Protein AF-0000000087427169 (afdb_homodimer)

Structure (mmCIF, N/CA/C/O backbone):
data_AF-0000000087427169-model_v1
#
loop_
_entity.id
_entity.type
_entity.pdbx_description
1 polymer 'Flagellar motor switch protein FliM'
#
loop_
_atom_site.group_PDB
_atom_site.id
_atom_site.type_symbol
_atom_site.label_atom_id
_atom_site.label_alt_id
_atom_site.label_comp_id
_atom_site.label_asym_id
_atom_site.label_entity_id
_atom_site.label_seq_id
_atom_site.pdbx_PDB_ins_code
_atom_site.Cartn_x
_atom_site.Cartn_y
_atom_site.Cartn_z
_atom_site.occupancy
_atom_site.B_iso_or_equiv
_atom_site.auth_seq_id
_atom_site.auth_comp_id
_atom_site.auth_asym_id
_atom_site.auth_atom_id
_atom_site.pdbx_PDB_model_num
ATOM 1 N N . MET A 1 1 ? 9.57 -20.766 54.219 1 20.64 1 MET A N 1
ATOM 2 C CA . MET A 1 1 ? 9.188 -19.422 54.656 1 20.64 1 MET A CA 1
ATOM 3 C C . MET A 1 1 ? 7.723 -19.141 54.344 1 20.64 1 MET A C 1
ATOM 5 O O . MET A 1 1 ? 7.242 -19.5 53.25 1 20.64 1 MET A O 1
ATOM 9 N N . ASP A 1 2 ? 6.812 -19 55.25 1 20.08 2 ASP A N 1
ATOM 10 C CA . ASP A 1 2 ? 5.371 -18.906 55.469 1 20.08 2 ASP A CA 1
ATOM 11 C C . ASP A 1 2 ? 4.773 -17.688 54.781 1 20.08 2 ASP A C 1
ATOM 13 O O . ASP A 1 2 ? 4.996 -16.562 55.188 1 20.08 2 ASP A O 1
ATOM 17 N N . LEU A 1 3 ? 4.961 -17.562 53.438 1 22.5 3 LEU A N 1
ATOM 18 C CA . LEU A 1 3 ? 4.75 -16.266 52.812 1 22.5 3 LEU A CA 1
ATOM 19 C C . LEU A 1 3 ? 3.312 -15.789 53 1 22.5 3 LEU A C 1
ATOM 21 O O . LEU A 1 3 ? 2.391 -16.297 52.375 1 22.5 3 LEU A O 1
ATOM 25 N N . SER A 1 4 ? 2.736 -15.562 54.281 1 22.67 4 SER A N 1
ATOM 26 C CA . SER A 1 4 ? 1.438 -15.305 54.875 1 22.67 4 SER A CA 1
ATOM 27 C C . SER A 1 4 ? 0.815 -14.023 54.344 1 22.67 4 SER A C 1
ATOM 29 O O . SER A 1 4 ? 1.311 -12.922 54.625 1 22.67 4 SER A O 1
ATOM 31 N N . PHE A 1 5 ? 0.395 -14.016 53.062 1 23.2 5 PHE A N 1
ATOM 32 C CA . PHE A 1 5 ? -0.056 -12.805 52.406 1 23.2 5 PHE A CA 1
ATOM 33 C C . PHE A 1 5 ? -1.31 -12.25 53.062 1 23.2 5 PHE A C 1
ATOM 35 O O . PHE A 1 5 ? -2.289 -12.977 53.25 1 23.2 5 PHE A O 1
ATOM 42 N N . GLU A 1 6 ? -1.168 -11.422 54.031 1 23.25 6 GLU A N 1
ATOM 43 C CA . GLU A 1 6 ? -2.232 -10.898 54.875 1 23.25 6 GLU A CA 1
ATOM 44 C C . GLU A 1 6 ? -3.318 -10.219 54.062 1 23.25 6 GLU A C 1
ATOM 46 O O . GLU A 1 6 ? -3.02 -9.492 53.125 1 23.25 6 GLU A O 1
ATOM 51 N N . PRO A 1 7 ? -4.586 -10.609 54.094 1 25.48 7 PRO A N 1
ATOM 52 C CA . PRO A 1 7 ? -5.812 -10.32 53.375 1 25.48 7 PRO A CA 1
ATOM 53 C C . PRO A 1 7 ? -6.23 -8.852 53.469 1 25.48 7 PRO A C 1
ATOM 55 O O . PRO A 1 7 ? -6.445 -8.352 54.562 1 25.48 7 PRO A O 1
ATOM 58 N N . LEU A 1 8 ? -5.418 -7.938 52.875 1 24.59 8 LEU A N 1
ATOM 59 C CA . LEU A 1 8 ? -5.723 -6.562 53.25 1 24.59 8 LEU A CA 1
ATOM 60 C C . LEU A 1 8 ? -7.215 -6.281 53.125 1 24.59 8 LEU A C 1
ATOM 62 O O . LEU A 1 8 ? -7.879 -6.797 52.219 1 24.59 8 LEU A O 1
ATOM 66 N N . ASP A 1 9 ? -7.863 -6.008 54.094 1 24.48 9 ASP A N 1
ATOM 67 C CA . ASP A 1 9 ? -9.258 -5.781 54.469 1 24.48 9 ASP A CA 1
ATOM 68 C C . ASP A 1 9 ? -9.914 -4.77 53.531 1 24.48 9 ASP A C 1
ATOM 70 O O . ASP A 1 9 ? -9.688 -3.562 53.656 1 24.48 9 ASP A O 1
ATOM 74 N N . GLY A 1 10 ? -9.68 -4.91 52.219 1 21.44 10 GLY A N 1
ATOM 75 C CA . GLY A 1 10 ? -9.969 -3.801 51.344 1 21.44 10 GLY A CA 1
ATOM 76 C C . GLY A 1 10 ? -11.422 -3.377 51.344 1 21.44 10 GLY A C 1
ATOM 77 O O . GLY A 1 10 ? -12.32 -4.215 51.469 1 21.44 10 GLY A O 1
ATOM 78 N N . GLU A 1 11 ? -11.688 -2.271 51.969 1 22.5 11 GLU A N 1
ATOM 79 C CA . GLU A 1 11 ? -12.992 -1.652 52.188 1 22.5 11 GLU A CA 1
ATOM 80 C C . GLU A 1 11 ? -13.836 -1.71 50.906 1 22.5 11 GLU A C 1
ATOM 82 O O . GLU A 1 11 ? -13.305 -1.688 49.812 1 22.5 11 GLU A O 1
ATOM 87 N N . ALA A 1 12 ? -15.047 -2.057 51.062 1 24.33 12 ALA A N 1
ATOM 88 C CA . ALA A 1 12 ? -16.109 -2.471 50.156 1 24.33 12 ALA A CA 1
ATOM 89 C C . ALA A 1 12 ? -16.453 -1.357 49.188 1 24.33 12 ALA A C 1
ATOM 91 O O . ALA A 1 12 ? -16.891 -0.272 49.562 1 24.33 12 ALA A O 1
ATOM 92 N N . PRO A 1 13 ? -15.547 -1.123 48.094 1 20.39 13 PRO A N 1
ATOM 93 C CA . PRO A 1 13 ? -15.812 0.141 47.406 1 20.39 13 PRO A CA 1
ATOM 94 C C . PRO A 1 13 ? -17.281 0.311 47.031 1 20.39 13 PRO A C 1
ATOM 96 O O . PRO A 1 13 ? -18.016 -0.678 46.906 1 20.39 13 PRO A O 1
ATOM 99 N N . GLU A 1 14 ? -17.766 1.505 47.156 1 22.42 14 GLU A N 1
ATOM 100 C CA . GLU A 1 14 ? -19.094 2.08 47.094 1 22.42 14 GLU A CA 1
ATOM 101 C C . GLU A 1 14 ? -19.781 1.684 45.781 1 22.42 14 GLU A C 1
ATOM 103 O O . GLU A 1 14 ? -19.125 1.369 44.781 1 22.42 14 GLU A O 1
ATOM 108 N N . GLU A 1 15 ? -21.016 1.522 45.812 1 21.33 15 GLU A N 1
ATOM 109 C CA . GLU A 1 15 ? -22.078 0.968 45 1 21.33 15 GLU A CA 1
ATOM 110 C C . GLU A 1 15 ? -22.141 1.664 43.625 1 21.33 15 GLU A C 1
ATOM 112 O O . GLU A 1 15 ? -22.297 2.885 43.562 1 21.33 15 GLU A O 1
ATOM 117 N N . LEU A 1 16 ? -21.234 1.409 42.75 1 21.22 16 LEU A N 1
ATOM 118 C CA . LEU A 1 16 ? -21.234 2.164 41.5 1 21.22 16 LEU A CA 1
ATOM 119 C C . LEU A 1 16 ? -22.625 2.176 40.875 1 21.22 16 LEU A C 1
ATOM 121 O O . LEU A 1 16 ? -23.266 1.129 40.75 1 21.22 16 LEU A O 1
ATOM 125 N N . PRO A 1 17 ? -23.25 3.338 40.875 1 22.38 17 PRO A N 1
ATOM 126 C CA . PRO A 1 17 ? -24.656 3.418 40.469 1 22.38 17 PRO A CA 1
ATOM 127 C C . PRO A 1 17 ? -24.922 2.74 39.125 1 22.38 17 PRO A C 1
ATOM 129 O O . PRO A 1 17 ? -24 2.594 38.312 1 22.38 17 PRO A O 1
ATOM 132 N N . ALA A 1 18 ? -25.953 1.878 39.062 1 21.77 18 ALA A N 1
ATOM 133 C CA . ALA A 1 18 ? -26.516 0.889 38.156 1 21.77 18 ALA A CA 1
ATOM 134 C C . ALA A 1 18 ? -26.656 1.462 36.75 1 21.77 18 ALA A C 1
ATOM 136 O O . ALA A 1 18 ? -26.344 0.792 35.75 1 21.77 18 ALA A O 1
ATOM 137 N N . ASP A 1 19 ? -27.391 2.523 36.562 1 20.17 19 ASP A N 1
ATOM 138 C CA . ASP A 1 19 ? -28.516 2.502 35.625 1 20.17 19 ASP A CA 1
ATOM 139 C C . ASP A 1 19 ? -28.062 2.854 34.219 1 20.17 19 ASP A C 1
ATOM 141 O O . ASP A 1 19 ? -28.875 2.902 33.281 1 20.17 19 ASP A O 1
ATOM 145 N N . SER A 1 20 ? -26.859 3.459 34.062 1 21.16 20 SER A N 1
ATOM 146 C CA . SER A 1 20 ? -27 4.449 33 1 21.16 20 SER A CA 1
ATOM 147 C C . SER A 1 20 ? -27.219 3.779 31.641 1 21.16 20 SER A C 1
ATOM 149 O O . SER A 1 20 ? -26.359 3.039 31.156 1 21.16 20 SER A O 1
ATOM 151 N N . SER A 1 21 ? -28.406 3.424 31.312 1 21.61 21 SER A N 1
ATOM 152 C CA . SER A 1 21 ? -29.016 2.785 30.156 1 21.61 21 SER A CA 1
ATOM 153 C C . SER A 1 21 ? -28.516 3.393 28.859 1 21.61 21 SER A C 1
ATOM 155 O O . SER A 1 21 ? -28.703 4.582 28.609 1 21.61 21 SER A O 1
ATOM 157 N N . LEU A 1 22 ? -27.391 3.111 28.469 1 20.7 22 LEU A N 1
ATOM 158 C CA . LEU A 1 22 ? -26.797 3.705 27.281 1 20.7 22 LEU A CA 1
ATOM 159 C C . LEU A 1 22 ? -27.734 3.553 26.078 1 20.7 22 LEU A C 1
ATOM 161 O O . LEU A 1 22 ? -27.938 2.443 25.578 1 20.7 22 LEU A O 1
ATOM 165 N N . SER A 1 23 ? -28.875 4.121 26.141 1 21.66 23 SER A N 1
ATOM 166 C CA . SER A 1 23 ? -29.875 4.07 25.062 1 21.66 23 SER A CA 1
ATOM 167 C C . SER A 1 23 ? -29.234 4.297 23.703 1 21.66 23 SER A C 1
ATOM 169 O O . SER A 1 23 ? -28.484 5.25 23.516 1 21.66 23 SER A O 1
ATOM 171 N N . LEU A 1 24 ? -28.969 3.289 23.125 1 21.38 24 LEU A N 1
ATOM 172 C CA . LEU A 1 24 ? -28.469 3.271 21.75 1 21.38 24 LEU A CA 1
ATOM 173 C C . LEU A 1 24 ? -29.312 4.172 20.844 1 21.38 24 LEU A C 1
ATOM 175 O O . LEU A 1 24 ? -30.531 4.008 20.766 1 21.38 24 LEU A O 1
ATOM 179 N N . PRO A 1 25 ? -29.031 5.48 20.828 1 22.11 25 PRO A N 1
ATOM 180 C CA . PRO A 1 25 ? -30.016 6.293 20.125 1 22.11 25 PRO A CA 1
ATOM 181 C C . PRO A 1 25 ? -30.469 5.668 18.812 1 22.11 25 PRO A C 1
ATOM 183 O O . PRO A 1 25 ? -29.766 4.832 18.234 1 22.11 25 PRO A O 1
ATOM 186 N N . GLU A 1 26 ? -31.766 5.594 18.578 1 23.45 26 GLU A N 1
ATOM 187 C CA . GLU A 1 26 ? -32.656 5.195 17.5 1 23.45 26 GLU A CA 1
ATOM 188 C C . GLU A 1 26 ? -32.031 5.52 16.141 1 23.45 26 GLU A C 1
ATOM 190 O O . GLU A 1 26 ? -31.125 6.344 16.047 1 23.45 26 GLU A O 1
ATOM 195 N N . SER A 1 27 ? -32.469 4.789 15.117 1 23.73 27 SER A N 1
ATOM 196 C CA . SER A 1 27 ? -32.312 4.684 13.672 1 23.73 27 SER A CA 1
ATOM 197 C C . SER A 1 27 ? -32.375 6.055 13 1 23.73 27 SER A C 1
ATOM 199 O O . SER A 1 27 ? -33.469 6.625 12.875 1 23.73 27 SER A O 1
ATOM 201 N N . ILE A 1 28 ? -31.594 6.984 13.305 1 24.41 28 ILE A N 1
ATOM 202 C CA . ILE A 1 28 ? -31.906 8.312 12.781 1 24.41 28 ILE A CA 1
ATOM 203 C C . ILE A 1 28 ? -32.125 8.234 11.266 1 24.41 28 ILE A C 1
ATOM 205 O O . ILE A 1 28 ? -31.219 7.809 10.531 1 24.41 28 ILE A O 1
ATOM 209 N N . GLU A 1 29 ? -33.344 7.871 10.867 1 26.11 29 GLU A N 1
ATOM 210 C CA . GLU A 1 29 ? -33.75 8 9.477 1 26.11 29 GLU A CA 1
ATOM 211 C C . GLU A 1 29 ? -33.156 9.258 8.836 1 26.11 29 GLU A C 1
ATOM 213 O O . GLU A 1 29 ? -33.312 10.359 9.375 1 26.11 29 GLU A O 1
ATOM 218 N N . PRO A 1 30 ? -32.125 9.125 8.117 1 25.31 30 PRO A N 1
ATOM 219 C CA . PRO A 1 30 ? -31.578 10.391 7.637 1 25.31 30 PRO A CA 1
ATOM 220 C C . PRO A 1 30 ? -32.625 11.266 6.938 1 25.31 30 PRO A C 1
ATOM 222 O O . PRO A 1 30 ? -33.375 10.781 6.094 1 25.31 30 PRO A O 1
ATOM 225 N N . PRO A 1 31 ? -33.281 12.047 7.684 1 27.47 31 PRO A N 1
ATOM 226 C CA . PRO A 1 31 ? -34.219 12.805 6.84 1 27.47 31 PRO A CA 1
ATOM 227 C C . PRO A 1 31 ? -33.594 13.305 5.551 1 27.47 31 PRO A C 1
ATOM 229 O O . PRO A 1 31 ? -32.469 13.844 5.582 1 27.47 31 PRO A O 1
ATOM 232 N N . VAL A 1 32 ? -33.75 12.617 4.48 1 27.06 32 VAL A N 1
ATOM 233 C CA . VAL A 1 32 ? -33.406 13.078 3.141 1 27.06 32 VAL A CA 1
ATOM 234 C C . VAL A 1 32 ? -33.875 14.523 2.959 1 27.06 32 VAL A C 1
ATOM 236 O O . VAL A 1 32 ? -35.062 14.773 2.725 1 27.06 32 VAL A O 1
ATOM 239 N N . GLU A 1 33 ? -33.656 15.305 3.961 1 26.83 33 GLU A N 1
ATOM 240 C CA . GLU A 1 33 ? -34.188 16.625 3.617 1 26.83 33 GLU A CA 1
ATOM 241 C C . GLU A 1 33 ? -33.75 17.062 2.229 1 26.83 33 GLU A C 1
ATOM 243 O O . GLU A 1 33 ? -32.625 16.75 1.812 1 26.83 33 GLU A O 1
ATOM 248 N N . GLU A 1 34 ? -34.688 17.312 1.388 1 26.53 34 GLU A N 1
ATOM 249 C CA . GLU A 1 34 ? -34.656 17.859 0.032 1 26.53 34 GLU A CA 1
ATOM 250 C C . GLU A 1 34 ? -33.562 18.922 -0.099 1 26.53 34 GLU A C 1
ATOM 252 O O . GLU A 1 34 ? -33.531 19.875 0.667 1 26.53 34 GLU A O 1
ATOM 257 N N . VAL A 1 35 ? -32.438 18.422 -0.322 1 27 35 VAL A N 1
ATOM 258 C CA . VAL A 1 35 ? -31.453 19.438 -0.705 1 27 35 VAL A CA 1
ATOM 259 C C . VAL A 1 35 ? -32.125 20.516 -1.549 1 27 35 VAL A C 1
ATOM 261 O O . VAL A 1 35 ? -32.594 20.234 -2.662 1 27 35 VAL A O 1
ATOM 264 N N . GLU A 1 36 ? -33 21.266 -0.841 1 27.58 36 GLU A N 1
ATOM 265 C CA . GLU A 1 36 ? -33.531 22.359 -1.637 1 27.58 36 GLU A CA 1
ATOM 266 C C . GLU A 1 36 ? -32.469 22.969 -2.541 1 27.58 36 GLU A C 1
ATOM 268 O O . GLU A 1 36 ? -31.312 23.031 -2.172 1 27.58 36 GLU A O 1
ATOM 273 N N . GLU A 1 37 ? -32.688 22.969 -3.832 1 28.75 37 GLU A N 1
ATOM 274 C CA . GLU A 1 37 ? -32.031 23.734 -4.875 1 28.75 37 GLU A CA 1
ATOM 275 C C . GLU A 1 37 ? -31.547 25.094 -4.344 1 28.75 37 GLU A C 1
ATOM 277 O O . GLU A 1 37 ? -32.312 25.844 -3.756 1 28.75 37 GLU A O 1
ATOM 282 N N . ALA A 1 38 ? -30.359 25.156 -3.988 1 28.81 38 ALA A N 1
ATOM 283 C CA . ALA A 1 38 ? -29.797 26.438 -3.572 1 28.81 38 ALA A CA 1
ATOM 284 C C . ALA A 1 38 ? -30.375 27.578 -4.395 1 28.81 38 ALA A C 1
ATOM 286 O O . ALA A 1 38 ? -30.203 27.625 -5.617 1 28.81 38 ALA A O 1
ATOM 287 N N . ALA A 1 39 ? -31.469 28.016 -3.906 1 30.75 39 ALA A N 1
ATOM 288 C CA . ALA A 1 39 ? -31.812 29.281 -4.551 1 30.75 39 ALA A CA 1
ATOM 289 C C . ALA A 1 39 ? -30.609 30.234 -4.547 1 30.75 39 ALA A C 1
ATOM 291 O O . ALA A 1 39 ? -29.766 30.172 -3.648 1 30.75 39 ALA A O 1
ATOM 292 N N . PRO A 1 40 ? -30.297 31.016 -5.57 1 31.08 40 PRO A N 1
ATOM 293 C CA . PRO A 1 40 ? -29.203 31.984 -5.699 1 31.08 40 PRO A CA 1
ATOM 294 C C . PRO A 1 40 ? -29.109 32.906 -4.496 1 31.08 40 PRO A C 1
ATOM 296 O O . PRO A 1 40 ? -30.047 33.656 -4.199 1 31.08 40 PRO A O 1
ATOM 299 N N . LEU A 1 41 ? -28.781 32.375 -3.373 1 32.56 41 LEU A N 1
ATOM 300 C CA . LEU A 1 41 ? -28.688 33.25 -2.219 1 32.56 41 LEU A CA 1
ATOM 301 C C . LEU A 1 41 ? -27.891 34.5 -2.566 1 32.56 41 LEU A C 1
ATOM 303 O O . LEU A 1 41 ? -27.297 35.156 -1.686 1 32.56 41 LEU A O 1
ATOM 307 N N . VAL A 1 42 ? -27.672 34.781 -3.793 1 32.84 42 VAL A N 1
ATOM 308 C CA . VAL A 1 42 ? -26.938 36 -4.094 1 32.84 42 VAL A CA 1
ATOM 309 C C . VAL A 1 42 ? -27.609 37.188 -3.393 1 32.84 42 VAL A C 1
ATOM 311 O O . VAL A 1 42 ? -27.125 38.312 -3.467 1 32.84 42 VAL A O 1
ATOM 314 N N . GLU A 1 43 ? -28.953 36.969 -2.934 1 31.62 43 GLU A N 1
ATOM 315 C CA . GLU A 1 43 ? -29.547 38.312 -2.865 1 31.62 43 GLU A CA 1
ATOM 316 C C . GLU A 1 43 ? -28.969 39.125 -1.7 1 31.62 43 GLU A C 1
ATOM 318 O O . GLU A 1 43 ? -28.719 40.312 -1.833 1 31.62 43 GLU A O 1
ATOM 323 N N . ASN A 1 44 ? -29.234 38.656 -0.432 1 31.94 44 ASN A N 1
ATOM 324 C CA . ASN A 1 44 ? -29.328 39.688 0.583 1 31.94 44 ASN A CA 1
ATOM 325 C C . ASN A 1 44 ? -27.984 39.938 1.258 1 31.94 44 ASN A C 1
ATOM 327 O O . ASN A 1 44 ? -27.75 39.469 2.369 1 31.94 44 ASN A O 1
ATOM 331 N N . LEU A 1 45 ? -26.859 39.562 0.686 1 33.28 45 LEU A N 1
ATOM 332 C CA . LEU A 1 45 ? -25.719 40.094 1.433 1 33.28 45 LEU A CA 1
ATOM 333 C C . LEU A 1 45 ? -25.906 41.594 1.713 1 33.28 45 LEU A C 1
ATOM 335 O O . LEU A 1 45 ? -26.219 42.344 0.801 1 33.28 45 LEU A O 1
ATOM 339 N N . PRO A 1 46 ? -26.422 42 2.891 1 34.12 46 PRO A N 1
ATOM 340 C CA . PRO A 1 46 ? -26.609 43.438 3.141 1 34.12 46 PRO A CA 1
ATOM 341 C C . PRO A 1 46 ? -25.438 44.25 2.617 1 34.12 46 PRO A C 1
ATOM 343 O O . PRO A 1 46 ? -24.281 43.906 2.826 1 34.12 46 PRO A O 1
ATOM 346 N N . HIS A 1 47 ? -25.547 44.875 1.476 1 32.88 47 HIS A N 1
ATOM 347 C CA . HIS A 1 47 ? -24.688 45.812 0.791 1 32.88 47 HIS A CA 1
ATOM 348 C C . HIS A 1 47 ? -24.406 47.031 1.666 1 32.88 47 HIS A C 1
ATOM 350 O O . HIS A 1 47 ? -23.938 48.062 1.173 1 32.88 47 HIS A O 1
ATOM 356 N N 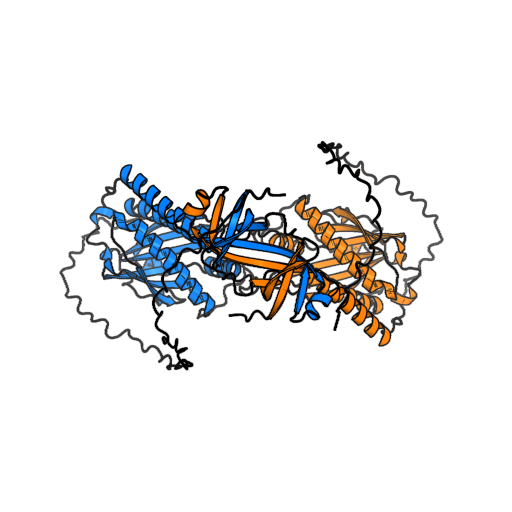. HIS A 1 48 ? -24.969 47.156 2.906 1 32.28 48 HIS A N 1
ATOM 357 C CA . HIS A 1 48 ? -24.812 48.5 3.4 1 32.28 48 HIS A CA 1
ATOM 358 C C . HIS A 1 48 ? -23.359 48.812 3.744 1 32.28 48 HIS A C 1
ATOM 360 O O . HIS A 1 48 ? -22.938 48.594 4.879 1 32.28 48 HIS A O 1
ATOM 366 N N . VAL A 1 49 ? -22.406 48.344 3.082 1 30.91 49 VAL A N 1
ATOM 367 C CA . VAL A 1 49 ? -21.125 48.938 3.449 1 30.91 49 VAL A CA 1
ATOM 368 C C . VAL A 1 49 ? -21.234 50.469 3.281 1 30.91 49 VAL A C 1
ATOM 370 O O . VAL A 1 49 ? -21.578 50.969 2.209 1 30.91 49 VAL A O 1
ATOM 373 N N . GLU A 1 50 ? -21.625 51.25 4.281 1 31.91 50 GLU A N 1
ATOM 374 C CA . GLU A 1 50 ? -21.438 52.688 4.25 1 31.91 50 GLU A CA 1
ATOM 375 C C . GLU A 1 50 ? -20.141 53.062 3.521 1 31.91 50 GLU A C 1
ATOM 377 O O . GLU A 1 50 ? -19.172 52.312 3.557 1 31.91 50 GLU A O 1
ATOM 382 N N . GLU A 1 51 ? -20.234 54 2.533 1 30.48 51 GLU A N 1
ATOM 383 C CA . GLU A 1 51 ? -19.188 54.656 1.762 1 30.48 51 GLU A CA 1
ATOM 384 C C . GLU A 1 51 ? -18.094 55.188 2.67 1 30.48 51 GLU A C 1
ATOM 386 O O . GLU A 1 51 ? -18.203 56.312 3.205 1 30.48 51 GLU A O 1
ATOM 391 N N . ARG A 1 52 ? -17.656 54.531 3.695 1 32.41 52 ARG A N 1
ATOM 392 C CA . ARG A 1 52 ? -16.484 55.156 4.285 1 32.41 52 ARG A CA 1
ATOM 393 C C . ARG A 1 52 ? -15.508 55.625 3.203 1 32.41 52 ARG A C 1
ATOM 395 O O . ARG A 1 52 ? -15.336 54.938 2.191 1 32.41 52 ARG A O 1
ATOM 402 N N . GLU A 1 53 ? -15.336 56.969 2.986 1 29.27 53 GLU A N 1
ATOM 403 C CA . GLU A 1 53 ? -14.32 57.625 2.174 1 29.27 53 GLU A CA 1
ATOM 404 C C . GLU A 1 53 ? -13.047 56.781 2.1 1 29.27 53 GLU A C 1
ATOM 406 O O . GLU A 1 53 ? -12.375 56.562 3.115 1 29.27 53 GLU A O 1
ATOM 411 N N . HIS A 1 54 ? -13.109 55.688 1.34 1 33.81 54 HIS A N 1
ATOM 412 C CA . HIS A 1 54 ? -11.93 54.875 1.021 1 33.81 54 HIS A CA 1
ATOM 413 C C . HIS A 1 54 ? -10.781 55.75 0.527 1 33.81 54 HIS A C 1
ATOM 415 O O . HIS A 1 54 ? -10.883 56.375 -0.535 1 33.81 54 HIS A O 1
ATOM 421 N N . ARG A 1 55 ? -10.289 56.562 1.399 1 32.62 55 ARG A N 1
ATOM 422 C CA . ARG A 1 55 ? -9.047 57.188 0.949 1 32.62 55 ARG A CA 1
ATOM 423 C C . ARG A 1 55 ? -8.211 56.188 0.137 1 32.62 55 ARG A C 1
ATOM 425 O O . ARG A 1 55 ? -7.73 55.188 0.669 1 32.62 55 ARG A O 1
ATOM 432 N N . ALA A 1 56 ? -8.57 56.156 -1.151 1 34.47 56 ALA A N 1
ATOM 433 C CA . ALA A 1 56 ? -7.781 55.5 -2.189 1 34.47 56 ALA A CA 1
ATOM 434 C C . ALA A 1 56 ? -6.293 55.75 -2.002 1 34.47 56 ALA A C 1
ATOM 436 O O . ALA A 1 56 ? -5.875 56.906 -1.896 1 34.47 56 ALA A O 1
ATOM 437 N N . PHE A 1 57 ? -5.645 55.031 -1.183 1 34.03 57 PHE A N 1
ATOM 438 C CA . PHE A 1 57 ? -4.191 55.094 -1.263 1 34.03 57 PHE A CA 1
ATOM 439 C C . PHE A 1 57 ? -3.732 55.312 -2.697 1 34.03 57 PHE A C 1
ATOM 441 O O . PHE A 1 57 ? -4.195 54.625 -3.619 1 34.03 57 PHE A O 1
ATOM 448 N N . ASN A 1 58 ? -3.668 56.562 -3.119 1 33.75 58 ASN A N 1
ATOM 449 C CA . ASN A 1 58 ? -3.021 56.969 -4.371 1 33.75 58 ASN A CA 1
ATOM 450 C C . ASN A 1 58 ? -1.837 56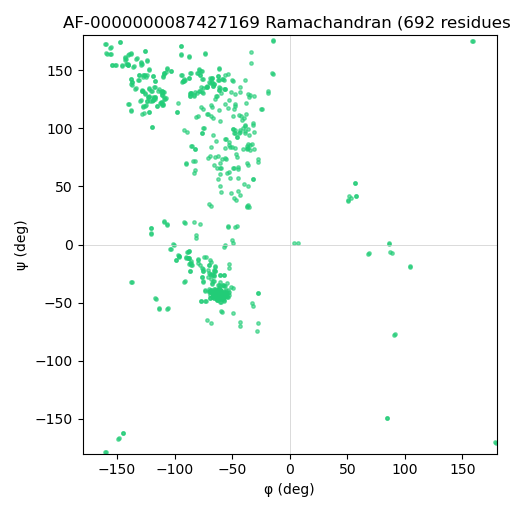.062 -4.691 1 33.75 58 ASN A C 1
ATOM 452 O O . ASN A 1 58 ? -0.735 56.25 -4.176 1 33.75 58 ASN A O 1
ATOM 456 N N . LEU A 1 59 ? -2.088 54.719 -4.777 1 35.94 59 LEU A N 1
ATOM 457 C CA . LEU A 1 59 ? -1.147 53.75 -5.375 1 35.94 59 LEU A CA 1
ATOM 458 C C . LEU A 1 59 ? -0.693 54.25 -6.75 1 35.94 59 LEU A C 1
ATOM 460 O O . LEU A 1 59 ? -0.172 53.469 -7.543 1 35.94 59 LEU A O 1
ATOM 464 N N . THR A 1 60 ? -1.009 55.344 -7.258 1 34.16 60 THR A N 1
ATOM 465 C CA . THR A 1 60 ? -0.519 55.844 -8.531 1 34.16 60 THR A CA 1
ATOM 466 C C . THR A 1 60 ? 0.977 55.594 -8.68 1 34.16 60 THR A C 1
ATOM 468 O O . THR A 1 60 ? 1.452 55.281 -9.781 1 34.16 60 THR A O 1
ATOM 471 N N . GLY A 1 61 ? 1.763 56.219 -7.914 1 33.91 61 GLY A N 1
ATOM 472 C CA . GLY A 1 61 ? 3.154 55.844 -8.094 1 33.91 61 GLY A CA 1
ATOM 473 C C . GLY A 1 61 ? 3.387 54.344 -7.957 1 33.91 61 GLY A C 1
ATOM 474 O O . GLY A 1 61 ? 4.484 53.875 -8.242 1 33.91 61 GLY A O 1
ATOM 475 N N . GLU A 1 62 ? 2.668 53.656 -7.129 1 35.03 62 GLU A N 1
ATOM 476 C CA . GLU A 1 62 ? 2.773 52.281 -6.676 1 35.03 62 GLU A CA 1
ATOM 477 C C . GLU A 1 62 ? 2.146 51.312 -7.684 1 35.03 62 GLU A C 1
ATOM 479 O O . GLU A 1 62 ? 1.073 50.75 -7.438 1 35.03 62 GLU A O 1
ATOM 484 N N . ARG A 1 63 ? 1.746 51.562 -8.773 1 34.97 63 ARG A N 1
ATOM 485 C CA . ARG A 1 63 ? 1.347 50.75 -9.914 1 34.97 63 ARG A CA 1
ATOM 486 C C . ARG A 1 63 ? 2.094 49.406 -9.914 1 34.97 63 ARG A C 1
ATOM 488 O O . ARG A 1 63 ? 1.523 48.375 -10.266 1 34.97 63 ARG A O 1
ATOM 495 N N . ARG A 1 64 ? 3.404 49.531 -10.297 1 35.06 64 ARG A N 1
ATOM 496 C CA . ARG A 1 64 ? 4.23 48.344 -10.344 1 35.06 64 ARG A CA 1
ATOM 497 C C . ARG A 1 64 ? 4.199 47.594 -9.008 1 35.06 64 ARG A C 1
ATOM 499 O O . ARG A 1 64 ? 5.078 47.781 -8.164 1 35.06 64 ARG A O 1
ATOM 506 N N . VAL A 1 65 ? 3.377 47.844 -8.227 1 37.59 65 VAL A N 1
ATOM 507 C CA . VAL A 1 65 ? 3.311 46.906 -7.105 1 37.59 65 VAL A CA 1
ATOM 508 C C . VAL A 1 65 ? 3.621 45.5 -7.586 1 37.59 65 VAL A C 1
ATOM 510 O O . VAL A 1 65 ? 2.77 44.812 -8.188 1 37.59 65 VAL A O 1
ATOM 513 N N . GLU A 1 66 ? 4.465 45.281 -8.586 1 40.12 66 GLU A N 1
ATOM 514 C CA . GLU A 1 66 ? 5.109 44.031 -8.969 1 40.12 66 GLU A CA 1
ATOM 515 C C . GLU A 1 66 ? 4.984 43 -7.855 1 40.12 66 GLU A C 1
ATOM 517 O O . GLU A 1 66 ? 4.688 43.344 -6.707 1 40.12 66 GLU A O 1
ATOM 522 N N . ARG A 1 67 ? 5.492 41.688 -8.156 1 47.97 67 ARG A N 1
ATOM 523 C CA . ARG A 1 67 ? 5.797 40.562 -7.285 1 47.97 67 ARG A CA 1
ATOM 524 C C . ARG A 1 67 ? 6.375 41.031 -5.953 1 47.97 67 ARG A C 1
ATOM 526 O O . ARG A 1 67 ? 7.594 41.094 -5.793 1 47.97 67 ARG A O 1
ATOM 533 N N . SER A 1 68 ? 5.902 42.219 -5.461 1 51.97 68 SER A N 1
ATOM 534 C CA . SER A 1 68 ? 6.504 42.75 -4.254 1 51.97 68 SER A CA 1
ATOM 535 C C . SER A 1 68 ? 6.766 41.688 -3.219 1 51.97 68 SER A C 1
ATOM 537 O O . SER A 1 68 ? 5.91 40.812 -2.977 1 51.97 68 SER A O 1
ATOM 539 N N . ARG A 1 69 ? 7.957 41.438 -3.117 1 65.06 69 ARG A N 1
ATOM 540 C CA . ARG A 1 69 ? 8.484 40.562 -2.074 1 65.06 69 ARG A CA 1
ATOM 541 C C . ARG A 1 69 ? 7.93 40.969 -0.707 1 65.06 69 ARG A C 1
ATOM 543 O O . ARG A 1 69 ? 7.949 42.125 -0.331 1 65.06 69 ARG A O 1
ATOM 550 N N . LEU A 1 70 ? 6.961 40.312 -0.246 1 82.44 70 LEU A N 1
ATOM 551 C CA . LEU A 1 70 ? 6.488 40.406 1.129 1 82.44 70 LEU A CA 1
ATOM 552 C C . LEU A 1 70 ? 7.277 39.5 2.053 1 82.44 70 LEU A C 1
ATOM 554 O O . LEU A 1 70 ? 6.867 38.344 2.301 1 82.44 70 LEU A O 1
ATOM 558 N N . PRO A 1 71 ? 8.422 40.062 2.516 1 83.88 71 PRO A N 1
ATOM 559 C CA . PRO A 1 71 ? 9.32 39.219 3.297 1 83.88 71 PRO A CA 1
ATOM 560 C C . PRO A 1 71 ? 8.609 38.531 4.465 1 83.88 71 PRO A C 1
ATOM 562 O O . PRO A 1 71 ? 8.914 37.375 4.777 1 83.88 71 PRO A O 1
ATOM 565 N N . THR A 1 72 ? 7.73 39.312 5.102 1 87.25 72 THR A N 1
ATOM 566 C CA . THR A 1 72 ? 6.996 38.75 6.219 1 87.25 72 THR A CA 1
ATOM 567 C C . THR A 1 72 ? 6.16 37.562 5.754 1 87.25 72 THR A C 1
ATOM 569 O O . THR A 1 72 ? 6.105 36.531 6.426 1 87.25 72 THR A O 1
ATOM 572 N N . LEU A 1 73 ? 5.586 37.656 4.605 1 90.19 73 LEU A N 1
ATOM 573 C CA . LEU A 1 73 ? 4.793 36.562 4.066 1 90.19 73 LEU A CA 1
ATOM 574 C C . LEU A 1 73 ? 5.676 35.375 3.734 1 90.19 73 LEU A C 1
ATOM 576 O O . LEU A 1 73 ? 5.297 34.219 3.982 1 90.19 73 LEU A O 1
ATOM 580 N N . GLU A 1 74 ? 6.777 35.656 3.191 1 90.38 74 GLU A N 1
ATOM 581 C CA . GLU A 1 74 ? 7.719 34.594 2.855 1 90.38 74 GLU A CA 1
ATOM 582 C C . GLU A 1 74 ? 8.125 33.812 4.098 1 90.38 74 GLU A C 1
ATOM 584 O O . GLU A 1 74 ? 8.227 32.594 4.055 1 90.38 74 GLU A O 1
ATOM 589 N N . LEU A 1 75 ? 8.398 34.531 5.125 1 90.69 75 LEU A N 1
ATOM 590 C CA . LEU A 1 75 ? 8.766 33.906 6.383 1 90.69 75 LEU A CA 1
ATOM 591 C C . LEU A 1 75 ? 7.621 33.062 6.922 1 90.69 75 LEU A C 1
ATOM 593 O O . LEU A 1 75 ? 7.824 31.906 7.309 1 90.69 75 LEU A O 1
ATOM 597 N N . ILE A 1 76 ? 6.449 33.562 6.93 1 93.31 76 ILE A N 1
ATOM 598 C CA . ILE A 1 76 ? 5.273 32.875 7.426 1 93.31 76 ILE A CA 1
ATOM 599 C C . ILE A 1 76 ? 5.027 31.625 6.578 1 93.31 76 ILE A C 1
ATOM 601 O O . ILE A 1 76 ? 4.762 30.547 7.113 1 93.31 76 ILE A O 1
ATOM 605 N N . ASP A 1 77 ? 5.172 31.844 5.316 1 95.38 77 ASP A N 1
ATOM 606 C CA . ASP A 1 77 ? 4.938 30.734 4.398 1 95.38 77 ASP A CA 1
ATOM 607 C C . ASP A 1 77 ? 5.926 29.594 4.648 1 95.38 77 ASP A C 1
ATOM 609 O O . ASP A 1 77 ? 5.559 28.422 4.566 1 95.38 77 ASP A O 1
ATOM 613 N N . ALA A 1 78 ? 7.125 29.922 4.914 1 95.38 78 ALA A N 1
ATOM 614 C CA . ALA A 1 78 ? 8.117 28.906 5.227 1 95.38 78 ALA A CA 1
ATOM 615 C C . ALA A 1 78 ? 7.719 28.109 6.469 1 95.38 78 ALA A C 1
ATOM 617 O O . ALA A 1 78 ? 7.891 26.891 6.516 1 95.38 78 ALA A O 1
ATOM 618 N N . ARG A 1 79 ? 7.199 28.797 7.418 1 96.44 79 ARG A N 1
ATOM 619 C CA . ARG A 1 79 ? 6.766 28.156 8.648 1 96.44 79 ARG A CA 1
ATOM 620 C C . ARG A 1 79 ? 5.539 27.281 8.406 1 96.44 79 ARG A C 1
ATOM 622 O O . ARG A 1 79 ? 5.426 26.188 8.961 1 96.44 79 ARG A O 1
ATOM 629 N N . VAL A 1 80 ? 4.633 27.75 7.59 1 97.88 80 VAL A N 1
ATOM 630 C CA . VAL A 1 80 ? 3.48 26.938 7.215 1 97.88 80 VAL A CA 1
ATOM 631 C C . VAL A 1 80 ? 3.953 25.641 6.57 1 97.88 80 VAL A C 1
ATOM 633 O O . VAL A 1 80 ? 3.459 24.562 6.906 1 97.88 80 VAL A O 1
ATOM 636 N N . ALA A 1 81 ? 4.91 25.781 5.711 1 98.31 81 ALA A N 1
ATOM 637 C CA . ALA A 1 81 ? 5.441 24.625 5.004 1 98.31 81 ALA A CA 1
ATOM 638 C C . ALA A 1 81 ? 6.027 23.609 5.984 1 98.31 81 ALA A C 1
ATOM 640 O O . ALA A 1 81 ? 5.789 22.406 5.859 1 98.31 81 ALA A O 1
ATOM 641 N N . GLU A 1 82 ? 6.77 24.078 6.922 1 97.81 82 GLU A N 1
ATOM 642 C CA . GLU A 1 82 ? 7.383 23.203 7.91 1 97.81 82 GLU A CA 1
ATOM 643 C C . GLU A 1 82 ? 6.324 22.469 8.727 1 97.81 82 GLU A C 1
ATOM 645 O O . GLU A 1 82 ? 6.41 21.25 8.914 1 97.81 82 GLU A O 1
ATOM 650 N N . TYR A 1 83 ? 5.355 23.219 9.172 1 97.69 83 TYR A N 1
ATOM 651 C CA . TYR A 1 83 ? 4.289 22.625 9.977 1 97.69 83 TYR A CA 1
ATOM 652 C C . TYR A 1 83 ? 3.49 21.609 9.156 1 97.69 83 TYR A C 1
ATOM 654 O O . TYR A 1 83 ? 3.188 20.516 9.641 1 97.69 83 TYR A O 1
ATOM 662 N N . LEU A 1 84 ? 3.205 21.969 7.977 1 97.62 84 LEU A N 1
ATOM 663 C CA . LEU A 1 84 ? 2.443 21.109 7.078 1 97.62 84 LEU A CA 1
ATOM 664 C C . LEU A 1 84 ? 3.186 19.797 6.809 1 97.62 84 LEU A C 1
ATOM 666 O O . LEU A 1 84 ? 2.574 18.734 6.77 1 97.62 84 LEU A O 1
ATOM 670 N N . ALA A 1 85 ? 4.461 19.875 6.641 1 97.44 85 ALA A N 1
ATOM 671 C CA . ALA A 1 85 ? 5.281 18.688 6.391 1 97.44 85 ALA A CA 1
ATOM 672 C C . ALA A 1 85 ? 5.184 17.703 7.547 1 97.44 85 ALA A C 1
ATOM 674 O O . ALA A 1 85 ? 5.016 16.5 7.328 1 97.44 85 ALA A O 1
ATOM 675 N N . ILE A 1 86 ? 5.25 18.188 8.734 1 96 86 ILE A N 1
ATOM 676 C CA . ILE A 1 86 ? 5.176 17.344 9.93 1 96 86 ILE A CA 1
ATOM 677 C C . ILE A 1 86 ? 3.812 16.656 9.992 1 96 86 ILE A C 1
ATOM 679 O O . ILE A 1 86 ? 3.734 15.438 10.148 1 96 86 ILE A O 1
ATOM 683 N N . GLU A 1 87 ? 2.773 17.422 9.781 1 95.38 87 GLU A N 1
ATOM 684 C CA . GLU A 1 87 ? 1.418 16.906 9.914 1 95.38 87 GLU A CA 1
ATOM 685 C C . GLU A 1 87 ? 1.111 15.883 8.82 1 95.38 87 GLU A C 1
ATOM 687 O O . GLU A 1 87 ? 0.576 14.805 9.102 1 95.38 87 GLU A O 1
ATOM 692 N N . LEU A 1 88 ? 1.471 16.219 7.617 1 94.69 88 LEU A N 1
ATOM 693 C CA . LEU A 1 88 ? 1.168 15.328 6.5 1 94.69 88 LEU A CA 1
ATOM 694 C C . LEU A 1 88 ? 1.987 14.039 6.586 1 94.69 88 LEU A C 1
ATOM 696 O O . LEU A 1 88 ? 1.49 12.961 6.266 1 94.69 88 LEU A O 1
ATOM 700 N N . SER A 1 89 ? 3.268 14.195 6.961 1 93.06 89 SER A N 1
ATOM 701 C CA . SER A 1 89 ? 4.094 13.008 7.129 1 93.06 89 SER A CA 1
ATOM 702 C C . SER A 1 89 ? 3.488 12.055 8.148 1 93.06 89 SER A C 1
ATOM 704 O O . SER A 1 89 ? 3.543 10.836 7.977 1 93.06 89 SER A O 1
ATOM 706 N N . HIS A 1 90 ? 2.877 12.641 9.148 1 90.56 90 HIS A N 1
ATOM 707 C CA . HIS A 1 90 ? 2.279 11.828 10.203 1 90.56 90 HIS A CA 1
ATOM 708 C C . HIS A 1 90 ? 1.01 11.141 9.719 1 90.56 90 HIS A C 1
ATOM 710 O O . HIS A 1 90 ? 0.854 9.93 9.891 1 90.56 90 HIS A O 1
ATOM 716 N N . VAL A 1 91 ? 0.156 11.82 9.133 1 88.38 91 VAL A N 1
ATOM 717 C CA . VAL A 1 91 ? -1.145 11.305 8.727 1 88.38 91 VAL A CA 1
ATOM 718 C C . VAL A 1 91 ? -0.961 10.258 7.629 1 88.38 91 VAL A C 1
ATOM 720 O O . VAL A 1 91 ? -1.679 9.25 7.594 1 88.38 91 VAL A O 1
ATOM 723 N N . LEU A 1 92 ? 0.031 10.469 6.793 1 86.5 92 LEU A N 1
ATOM 724 C CA . LEU A 1 92 ? 0.207 9.602 5.633 1 86.5 92 LEU A CA 1
ATOM 725 C C . LEU A 1 92 ? 1.262 8.539 5.906 1 86.5 92 LEU A C 1
ATOM 727 O O . LEU A 1 92 ? 1.422 7.602 5.121 1 86.5 92 LEU A O 1
ATOM 731 N N . ASN A 1 93 ? 2.002 8.703 6.938 1 82.94 93 ASN A N 1
ATOM 732 C CA . ASN A 1 93 ? 3.059 7.785 7.336 1 82.94 93 ASN A CA 1
ATOM 733 C C . ASN A 1 93 ? 4.098 7.613 6.23 1 82.94 93 ASN A C 1
ATOM 735 O O . ASN A 1 93 ? 4.465 6.488 5.887 1 82.94 93 ASN A O 1
ATOM 739 N N . VAL A 1 94 ? 4.414 8.727 5.645 1 83.94 94 VAL A N 1
ATOM 740 C CA . VAL A 1 94 ? 5.453 8.773 4.625 1 83.94 94 VAL A CA 1
ATOM 741 C C . VAL A 1 94 ? 6.285 10.039 4.793 1 83.94 94 VAL A C 1
ATOM 743 O O . VAL A 1 94 ? 5.801 11.039 5.328 1 83.94 94 VAL A O 1
ATOM 746 N N . GLU A 1 95 ? 7.504 9.914 4.301 1 89.06 95 GLU A N 1
ATOM 747 C CA . GLU A 1 95 ? 8.32 11.125 4.289 1 89.06 95 GLU A CA 1
ATOM 748 C C . GLU A 1 95 ? 7.715 12.18 3.365 1 89.06 95 GLU A C 1
ATOM 750 O O . GLU A 1 95 ? 7.375 11.891 2.217 1 89.06 95 GLU A O 1
ATOM 755 N N . THR A 1 96 ? 7.547 13.367 3.906 1 93.56 96 THR A N 1
ATOM 756 C CA . THR A 1 96 ? 6.875 14.438 3.178 1 93.56 96 THR A CA 1
ATOM 757 C C . THR A 1 96 ? 7.719 15.703 3.188 1 93.56 96 THR A C 1
ATOM 759 O O . THR A 1 96 ? 8.273 16.078 4.223 1 93.56 96 THR A O 1
ATOM 762 N N . HIS A 1 97 ? 7.832 16.281 1.93 1 96.62 97 HIS A N 1
ATOM 763 C CA . HIS A 1 97 ? 8.508 17.562 1.791 1 96.62 97 HIS A CA 1
ATOM 764 C C . HIS A 1 97 ? 7.551 18.625 1.263 1 96.62 97 HIS A C 1
ATOM 766 O O . HIS A 1 97 ? 6.781 18.375 0.332 1 96.62 97 HIS A O 1
ATOM 772 N N . VAL A 1 98 ? 7.641 19.812 1.926 1 97.88 98 VAL A N 1
ATOM 773 C CA . VAL A 1 98 ? 6.789 20.906 1.502 1 97.88 98 VAL A CA 1
ATOM 774 C C . VAL A 1 98 ? 7.633 22.156 1.275 1 97.88 98 VAL A C 1
ATOM 776 O O . VAL A 1 98 ? 8.469 22.516 2.113 1 97.88 98 VAL A O 1
ATOM 779 N N . GLU A 1 99 ? 7.367 22.766 0.121 1 97.69 99 GLU A N 1
ATOM 780 C CA . GLU A 1 99 ? 8.055 24.016 -0.204 1 97.69 99 GLU A CA 1
ATOM 781 C C . GLU A 1 99 ? 7.059 25.141 -0.46 1 97.69 99 GLU A C 1
ATOM 783 O O . GLU A 1 99 ? 6.105 24.969 -1.227 1 97.69 99 GLU A O 1
ATOM 788 N N . ALA A 1 100 ? 7.395 26.219 0.152 1 96.69 100 ALA A N 1
ATOM 789 C CA . ALA A 1 100 ? 6.52 27.375 -0.001 1 96.69 100 ALA A CA 1
ATOM 790 C C . ALA A 1 100 ? 6.977 28.266 -1.156 1 96.69 100 ALA A C 1
ATOM 792 O O . ALA A 1 100 ? 8.18 28.453 -1.369 1 96.69 100 ALA A O 1
ATOM 793 N N . ARG A 1 101 ? 6.012 28.75 -1.856 1 91.31 101 ARG A N 1
ATOM 794 C CA . ARG A 1 101 ? 6.207 29.797 -2.855 1 91.31 101 ARG A CA 1
ATOM 795 C C . ARG A 1 101 ? 5.246 30.953 -2.623 1 91.31 101 ARG A C 1
ATOM 797 O O . ARG A 1 101 ? 4.031 30.812 -2.779 1 91.31 101 ARG A O 1
ATOM 804 N N . ALA A 1 102 ? 5.883 32.031 -2.252 1 84.44 102 ALA A N 1
ATOM 805 C CA . ALA A 1 102 ? 5.066 33.25 -2.102 1 84.44 102 ALA A CA 1
ATOM 806 C C . ALA A 1 102 ? 4.703 33.844 -3.461 1 84.44 102 ALA A C 1
ATOM 808 O O . ALA A 1 102 ? 5.586 34.25 -4.215 1 84.44 102 ALA A O 1
ATOM 809 N N . ASP A 1 103 ? 3.434 33.844 -3.686 1 86.5 103 ASP A N 1
ATOM 810 C CA . ASP A 1 103 ? 2.988 34.406 -4.961 1 86.5 103 ASP A CA 1
ATOM 811 C C . ASP A 1 103 ? 2.818 35.906 -4.875 1 86.5 103 ASP A C 1
ATOM 813 O O . ASP A 1 103 ? 2.754 36.594 -5.898 1 86.5 103 ASP A O 1
ATOM 817 N N . GLY A 1 104 ? 2.773 36.375 -3.697 1 86.94 104 GLY A N 1
ATOM 818 C CA . GLY A 1 104 ? 2.646 37.812 -3.51 1 86.94 104 GLY A CA 1
ATOM 819 C C . GLY A 1 104 ? 1.213 38.312 -3.578 1 86.94 104 GLY A C 1
ATOM 820 O O . GLY A 1 104 ? 0.301 37.656 -3.078 1 86.94 104 GLY A O 1
ATOM 821 N N . MET A 1 105 ? 1.09 39.562 -4.055 1 90.06 105 MET A N 1
ATOM 822 C CA . MET A 1 105 ? -0.235 40.188 -4.129 1 90.06 105 MET A CA 1
ATOM 823 C C . MET A 1 105 ? -0.637 40.438 -5.578 1 90.06 105 MET A C 1
ATOM 825 O O . MET A 1 105 ? 0.181 40.875 -6.387 1 90.06 105 MET A O 1
ATOM 829 N N . GLU A 1 106 ? -1.814 40.062 -5.891 1 92 106 GLU A N 1
ATOM 830 C CA . GLU A 1 106 ? -2.396 40.344 -7.199 1 92 106 GLU A CA 1
ATOM 831 C C . GLU A 1 106 ? -3.914 40.469 -7.113 1 92 106 GLU A C 1
ATOM 833 O O . GLU A 1 106 ? -4.527 40 -6.148 1 92 106 GLU A O 1
ATOM 838 N N . PRO A 1 107 ? -4.461 41.25 -8.102 1 95.44 107 PRO A N 1
ATOM 839 C CA . PRO A 1 107 ? -5.922 41.281 -8.109 1 95.44 107 PRO A CA 1
ATOM 840 C C . PRO A 1 107 ? -6.551 39.906 -8.234 1 95.44 107 PRO A C 1
ATOM 842 O O . PRO A 1 107 ? -6.035 39.031 -8.953 1 95.44 107 PRO A O 1
ATOM 845 N N . TRP A 1 108 ? -7.625 39.719 -7.531 1 95.94 108 TRP A N 1
ATOM 846 C CA . TRP A 1 108 ? -8.289 38.438 -7.512 1 95.94 108 TRP A CA 1
ATOM 847 C C . TRP A 1 108 ? -8.641 37.969 -8.93 1 95.94 108 TRP A C 1
ATOM 849 O O . TRP A 1 108 ? -8.469 36.812 -9.273 1 95.94 108 TRP A O 1
ATOM 859 N N . GLY A 1 109 ? -9.148 38.875 -9.711 1 95.81 109 GLY A N 1
ATOM 860 C CA . GLY A 1 109 ? -9.5 38.531 -11.078 1 95.81 109 GLY A CA 1
ATOM 861 C C . GLY A 1 109 ? -8.352 37.938 -11.859 1 95.81 109 GLY A C 1
ATOM 862 O O . GLY A 1 109 ? -8.547 37 -12.648 1 95.81 109 GLY A O 1
ATOM 863 N N . GLU A 1 110 ? -7.219 38.469 -11.641 1 95.19 110 GLU A N 1
ATOM 864 C CA . GLU A 1 110 ? -6.035 37.969 -12.328 1 95.19 110 GLU A CA 1
ATOM 865 C C . GLU A 1 110 ? -5.66 36.562 -11.836 1 95.19 110 GLU A C 1
ATOM 867 O O . GLU A 1 110 ? -5.312 35.688 -12.633 1 95.19 110 GLU A O 1
ATOM 872 N N . LEU A 1 111 ? -5.727 36.438 -10.531 1 95.44 111 LEU A N 1
ATOM 873 C CA . LEU A 1 111 ? -5.445 35.125 -9.977 1 95.44 111 LEU A CA 1
ATOM 874 C C . LEU A 1 111 ? -6.469 34.094 -10.461 1 95.44 111 LEU A C 1
ATOM 876 O O . LEU A 1 111 ? -6.105 32.969 -10.828 1 95.44 111 LEU A O 1
ATOM 880 N N . LEU A 1 112 ? -7.676 34.469 -10.5 1 96.06 112 LEU A N 1
ATOM 881 C CA . LEU A 1 112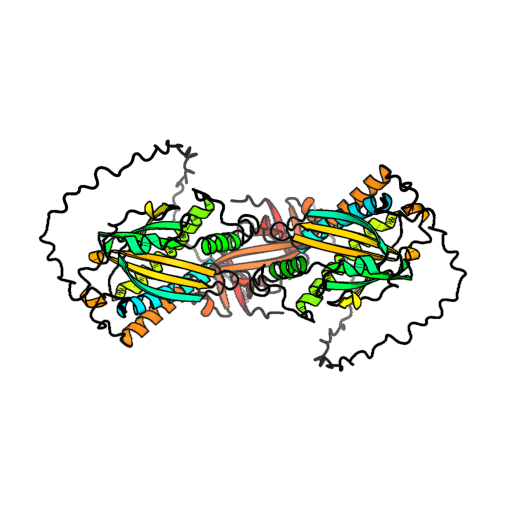 ? -8.781 33.625 -10.922 1 96.06 112 LEU A CA 1
ATOM 882 C C . LEU A 1 112 ? -8.555 33.094 -12.336 1 96.06 112 LEU A C 1
ATOM 884 O O . LEU A 1 112 ? -8.82 31.906 -12.609 1 96.06 112 LEU A O 1
ATOM 888 N N . ASP A 1 113 ? -7.988 33.875 -13.133 1 94.81 113 ASP A N 1
ATOM 889 C CA . ASP A 1 113 ? -7.754 33.531 -14.531 1 94.81 113 ASP A CA 1
ATOM 890 C C . ASP A 1 113 ? -6.68 32.469 -14.656 1 94.81 113 ASP A C 1
ATOM 892 O O . ASP A 1 113 ? -6.633 31.75 -15.656 1 94.81 113 ASP A O 1
ATOM 896 N N . LYS A 1 114 ? -5.867 32.375 -13.656 1 93.81 114 LYS A N 1
ATOM 897 C CA . LYS A 1 114 ? -4.75 31.453 -13.703 1 93.81 114 LYS A CA 1
ATOM 898 C C . LYS A 1 114 ? -5.164 30.078 -13.18 1 93.81 114 LYS A C 1
ATOM 900 O O . LYS A 1 114 ? -4.457 29.094 -13.383 1 93.81 114 LYS A O 1
ATOM 905 N N . LEU A 1 115 ? -6.328 29.969 -12.562 1 94.62 115 LEU A N 1
ATOM 906 C CA . LEU A 1 115 ? -6.746 28.734 -11.898 1 94.62 115 LEU A CA 1
ATOM 907 C C . LEU A 1 115 ? -7.445 27.812 -12.891 1 94.62 115 LEU A C 1
ATOM 909 O O . LEU A 1 115 ? -8.188 28.266 -13.758 1 94.62 115 LEU A O 1
ATOM 913 N N . GLU A 1 116 ? -7.184 26.578 -12.68 1 91.06 116 GLU A N 1
ATOM 914 C CA . GLU A 1 116 ? -7.805 25.562 -13.531 1 91.06 116 GLU A CA 1
ATOM 915 C C . GLU A 1 116 ? -9.258 25.312 -13.125 1 91.06 116 GLU A C 1
ATOM 917 O O . GLU A 1 116 ? -9.594 25.359 -11.945 1 91.06 116 GLU A O 1
ATOM 922 N N . SER A 1 117 ? -10.078 25.016 -14.211 1 90.38 117 SER A N 1
ATOM 923 C CA . SER A 1 117 ? -11.469 24.609 -14.008 1 90.38 117 SER A CA 1
ATOM 924 C C . SER A 1 117 ? -11.836 23.453 -14.938 1 90.38 117 SER A C 1
ATOM 926 O O . SER A 1 117 ? -11.711 23.578 -16.156 1 90.38 117 SER A O 1
ATOM 928 N N . PRO A 1 118 ? -12.148 22.266 -14.352 1 91.19 118 PRO A N 1
ATOM 929 C CA . PRO A 1 118 ? -12.5 22 -12.953 1 91.19 118 PRO A CA 1
ATOM 930 C C . PRO A 1 118 ? -11.273 21.781 -12.062 1 91.19 118 PRO A C 1
ATOM 932 O O . PRO A 1 118 ? -10.219 21.375 -12.555 1 91.19 118 PRO A O 1
ATOM 935 N N . GLY A 1 119 ? -11.398 22.203 -10.773 1 94.69 119 GLY A N 1
ATOM 936 C CA . GLY A 1 119 ? -10.422 21.969 -9.727 1 94.69 119 GLY A CA 1
ATOM 937 C C . GLY A 1 119 ? -11.055 21.75 -8.359 1 94.69 119 GLY A C 1
ATOM 938 O O . GLY A 1 119 ? -12.211 21.312 -8.273 1 94.69 119 GLY A O 1
ATOM 939 N N . CYS A 1 120 ? -10.25 21.891 -7.352 1 96.5 120 CYS A N 1
ATOM 940 C CA . CYS A 1 120 ? -10.734 21.75 -5.984 1 96.5 120 CYS A CA 1
ATOM 941 C C . CYS A 1 120 ? -10.523 23.031 -5.191 1 96.5 120 CYS A C 1
ATOM 943 O O . CYS A 1 120 ? -9.398 23.328 -4.777 1 96.5 120 CYS A O 1
ATOM 945 N N . TYR A 1 121 ? -11.57 23.75 -5.062 1 97.5 121 TYR A N 1
ATOM 946 C CA . TYR A 1 121 ? -11.516 25.062 -4.426 1 97.5 121 TYR A CA 1
ATOM 947 C C . TYR A 1 121 ? -12.422 25.109 -3.201 1 97.5 121 TYR A C 1
ATOM 949 O O . TYR A 1 121 ? -13.57 24.656 -3.256 1 97.5 121 TYR A O 1
ATOM 957 N N . ASN A 1 122 ? -11.875 25.609 -2.102 1 98.12 122 ASN A N 1
ATOM 958 C CA . ASN A 1 122 ? -12.578 25.625 -0.827 1 98.12 122 ASN A CA 1
ATOM 959 C C . ASN A 1 122 ? -12.758 27.047 -0.294 1 98.12 122 ASN A C 1
ATOM 961 O O . ASN A 1 122 ? -11.781 27.781 -0.154 1 98.12 122 ASN A O 1
ATOM 965 N N . LEU A 1 123 ? -14 27.359 -0.061 1 98.31 123 LEU A N 1
ATOM 966 C CA . LEU A 1 123 ? -14.273 28.609 0.656 1 98.31 123 LEU A CA 1
ATOM 967 C C . LEU A 1 123 ? -13.984 28.453 2.146 1 98.31 123 LEU A C 1
ATOM 969 O O . LEU A 1 123 ? -14.43 27.484 2.77 1 98.31 123 LEU A O 1
ATOM 973 N N . VAL A 1 124 ? -13.242 29.406 2.646 1 98.19 124 VAL A N 1
ATOM 974 C CA . VAL A 1 124 ? -12.914 29.344 4.066 1 98.19 124 VAL A CA 1
ATOM 975 C C . VAL A 1 124 ? -13.258 30.688 4.727 1 98.19 124 VAL A C 1
ATOM 977 O O . VAL A 1 124 ? -13.312 31.719 4.059 1 98.19 124 VAL A O 1
ATOM 980 N N . GLU A 1 125 ? -13.492 30.578 5.988 1 97.44 125 GLU A N 1
ATOM 981 C CA . GLU A 1 125 ? -13.734 31.766 6.809 1 97.44 125 GLU A CA 1
ATOM 982 C C . GLU A 1 125 ? -12.555 32.031 7.738 1 97.44 125 GLU A C 1
ATOM 984 O O . GLU A 1 125 ? -12.086 31.141 8.438 1 97.44 125 GLU A O 1
ATOM 989 N N . PHE A 1 126 ? -12.062 33.281 7.664 1 96.12 126 PHE A N 1
ATOM 990 C CA . PHE A 1 126 ? -11.117 33.75 8.664 1 96.12 126 PHE A CA 1
ATOM 991 C C . PHE A 1 126 ? -11.859 34.438 9.82 1 96.12 126 PHE A C 1
ATOM 993 O O . PHE A 1 126 ? -12.141 35.625 9.773 1 96.12 126 PHE A O 1
ATOM 1000 N N . GLU A 1 127 ? -12.016 33.688 10.797 1 94.06 127 GLU A N 1
ATOM 1001 C CA . GLU A 1 127 ? -12.914 34.094 11.875 1 94.06 127 GLU A CA 1
ATOM 1002 C C . GLU A 1 127 ? -12.367 35.344 12.602 1 94.06 127 GLU A C 1
ATOM 1004 O O . GLU A 1 127 ? -13.109 36.25 12.898 1 94.06 127 GLU A O 1
ATOM 1009 N N . THR A 1 128 ? -11.141 35.406 12.867 1 94 128 THR A N 1
ATOM 1010 C CA . THR A 1 128 ? -10.531 36.469 13.641 1 94 128 THR A CA 1
ATOM 1011 C C . THR A 1 128 ? -10.406 37.75 12.789 1 94 128 THR A C 1
ATOM 1013 O O . THR A 1 128 ? -10.32 38.844 13.328 1 94 128 THR A O 1
ATOM 1016 N N . LEU A 1 129 ? -10.43 37.625 11.5 1 94.56 129 LEU A N 1
ATOM 1017 C CA . LEU A 1 129 ? -10.289 38.75 10.602 1 94.56 129 LEU A CA 1
ATOM 1018 C C . LEU A 1 129 ? -11.633 39.156 10.023 1 94.56 129 LEU A C 1
ATOM 1020 O O . LEU A 1 129 ? -11.727 40.156 9.289 1 94.56 129 LEU A O 1
ATOM 1024 N N . ASP A 1 130 ? -12.648 38.406 10.344 1 93.88 130 ASP A N 1
ATOM 1025 C CA . ASP A 1 130 ? -14.008 38.688 9.883 1 93.88 130 ASP A CA 1
ATOM 1026 C C . ASP A 1 130 ? -14.062 38.75 8.359 1 93.88 130 ASP A C 1
ATOM 1028 O O . ASP A 1 130 ? -14.57 39.719 7.789 1 93.88 130 ASP A O 1
ATOM 1032 N N . GLY A 1 131 ? -13.602 37.781 7.746 1 96.12 131 GLY A N 1
ATOM 1033 C CA . GLY A 1 131 ? -13.594 37.719 6.293 1 96.12 131 GLY A CA 1
ATOM 1034 C C . GLY A 1 131 ? -13.438 36.312 5.762 1 96.12 131 GLY A C 1
ATOM 1035 O O . GLY A 1 131 ? -13.445 35.344 6.527 1 96.12 131 GLY A O 1
ATOM 1036 N N . TYR A 1 132 ? -13.398 36.281 4.379 1 97.19 132 TYR A N 1
ATOM 1037 C CA . TYR A 1 132 ? -13.352 34.969 3.713 1 97.19 132 TYR A CA 1
ATOM 1038 C C . TYR A 1 132 ? -12.141 34.875 2.799 1 97.19 132 TYR A C 1
ATOM 1040 O O . TYR A 1 132 ? -11.523 35.875 2.463 1 97.19 132 TYR A O 1
ATOM 1048 N N . GLY A 1 133 ? -11.781 33.656 2.545 1 97.62 133 GLY A N 1
ATOM 1049 C CA . GLY A 1 133 ? -10.719 33.344 1.606 1 97.62 133 GLY A CA 1
ATOM 1050 C C . GLY A 1 133 ? -10.914 32.031 0.889 1 97.62 133 GLY A C 1
ATOM 1051 O O . GLY A 1 133 ? -12.023 31.484 0.886 1 97.62 133 GLY A O 1
ATOM 1052 N N . MET A 1 134 ? -9.805 31.625 0.255 1 97.94 134 MET A N 1
ATOM 1053 C CA . MET A 1 134 ? -9.891 30.406 -0.53 1 97.94 134 MET A CA 1
ATOM 1054 C C . MET A 1 134 ? -8.672 29.516 -0.306 1 97.94 134 MET A C 1
ATOM 1056 O O . MET A 1 134 ? -7.547 30.031 -0.215 1 97.94 134 MET A O 1
ATOM 1060 N N . VAL A 1 135 ? -8.914 28.234 -0.22 1 98.38 135 VAL A N 1
ATOM 1061 C CA . VAL A 1 135 ? -7.855 27.234 -0.246 1 98.38 135 VAL A CA 1
ATOM 1062 C C . VAL A 1 135 ? -8.039 26.312 -1.452 1 98.38 135 VAL A C 1
ATOM 1064 O O . VAL A 1 135 ? -9.141 25.812 -1.692 1 98.38 135 VAL A O 1
ATOM 1067 N N . SER A 1 136 ? -7.047 26.188 -2.209 1 97.62 136 SER A N 1
ATOM 1068 C CA . SER A 1 136 ? -7.098 25.312 -3.371 1 97.62 136 SER A CA 1
ATOM 1069 C C . SER A 1 136 ? -6.219 24.078 -3.17 1 97.62 136 SER A C 1
ATOM 1071 O O . SER A 1 136 ? -5.18 24.156 -2.51 1 97.62 136 SER A O 1
ATOM 1073 N N . ILE A 1 137 ? -6.676 22.969 -3.684 1 97.69 137 ILE A N 1
ATOM 1074 C CA . ILE A 1 137 ? -5.93 21.719 -3.709 1 97.69 137 ILE A CA 1
ATOM 1075 C C . ILE A 1 137 ? -5.809 21.219 -5.145 1 97.69 137 ILE A C 1
ATOM 1077 O O . ILE A 1 137 ? -6.816 21.047 -5.836 1 97.69 137 ILE A O 1
ATOM 1081 N N . GLU A 1 138 ? -4.633 21.016 -5.578 1 96.12 138 GLU A N 1
ATOM 1082 C CA . GLU A 1 138 ? -4.465 20.453 -6.91 1 96.12 138 GLU A CA 1
ATOM 1083 C C . GLU A 1 138 ? -5.086 19.062 -7 1 96.12 138 GLU A C 1
ATOM 1085 O O . GLU A 1 138 ? -4.906 18.234 -6.102 1 96.12 138 GLU A O 1
ATOM 1090 N N . MET A 1 139 ? -5.676 18.812 -8.117 1 92.12 139 MET A N 1
ATOM 1091 C CA . MET A 1 139 ? -6.406 17.562 -8.289 1 92.12 139 MET A CA 1
ATOM 1092 C C . MET A 1 139 ? -5.461 16.375 -8.234 1 92.12 139 MET A C 1
ATOM 1094 O O . MET A 1 139 ? -5.805 15.32 -7.68 1 92.12 139 MET A O 1
ATOM 1098 N N . LYS A 1 140 ? -4.344 16.516 -8.805 1 88.06 140 LYS A N 1
ATOM 1099 C CA . LYS A 1 140 ? -3.396 15.406 -8.805 1 88.06 140 LYS A CA 1
ATOM 1100 C C . LYS A 1 140 ? -2.99 15.031 -7.383 1 88.06 140 LYS A C 1
ATOM 1102 O O . LYS A 1 140 ? -2.748 13.859 -7.09 1 88.06 140 LYS A O 1
ATOM 1107 N N . LEU A 1 141 ? -2.879 15.984 -6.5 1 92.56 141 LEU A N 1
ATOM 1108 C CA . LEU A 1 141 ? -2.598 15.703 -5.094 1 92.56 141 LEU A CA 1
ATOM 1109 C C . LEU A 1 141 ? -3.758 14.961 -4.445 1 92.56 141 LEU A C 1
ATOM 1111 O O . LEU A 1 141 ? -3.547 13.969 -3.74 1 92.56 141 LEU A O 1
ATOM 1115 N N . LEU A 1 142 ? -4.914 15.438 -4.699 1 91.12 142 LEU A N 1
ATOM 1116 C CA . LEU A 1 142 ? -6.117 14.844 -4.125 1 91.12 142 LEU A CA 1
ATOM 1117 C C . LEU A 1 142 ? -6.238 13.375 -4.52 1 91.12 142 LEU A C 1
ATOM 1119 O O . LEU A 1 142 ? -6.41 12.508 -3.658 1 91.12 142 LEU A O 1
ATOM 1123 N N . PHE A 1 143 ? -6.047 13.117 -5.738 1 84.12 143 PHE A N 1
ATOM 1124 C CA . PHE A 1 143 ? -6.215 11.75 -6.234 1 84.12 143 PHE A CA 1
ATOM 1125 C C . PHE A 1 143 ? -5.059 10.867 -5.785 1 84.12 143 PHE A C 1
ATOM 1127 O O . PHE A 1 143 ? -5.258 9.695 -5.457 1 84.12 143 PHE A O 1
ATOM 1134 N N . GLY A 1 144 ? -3.98 11.484 -5.859 1 82.19 144 GLY A N 1
ATOM 1135 C CA . GLY A 1 144 ? -2.84 10.734 -5.348 1 82.19 144 GLY A CA 1
ATOM 1136 C C . GLY A 1 144 ? -3.012 10.297 -3.906 1 82.19 144 GLY A C 1
ATOM 1137 O O . GLY A 1 144 ? -2.68 9.164 -3.553 1 82.19 144 GLY A O 1
ATOM 1138 N N . LEU A 1 145 ? -3.514 11.133 -3.119 1 87.5 145 LEU A N 1
ATOM 1139 C CA . LEU A 1 145 ? -3.734 10.852 -1.706 1 87.5 145 LEU A CA 1
ATOM 1140 C C . LEU A 1 145 ? -4.832 9.805 -1.528 1 87.5 145 LEU A C 1
ATOM 1142 O O . LEU A 1 145 ? -4.73 8.93 -0.668 1 87.5 145 LEU A O 1
ATOM 1146 N N . LEU A 1 146 ? -5.855 9.922 -2.299 1 83.69 146 LEU A N 1
ATOM 1147 C CA . LEU A 1 146 ? -6.934 8.938 -2.246 1 83.69 146 LEU A CA 1
ATOM 1148 C C . LEU A 1 146 ? -6.414 7.539 -2.553 1 83.69 146 LEU A C 1
ATOM 1150 O O . LEU A 1 146 ? -6.766 6.578 -1.866 1 83.69 146 LEU A O 1
ATOM 1154 N N . GLU A 1 147 ? -5.602 7.508 -3.531 1 74.88 147 GLU A N 1
ATOM 1155 C CA . GLU A 1 147 ? -5.016 6.227 -3.908 1 74.88 147 GLU A CA 1
ATOM 1156 C C . GLU A 1 147 ? -4.168 5.656 -2.775 1 74.88 147 GLU A C 1
ATOM 1158 O O . GLU A 1 147 ? -4.191 4.449 -2.525 1 74.88 147 GLU A O 1
ATOM 1163 N N . ARG A 1 148 ? -3.484 6.449 -2.174 1 75.5 148 ARG A N 1
ATOM 1164 C CA . ARG A 1 148 ? -2.594 6.023 -1.101 1 75.5 148 ARG A CA 1
ATOM 1165 C C . ARG A 1 148 ? -3.385 5.562 0.118 1 75.5 148 ARG A C 1
ATOM 1167 O O . ARG A 1 148 ? -3.047 4.555 0.74 1 75.5 148 ARG A O 1
ATOM 1174 N N . LEU A 1 149 ? -4.316 6.266 0.49 1 74.69 149 LEU A N 1
ATOM 1175 C CA . LEU A 1 149 ? -5.059 6.02 1.723 1 74.69 149 LEU A CA 1
ATOM 1176 C C . LEU A 1 149 ? -6.023 4.852 1.552 1 74.69 149 LEU A C 1
ATOM 1178 O O . LEU A 1 149 ? -6.27 4.102 2.498 1 74.69 149 LEU A O 1
ATOM 1182 N N . PHE A 1 150 ? -6.477 4.629 0.352 1 64.19 150 PHE A N 1
ATOM 1183 C CA . PHE A 1 150 ? -7.539 3.641 0.19 1 64.19 150 PHE A CA 1
ATOM 1184 C C . PHE A 1 150 ? -7.094 2.516 -0.738 1 64.19 150 PHE A C 1
ATOM 1186 O O . PHE A 1 150 ? -7.793 1.512 -0.885 1 64.19 150 PHE A O 1
ATOM 1193 N N . GLY A 1 151 ? -5.781 2.393 -1.149 1 57.12 151 GLY A N 1
ATOM 1194 C CA . GLY A 1 151 ? -5.184 1.309 -1.911 1 57.12 151 GLY A CA 1
ATOM 1195 C C . GLY A 1 151 ? -5.691 1.231 -3.338 1 57.12 151 GLY A C 1
ATOM 1196 O O . GLY A 1 151 ? -5.473 0.235 -4.031 1 57.12 151 GLY A O 1
ATOM 1197 N N . GLY A 1 152 ? -6.746 1.977 -3.896 1 48.09 152 GLY A N 1
ATOM 1198 C CA . GLY A 1 152 ? -7.41 1.701 -5.16 1 48.09 152 GLY A CA 1
ATOM 1199 C C . GLY A 1 152 ? -6.656 2.24 -6.359 1 48.09 152 GLY A C 1
ATOM 1200 O O . GLY A 1 152 ? -6.445 3.449 -6.477 1 48.09 152 GLY A O 1
ATOM 1201 N N . ALA A 1 153 ? -5.688 1.613 -6.875 1 43.19 153 ALA A N 1
ATOM 1202 C CA . ALA A 1 153 ? -5.113 1.977 -8.172 1 43.19 153 ALA A CA 1
ATOM 1203 C C . ALA A 1 153 ? -6.176 2.557 -9.094 1 43.19 153 ALA A C 1
ATOM 1205 O O . ALA A 1 153 ? -5.891 3.445 -9.906 1 43.19 153 ALA A O 1
ATOM 1206 N N . GLY A 1 154 ? -7.301 1.894 -9.32 1 40.34 154 GLY A N 1
ATOM 1207 C CA . GLY A 1 154 ? -8.234 2.053 -10.422 1 40.34 154 GLY A CA 1
ATOM 1208 C C . GLY A 1 154 ? -9.094 3.299 -10.297 1 40.34 154 GLY A C 1
ATOM 1209 O O . GLY A 1 154 ? -9.984 3.525 -11.117 1 40.34 154 GLY A O 1
ATOM 1210 N N . LEU A 1 155 ? -9.227 3.746 -9.141 1 39.19 155 LEU A N 1
ATOM 1211 C CA . LEU A 1 155 ? -10.258 4.781 -9.164 1 39.19 155 LEU A CA 1
ATOM 1212 C C . LEU A 1 155 ? -9.883 5.898 -10.133 1 39.19 155 LEU A C 1
ATOM 1214 O O . LEU A 1 155 ? -10.758 6.586 -10.664 1 39.19 155 LEU A O 1
ATOM 1218 N N . SER A 1 156 ? -8.719 6.484 -9.859 1 39.78 156 SER A N 1
ATOM 1219 C CA . SER A 1 156 ? -8.406 7.559 -10.789 1 39.78 156 SER A CA 1
ATOM 1220 C C . SER A 1 156 ? -7.938 7.008 -12.133 1 39.78 156 SER A C 1
ATOM 1222 O O . SER A 1 156 ? -7.195 6.023 -12.188 1 39.78 156 SER A O 1
ATOM 1224 N N . GLY A 1 157 ? -8.68 6.852 -13.125 1 36.5 157 GLY A N 1
ATOM 1225 C CA . GLY A 1 157 ? -8.18 6.648 -14.477 1 36.5 157 GLY A CA 1
ATOM 1226 C C . GLY A 1 157 ? -6.711 6.988 -14.633 1 36.5 157 GLY A C 1
ATOM 1227 O O . GLY A 1 157 ? -6.125 7.645 -13.766 1 36.5 157 GLY A O 1
ATOM 1228 N N . GLY A 1 158 ? -5.895 6.32 -15.484 1 35.16 158 GLY A N 1
ATOM 1229 C CA . GLY A 1 158 ? -4.516 6.633 -15.82 1 35.16 158 GLY A CA 1
ATOM 1230 C C . GLY A 1 158 ? -4.129 8.062 -15.477 1 35.16 158 GLY A C 1
ATOM 1231 O O . GLY A 1 158 ? -4.992 8.938 -15.375 1 35.16 158 GLY A O 1
ATOM 1232 N N . ALA A 1 159 ? -2.977 8.273 -14.758 1 37.47 159 ALA A N 1
ATOM 1233 C CA . ALA A 1 159 ? -2.393 9.602 -14.562 1 37.47 159 ALA A CA 1
ATOM 1234 C C . ALA A 1 159 ? -2.762 10.531 -15.711 1 37.47 159 ALA A C 1
ATOM 1236 O O . ALA A 1 159 ? -2.744 11.758 -15.555 1 37.47 159 ALA A O 1
ATOM 1237 N N . ASP A 1 160 ? -2.697 9.938 -16.875 1 37.41 160 ASP A N 1
ATOM 1238 C CA . ASP A 1 160 ? -2.871 10.781 -18.062 1 37.41 160 ASP A CA 1
ATOM 1239 C C . ASP A 1 160 ? -4.344 11.109 -18.281 1 37.41 160 ASP A C 1
ATOM 1241 O O . ASP A 1 160 ? -4.695 11.75 -19.281 1 37.41 160 ASP A O 1
ATOM 1245 N N . ALA A 1 161 ? -5.23 10.336 -17.641 1 37.22 161 ALA A N 1
ATOM 1246 C CA . ALA A 1 161 ? -6.578 10.68 -18.078 1 37.22 161 ALA A CA 1
ATOM 1247 C C . ALA A 1 161 ? -7.078 11.938 -17.359 1 37.22 161 ALA A C 1
ATOM 1249 O O . ALA A 1 161 ? -6.859 12.102 -16.156 1 37.22 161 ALA A O 1
ATOM 1250 N N . ALA A 1 162 ? -7.191 12.891 -18.031 1 43.47 162 ALA A N 1
ATOM 1251 C CA . ALA A 1 162 ? -7.875 14.109 -17.609 1 43.47 162 ALA A CA 1
ATOM 1252 C C . ALA A 1 162 ? -9.023 13.789 -16.656 1 43.47 162 ALA A C 1
ATOM 1254 O O . ALA A 1 162 ? -9.828 12.883 -16.922 1 43.47 162 ALA A O 1
ATOM 1255 N N . PRO A 1 163 ? -8.797 14.023 -15.266 1 48.59 163 PRO A N 1
ATOM 1256 C CA . PRO A 1 163 ? -9.938 13.812 -14.375 1 48.59 163 PRO A CA 1
ATOM 1257 C C . PRO A 1 163 ? -11.281 13.961 -15.094 1 48.59 163 PRO A C 1
ATOM 1259 O O . PRO A 1 163 ? -11.414 14.805 -15.984 1 48.59 163 PRO A O 1
ATOM 1262 N N . PRO A 1 164 ? -12.039 12.945 -15.172 1 48.84 164 PRO A N 1
ATOM 1263 C CA . PRO A 1 164 ? -13.344 13.172 -15.805 1 48.84 164 PRO A CA 1
ATOM 1264 C C . PRO A 1 164 ? -13.93 14.539 -15.469 1 48.84 164 PRO A C 1
ATOM 1266 O O . PRO A 1 164 ? -13.625 15.109 -14.414 1 48.84 164 PRO A O 1
ATOM 1269 N N . LYS A 1 165 ? -14.328 15.242 -16.438 1 56.84 165 LYS A N 1
ATOM 1270 C CA . LYS A 1 165 ? -15.133 16.453 -16.312 1 56.84 165 LYS A CA 1
ATOM 1271 C C . LYS A 1 165 ? -16.188 16.297 -15.219 1 56.84 165 LYS A C 1
ATOM 1273 O O . LYS A 1 165 ? -17.375 16.156 -15.516 1 56.84 165 LYS A O 1
ATOM 1278 N N . ARG A 1 166 ? -15.625 15.867 -14 1 67.25 166 ARG A N 1
ATOM 1279 C CA . ARG A 1 166 ? -16.609 15.641 -12.945 1 67.25 166 ARG A CA 1
ATOM 1280 C C . ARG A 1 166 ? -16.984 16.953 -12.258 1 67.25 166 ARG A C 1
ATOM 1282 O O . ARG A 1 166 ? -16.125 17.797 -12.016 1 67.25 166 ARG A O 1
ATOM 1289 N N . GLU A 1 167 ? -18.266 17.219 -12.102 1 75.25 167 GLU A N 1
ATOM 1290 C CA . GLU A 1 167 ? -18.844 18.406 -11.492 1 75.25 167 GLU A CA 1
ATOM 1291 C C . GLU A 1 167 ? -19.031 18.234 -9.992 1 75.25 167 GLU A C 1
ATOM 1293 O O . GLU A 1 167 ? -19.344 19.188 -9.281 1 75.25 167 GLU A O 1
ATOM 1298 N N . ARG A 1 168 ? -18.75 16.984 -9.57 1 83.44 168 ARG A N 1
ATOM 1299 C CA . ARG A 1 168 ? -18.969 16.781 -8.141 1 83.44 168 ARG A CA 1
ATOM 1300 C C . ARG A 1 168 ? -17.953 15.805 -7.559 1 83.44 168 ARG A C 1
ATOM 1302 O O . ARG A 1 168 ? -17.375 15 -8.289 1 83.44 168 ARG A O 1
ATOM 1309 N N . PHE A 1 169 ? -17.734 15.961 -6.289 1 89.06 169 PHE A N 1
ATOM 1310 C CA . PHE A 1 169 ? -16.859 15.07 -5.547 1 89.06 169 PHE A CA 1
ATOM 1311 C C . PHE A 1 169 ? -17.641 13.953 -4.879 1 89.06 169 PHE A C 1
ATOM 1313 O O . PHE A 1 169 ? -18.781 14.164 -4.449 1 89.06 169 PHE A O 1
ATOM 1320 N N . SER A 1 170 ? -17.062 12.828 -4.805 1 82.88 170 SER A N 1
ATOM 1321 C CA . SER A 1 170 ? -17.672 11.719 -4.07 1 82.88 170 SER A CA 1
ATOM 1322 C C . SER A 1 170 ? -17.578 11.938 -2.564 1 82.88 170 SER A C 1
ATOM 1324 O O . SER A 1 170 ? -16.875 12.828 -2.104 1 82.88 170 SER A O 1
ATOM 1326 N N . ALA A 1 171 ? -18.328 11.219 -1.762 1 86.62 171 ALA A N 1
ATOM 1327 C CA . ALA A 1 171 ? -18.344 11.344 -0.307 1 86.62 171 ALA A CA 1
ATOM 1328 C C . ALA A 1 171 ? -16.938 11.148 0.271 1 86.62 171 ALA A C 1
ATOM 1330 O O . ALA A 1 171 ? -16.531 11.867 1.185 1 86.62 171 ALA A O 1
ATOM 1331 N N . ILE A 1 172 ? -16.172 10.188 -0.222 1 83.69 172 ILE A N 1
ATOM 1332 C CA . ILE A 1 172 ? -14.836 9.898 0.281 1 83.69 172 ILE A CA 1
ATOM 1333 C C . ILE A 1 172 ? -13.891 11.039 -0.063 1 83.69 172 ILE A C 1
ATOM 1335 O O . ILE A 1 172 ? -13.039 11.414 0.746 1 83.69 172 ILE A O 1
ATOM 1339 N N . GLU A 1 173 ? -14.125 11.516 -1.277 1 87.44 173 GLU A N 1
ATOM 1340 C CA . GLU A 1 173 ? -13.32 12.672 -1.679 1 87.44 173 GLU A CA 1
ATOM 1341 C C . GLU A 1 173 ? -13.594 13.875 -0.782 1 87.44 173 GLU A C 1
ATOM 1343 O O . GLU A 1 173 ? -12.664 14.57 -0.369 1 87.44 173 GLU A O 1
ATOM 1348 N N . LEU A 1 174 ? -14.836 14.109 -0.483 1 92.25 174 LEU A N 1
ATOM 1349 C CA . LEU A 1 174 ? -15.227 15.234 0.359 1 92.25 174 LEU A CA 1
ATOM 1350 C C . LEU A 1 174 ? -14.625 15.102 1.756 1 92.25 174 LEU A C 1
ATOM 1352 O O . LEU A 1 174 ? -14.18 16.094 2.342 1 92.25 174 LEU A O 1
ATOM 1356 N N . ARG A 1 175 ? -14.656 13.969 2.277 1 92.44 175 ARG A N 1
ATOM 1357 C CA . ARG A 1 175 ? -14.07 13.727 3.594 1 92.44 175 ARG A CA 1
ATOM 1358 C C . ARG A 1 175 ? -12.578 14.039 3.594 1 92.44 175 ARG A C 1
ATOM 1360 O O . ARG A 1 175 ? -12.07 14.68 4.523 1 92.44 175 ARG A O 1
ATOM 1367 N N . LEU A 1 176 ? -11.914 13.594 2.572 1 93.31 176 LEU A N 1
ATOM 1368 C CA . LEU A 1 176 ? -10.484 13.836 2.449 1 93.31 176 LEU A CA 1
ATOM 1369 C C . LEU A 1 176 ? -10.195 15.328 2.291 1 93.31 176 LEU A C 1
ATOM 1371 O O . LEU A 1 176 ? -9.25 15.852 2.889 1 93.31 176 LEU A O 1
ATOM 1375 N N . ILE A 1 177 ? -10.977 15.961 1.449 1 96.44 177 ILE A N 1
ATOM 1376 C CA . ILE A 1 177 ? -10.82 17.391 1.216 1 96.44 177 ILE A CA 1
ATOM 1377 C C . ILE A 1 177 ? -10.945 18.141 2.537 1 96.44 177 ILE A C 1
ATOM 1379 O O . ILE A 1 177 ? -10.102 18.984 2.869 1 96.44 177 ILE A O 1
ATOM 1383 N N . ARG A 1 178 ? -11.898 17.875 3.283 1 96.12 178 ARG A N 1
ATOM 1384 C CA . ARG A 1 178 ? -12.109 18.531 4.566 1 96.12 178 ARG A CA 1
ATOM 1385 C C . ARG A 1 178 ? -10.938 18.297 5.504 1 96.12 178 ARG A C 1
ATOM 1387 O O . ARG A 1 178 ? -10.492 19.203 6.207 1 96.12 178 ARG A O 1
ATOM 1394 N N . ARG A 1 179 ? -10.492 17.109 5.496 1 94.88 179 ARG A N 1
ATOM 1395 C CA . ARG A 1 179 ? -9.352 16.766 6.34 1 94.88 179 ARG A CA 1
ATOM 1396 C C . ARG A 1 179 ? -8.117 17.578 5.941 1 94.88 179 ARG A C 1
ATOM 1398 O O . ARG A 1 179 ? -7.414 18.109 6.801 1 94.88 179 ARG A O 1
ATOM 1405 N N . LEU A 1 180 ? -7.863 17.656 4.664 1 96.81 180 LEU A N 1
ATOM 1406 C CA . LEU A 1 180 ? -6.699 18.375 4.164 1 96.81 180 LEU A CA 1
ATOM 1407 C C . LEU A 1 180 ? -6.801 19.875 4.477 1 96.81 180 LEU A C 1
ATOM 1409 O O . LEU A 1 180 ? -5.816 20.484 4.887 1 96.81 180 LEU A O 1
ATOM 1413 N N . VAL A 1 181 ? -7.953 20.391 4.285 1 97.75 181 VAL A N 1
ATOM 1414 C CA . VAL A 1 181 ? -8.141 21.812 4.555 1 97.75 181 VAL A CA 1
ATOM 1415 C C . VAL A 1 181 ? -7.977 22.094 6.047 1 97.75 181 VAL A C 1
ATOM 1417 O O . VAL A 1 181 ? -7.43 23.125 6.441 1 97.75 181 VAL A O 1
ATOM 1420 N N . ARG A 1 182 ? -8.445 21.219 6.828 1 97 182 ARG A N 1
ATOM 1421 C CA . ARG A 1 182 ? -8.281 21.359 8.273 1 97 182 ARG A CA 1
ATOM 1422 C C . ARG A 1 182 ? -6.805 21.344 8.656 1 97 182 ARG A C 1
ATOM 1424 O O . ARG A 1 182 ? -6.355 22.172 9.453 1 97 182 ARG A O 1
ATOM 1431 N N . ILE A 1 183 ? -6.082 20.406 8.141 1 96.75 183 ILE A N 1
ATOM 1432 C CA . ILE A 1 183 ? -4.652 20.297 8.406 1 96.75 183 ILE A CA 1
ATOM 1433 C C . ILE A 1 183 ? -3.949 21.562 7.949 1 96.75 183 ILE A C 1
ATOM 1435 O O . ILE A 1 183 ? -3.133 22.125 8.68 1 96.75 183 ILE A O 1
ATOM 1439 N N . PHE A 1 184 ? -4.277 22.016 6.824 1 97.75 184 PHE A N 1
ATOM 1440 C CA . PHE A 1 184 ? -3.711 23.234 6.266 1 97.75 184 PHE A CA 1
ATOM 1441 C C . PHE A 1 184 ? -4.059 24.438 7.133 1 97.75 184 PHE A C 1
ATOM 1443 O O . PHE A 1 184 ? -3.193 25.266 7.426 1 97.75 184 PHE A O 1
ATOM 1450 N N . GLY A 1 185 ? -5.258 24.516 7.469 1 97.62 185 GLY A N 1
ATOM 1451 C CA . GLY A 1 185 ? -5.707 25.594 8.328 1 97.62 185 GLY A CA 1
ATOM 1452 C C . GLY A 1 185 ? -4.941 25.672 9.633 1 97.62 185 GLY A C 1
ATOM 1453 O O . GLY A 1 185 ? -4.582 26.766 10.086 1 97.62 185 GLY A O 1
ATOM 1454 N N . ARG A 1 186 ? -4.707 24.578 10.25 1 96.38 186 ARG A N 1
ATOM 1455 C CA . ARG A 1 186 ? -3.936 24.562 11.484 1 96.38 186 ARG A CA 1
ATOM 1456 C C . ARG A 1 186 ? -2.52 25.078 11.258 1 96.38 186 ARG A C 1
ATOM 1458 O O . ARG A 1 186 ? -1.981 25.812 12.086 1 96.38 186 ARG A O 1
ATOM 1465 N N . ALA A 1 187 ? -1.94 24.672 10.156 1 97.62 187 ALA A N 1
ATOM 1466 C CA . ALA A 1 187 ? -0.604 25.141 9.812 1 97.62 187 ALA A CA 1
ATOM 1467 C C . ALA A 1 187 ? -0.586 26.672 9.656 1 97.62 187 ALA A C 1
ATOM 1469 O O . ALA A 1 187 ? 0.313 27.328 10.172 1 97.62 187 ALA A O 1
ATOM 1470 N N . VAL A 1 188 ? -1.568 27.156 9 1 97.25 188 VAL A N 1
ATOM 1471 C CA . VAL A 1 188 ? -1.68 28.609 8.797 1 97.25 188 VAL A CA 1
ATOM 1472 C C . VAL A 1 188 ? -1.871 29.297 10.148 1 97.25 188 VAL A C 1
ATOM 1474 O O . VAL A 1 188 ? -1.185 30.281 10.453 1 97.25 188 VAL A O 1
ATOM 1477 N N . GLU A 1 189 ? -2.715 28.766 10.93 1 96.88 189 GLU A N 1
ATOM 1478 C CA . GLU A 1 189 ? -3.004 29.359 12.227 1 96.88 189 GLU A CA 1
ATOM 1479 C C . GLU A 1 189 ? -1.75 29.422 13.094 1 96.88 189 GLU A C 1
ATOM 1481 O O . GLU A 1 189 ? -1.443 30.469 13.68 1 96.88 189 GLU A O 1
ATOM 1486 N N . GLU A 1 190 ? -1.039 28.391 13.133 1 96.31 190 GLU A N 1
ATOM 1487 C CA . GLU A 1 190 ? 0.148 28.312 13.984 1 96.31 190 GLU A CA 1
ATOM 1488 C C . GLU A 1 190 ? 1.257 29.219 13.453 1 96.31 190 GLU A C 1
ATOM 1490 O O . GLU A 1 190 ? 1.917 29.922 14.219 1 96.31 190 GLU A O 1
ATOM 1495 N N . ALA A 1 191 ? 1.456 29.266 12.172 1 95.75 191 ALA A N 1
ATOM 1496 C CA . ALA A 1 191 ? 2.559 30.016 11.57 1 95.75 191 ALA A CA 1
ATOM 1497 C C . ALA A 1 191 ? 2.279 31.516 11.586 1 95.75 191 ALA A C 1
ATOM 1499 O O . ALA A 1 191 ? 3.205 32.312 11.688 1 95.75 191 ALA A O 1
ATOM 1500 N N . TRP A 1 192 ? 1.033 31.906 11.5 1 95.06 192 TRP A N 1
ATOM 1501 C CA . TRP A 1 192 ? 0.662 33.312 11.422 1 95.06 192 TRP A CA 1
ATOM 1502 C C . TRP A 1 192 ? 0.541 33.938 12.82 1 95.06 192 TRP A C 1
ATOM 1504 O O . TRP A 1 192 ? 0.56 35.156 12.977 1 95.06 192 TRP A O 1
ATOM 1514 N N . ARG A 1 193 ? 0.431 33.156 13.758 1 93.44 193 ARG A N 1
ATOM 1515 C CA . ARG A 1 193 ? 0.074 33.594 15.109 1 93.44 193 ARG A CA 1
ATOM 1516 C C . ARG A 1 193 ? 1.014 34.688 15.602 1 93.44 193 ARG A C 1
ATOM 1518 O O . ARG A 1 193 ? 0.567 35.688 16.188 1 93.44 193 ARG A O 1
ATOM 1525 N N . PRO A 1 194 ? 2.367 34.531 15.398 1 89.5 194 PRO A N 1
ATOM 1526 C CA . PRO A 1 194 ? 3.266 35.594 15.914 1 89.5 194 PRO A CA 1
ATOM 1527 C C . PRO A 1 194 ? 3.059 36.938 15.234 1 89.5 194 PRO A C 1
ATOM 1529 O O . PRO A 1 194 ? 3.455 37.969 15.781 1 89.5 194 PRO A O 1
ATOM 1532 N N . VAL A 1 195 ? 2.436 36.938 14.055 1 89.69 195 VAL A N 1
ATOM 1533 C CA . VAL A 1 195 ? 2.256 38.156 13.281 1 89.69 195 VAL A CA 1
ATOM 1534 C C . VAL A 1 195 ? 0.801 38.625 13.367 1 89.69 195 VAL A C 1
ATOM 1536 O O . VAL A 1 195 ? 0.521 39.75 13.742 1 89.69 195 VAL A O 1
ATOM 1539 N N . VAL A 1 196 ? -0.064 37.75 13.023 1 91.94 196 VAL A N 1
ATOM 1540 C CA . VAL A 1 196 ? -1.502 38 12.992 1 91.94 196 VAL A CA 1
ATOM 1541 C C . VAL A 1 196 ? -2.246 36.781 13.508 1 91.94 196 VAL A C 1
ATOM 1543 O O . VAL A 1 196 ? -2.09 35.688 12.969 1 91.94 196 VAL A O 1
ATOM 1546 N N . PRO A 1 197 ? -3.016 36.906 14.531 1 93.38 197 PRO A N 1
ATOM 1547 C CA . PRO A 1 197 ? -3.832 35.781 14.938 1 93.38 197 PRO A CA 1
ATOM 1548 C C . PRO A 1 197 ? -4.918 35.438 13.93 1 93.38 197 PRO A C 1
ATOM 1550 O O . PRO A 1 197 ? -5.77 36.281 13.625 1 93.38 197 PRO A O 1
ATOM 1553 N N . VAL A 1 198 ? -4.879 34.281 13.398 1 94.69 198 VAL A N 1
ATOM 1554 C CA . VAL A 1 198 ? -5.875 33.875 12.414 1 94.69 198 VAL A CA 1
ATOM 1555 C C . VAL A 1 198 ? -6.508 32.531 12.836 1 94.69 198 VAL A C 1
ATOM 1557 O O . VAL A 1 198 ? -5.859 31.719 13.484 1 94.69 198 VAL A O 1
ATOM 1560 N N . ALA A 1 199 ? -7.758 32.344 12.562 1 96.12 199 ALA A N 1
ATOM 1561 C CA . ALA A 1 199 ? -8.508 31.109 12.672 1 96.12 199 ALA A CA 1
ATOM 1562 C C . ALA A 1 199 ? -9.281 30.812 11.391 1 96.12 199 ALA A C 1
ATOM 1564 O O . ALA A 1 199 ? -10.062 31.641 10.93 1 96.12 199 ALA A O 1
ATOM 1565 N N . MET A 1 200 ? -9 29.656 10.859 1 95.5 200 MET A N 1
ATOM 1566 C CA . MET A 1 200 ? -9.586 29.312 9.57 1 95.5 200 MET A CA 1
ATOM 1567 C C . MET A 1 200 ? -10.617 28.203 9.711 1 95.5 200 MET A C 1
ATOM 1569 O O . MET A 1 200 ? -10.359 27.188 10.352 1 95.5 200 MET A O 1
ATOM 1573 N N . ARG A 1 201 ? -11.758 28.375 9.125 1 96.38 201 ARG A N 1
ATOM 1574 C CA . ARG A 1 201 ? -12.828 27.375 9.133 1 96.38 201 ARG A CA 1
ATOM 1575 C C . ARG A 1 201 ? -13.273 27.047 7.715 1 96.38 201 ARG A C 1
ATOM 1577 O O . ARG A 1 201 ? -13.578 27.938 6.926 1 96.38 201 ARG A O 1
ATOM 1584 N N . HIS A 1 202 ? -13.328 25.766 7.449 1 97.62 202 HIS A N 1
ATOM 1585 C CA . HIS A 1 202 ? -13.812 25.312 6.148 1 97.62 202 HIS A CA 1
ATOM 1586 C C . HIS A 1 202 ? -15.32 25.516 6.023 1 97.62 202 HIS A C 1
ATOM 1588 O O . HIS A 1 202 ? -16.078 25.156 6.938 1 97.62 202 HIS A O 1
ATOM 1594 N N . LEU A 1 203 ? -15.812 26.016 4.906 1 96.44 203 LEU A N 1
ATOM 1595 C CA . LEU A 1 203 ? -17.25 26.234 4.715 1 96.44 203 LEU A CA 1
ATOM 1596 C C . LEU A 1 203 ? -17.781 25.312 3.625 1 96.44 203 LEU A C 1
ATOM 1598 O O . LEU A 1 203 ? -18.703 24.531 3.869 1 96.44 203 LEU A O 1
ATOM 1602 N N . ARG A 1 204 ? -17.203 25.344 2.418 1 95.56 204 ARG A N 1
ATOM 1603 C CA . ARG A 1 204 ? -17.688 24.516 1.324 1 95.56 204 ARG A CA 1
ATOM 1604 C C . ARG A 1 204 ? -16.609 24.328 0.258 1 95.56 204 ARG A C 1
ATOM 1606 O O . ARG A 1 204 ? -15.633 25.078 0.219 1 95.56 204 ARG A O 1
ATOM 1613 N N . VAL A 1 205 ? -16.906 23.312 -0.573 1 96.56 205 VAL A N 1
ATOM 1614 C CA . VAL A 1 205 ? -16 23 -1.673 1 96.56 205 VAL A CA 1
ATOM 1615 C C . VAL A 1 205 ? -16.734 23.172 -3.006 1 96.56 205 VAL A C 1
ATOM 1617 O O . VAL A 1 205 ? -17.938 22.969 -3.088 1 96.56 205 VAL A O 1
ATOM 1620 N N . ASP A 1 206 ? -16.031 23.625 -4.023 1 95.31 206 ASP A N 1
ATOM 1621 C CA . ASP A 1 206 ? -16.562 23.734 -5.383 1 95.31 206 ASP A CA 1
ATOM 1622 C C . ASP A 1 206 ? -15.5 23.328 -6.414 1 95.31 206 ASP A C 1
ATOM 1624 O O . ASP A 1 206 ? -14.305 23.406 -6.141 1 95.31 206 ASP A O 1
ATOM 1628 N N . THR A 1 207 ? -15.945 22.891 -7.586 1 94.31 207 THR A N 1
ATOM 1629 C CA . THR A 1 207 ? -15.016 22.5 -8.641 1 94.31 207 THR A CA 1
ATOM 1630 C C . THR A 1 207 ? -14.633 23.703 -9.5 1 94.31 207 THR A C 1
ATOM 1632 O O . THR A 1 207 ? -13.664 23.641 -10.258 1 94.31 207 THR A O 1
ATOM 1635 N N . SER A 1 208 ? -15.32 24.781 -9.336 1 94.12 208 SER A N 1
ATOM 1636 C CA . SER A 1 208 ? -15.039 26 -10.086 1 94.12 208 SER A CA 1
ATOM 1637 C C . SER A 1 208 ? -14.625 27.141 -9.156 1 94.12 208 SER A C 1
ATOM 1639 O O . SER A 1 208 ? -15.359 27.484 -8.227 1 94.12 208 SER A O 1
ATOM 1641 N N . PRO A 1 209 ? -13.508 27.688 -9.477 1 94.5 209 PRO A N 1
ATOM 1642 C CA . PRO A 1 209 ? -13.07 28.797 -8.617 1 94.5 209 PRO A CA 1
ATOM 1643 C C . PRO A 1 209 ? -14 30.016 -8.703 1 94.5 209 PRO A C 1
ATOM 1645 O O . PRO A 1 209 ? -14.094 30.781 -7.75 1 94.5 209 PRO A O 1
ATOM 1648 N N . SER A 1 210 ? -14.648 30.172 -9.789 1 93.5 210 SER A N 1
ATOM 1649 C CA . SER A 1 210 ? -15.562 31.297 -9.953 1 93.5 210 SER A CA 1
ATOM 1650 C C . SER A 1 210 ? -16.734 31.203 -8.984 1 93.5 210 SER A C 1
ATOM 1652 O O . SER A 1 210 ? -17.359 32.219 -8.641 1 93.5 210 SER A O 1
ATOM 1654 N N . ASN A 1 211 ? -16.984 30 -8.547 1 94.12 211 ASN A N 1
ATOM 1655 C CA . ASN A 1 211 ? -18.078 29.781 -7.613 1 94.12 211 ASN A CA 1
ATOM 1656 C C . ASN A 1 211 ? -17.688 30.141 -6.184 1 94.12 211 ASN A C 1
ATOM 1658 O O . ASN A 1 211 ? -18.531 30.203 -5.293 1 94.12 211 ASN A O 1
ATOM 1662 N N . ILE A 1 212 ? -16.359 30.312 -6.055 1 92.75 212 ILE A N 1
ATOM 1663 C CA . ILE A 1 212 ? -15.867 30.734 -4.746 1 92.75 212 ILE A CA 1
ATOM 1664 C C . ILE A 1 212 ? -15.828 32.25 -4.668 1 92.75 212 ILE A C 1
ATOM 1666 O O . ILE A 1 212 ? -14.812 32.875 -4.996 1 92.75 212 ILE A O 1
ATOM 1670 N N . ALA A 1 213 ? -16.844 33.031 -4.625 1 87.62 213 ALA A N 1
ATOM 1671 C CA . ALA A 1 213 ? -17 34.5 -4.684 1 87.62 213 ALA A CA 1
ATOM 1672 C C . ALA A 1 213 ? -16.75 35.125 -3.316 1 87.62 213 ALA A C 1
ATOM 1674 O O . ALA A 1 213 ? -17.672 35.688 -2.715 1 87.62 213 ALA A O 1
ATOM 1675 N N . PHE A 1 214 ? -15.453 35.125 -2.928 1 93.12 214 PHE A N 1
ATOM 1676 C CA . PHE A 1 214 ? -15.195 35.625 -1.58 1 93.12 214 PHE A CA 1
ATOM 1677 C C . PHE A 1 214 ? -14.773 37.094 -1.608 1 93.12 214 PHE A C 1
ATOM 1679 O O . PHE A 1 214 ? -14.68 37.719 -0.562 1 93.12 214 PHE A O 1
ATOM 1686 N N . THR A 1 215 ? -14.516 37.688 -2.783 1 94.94 215 THR A N 1
ATOM 1687 C CA . THR A 1 215 ? -14.156 39.094 -2.914 1 94.94 215 THR A CA 1
ATOM 1688 C C . THR A 1 215 ? -14.391 39.562 -4.344 1 94.94 215 THR A C 1
ATOM 1690 O O . THR A 1 215 ? -14.734 38.781 -5.223 1 94.94 215 THR A O 1
ATOM 1693 N N . SER A 1 216 ? -14.242 40.844 -4.516 1 95.06 216 SER A N 1
ATOM 1694 C CA . SER A 1 216 ? -14.414 41.438 -5.848 1 95.06 216 SER A CA 1
ATOM 1695 C C . SER A 1 216 ? -13.195 41.156 -6.723 1 95.06 216 SER A C 1
ATOM 1697 O O . SER A 1 216 ? -12.07 41.094 -6.223 1 95.06 216 SER A O 1
ATOM 1699 N N . PRO A 1 217 ? -13.367 41.031 -8.031 1 95.19 217 PRO A N 1
ATOM 1700 C CA . PRO A 1 217 ? -12.258 40.781 -8.953 1 95.19 217 PRO A CA 1
ATOM 1701 C C . PRO A 1 217 ? -11.156 41.844 -8.867 1 95.19 217 PRO A C 1
ATOM 1703 O O . PRO A 1 217 ? -9.992 41.531 -9.141 1 95.19 217 PRO A O 1
ATOM 1706 N N . SER A 1 218 ? -11.531 43 -8.453 1 95 218 SER A N 1
ATOM 1707 C CA . SER A 1 218 ? -10.562 44.094 -8.43 1 95 218 SER A CA 1
ATOM 1708 C C . SER A 1 218 ? -9.828 44.156 -7.094 1 95 218 SER A C 1
ATOM 1710 O O . SER A 1 218 ? -8.844 44.906 -6.953 1 95 218 SER A O 1
ATOM 1712 N N . ALA A 1 219 ? -10.328 43.406 -6.133 1 95.12 219 ALA A N 1
ATOM 1713 C CA . ALA A 1 219 ? -9.695 43.406 -4.82 1 95.12 219 ALA A CA 1
ATOM 1714 C C . ALA A 1 219 ? -8.336 42.719 -4.875 1 95.12 219 ALA A C 1
ATOM 1716 O O . ALA A 1 219 ? -8.18 41.688 -5.559 1 95.12 219 ALA A O 1
ATOM 1717 N N . TRP A 1 220 ? -7.355 43.344 -4.141 1 92.88 220 TRP A N 1
ATOM 1718 C CA . TRP A 1 220 ? -6.043 42.719 -4.027 1 92.88 220 TRP A CA 1
ATOM 1719 C C . TRP A 1 220 ? -6.082 41.531 -3.043 1 92.88 220 TRP A C 1
ATOM 1721 O O . TRP A 1 220 ? -6.664 41.656 -1.96 1 92.88 220 TRP A O 1
ATOM 1731 N N . VAL A 1 221 ? -5.453 40.438 -3.479 1 95.12 221 VAL A N 1
ATOM 1732 C CA . VAL A 1 221 ? -5.395 39.281 -2.611 1 95.12 221 VAL A CA 1
ATOM 1733 C C . VAL A 1 221 ? -3.941 38.844 -2.404 1 95.12 221 VAL A C 1
ATOM 1735 O O . VAL A 1 221 ? -3.107 39.031 -3.297 1 95.12 221 VAL A O 1
ATOM 1738 N N . LEU A 1 222 ? -3.703 38.375 -1.172 1 93.31 222 LEU A N 1
ATOM 1739 C CA . LEU A 1 222 ? -2.457 37.656 -0.881 1 93.31 222 LEU A CA 1
ATOM 1740 C C . LEU A 1 222 ? -2.576 36.188 -1.214 1 93.31 222 LEU A C 1
ATOM 1742 O O . LEU A 1 222 ? -3.545 35.531 -0.818 1 93.31 222 LEU A O 1
ATOM 1746 N N . ALA A 1 223 ? -1.597 35.75 -1.938 1 94.88 223 ALA A N 1
ATOM 1747 C CA . ALA A 1 223 ? -1.655 34.344 -2.34 1 94.88 223 ALA A CA 1
ATOM 1748 C C . ALA A 1 223 ? -0.327 33.625 -2.072 1 94.88 223 ALA A C 1
ATOM 1750 O O . ALA A 1 223 ? 0.741 34.25 -2.225 1 94.88 223 ALA A O 1
ATOM 1751 N N . SER A 1 224 ? -0.398 32.406 -1.643 1 95.81 224 SER A N 1
ATOM 1752 C CA . SER A 1 224 ? 0.764 31.547 -1.446 1 95.81 224 SER A CA 1
ATOM 1753 C C . SER A 1 224 ? 0.49 30.125 -1.937 1 95.81 224 SER A C 1
ATOM 1755 O O . SER A 1 224 ? -0.631 29.625 -1.817 1 95.81 224 SER A O 1
ATOM 1757 N N . THR A 1 225 ? 1.503 29.578 -2.496 1 97.19 225 THR A N 1
ATOM 1758 C CA . THR A 1 225 ? 1.429 28.203 -2.973 1 97.19 225 THR A CA 1
ATOM 1759 C C . THR A 1 225 ? 2.42 27.312 -2.225 1 97.19 225 THR A C 1
ATOM 1761 O O . THR A 1 225 ? 3.549 27.734 -1.953 1 97.19 225 THR A O 1
ATOM 1764 N N . PHE A 1 226 ? 1.984 26.109 -1.925 1 98.19 226 PHE A N 1
ATOM 1765 C CA . PHE A 1 226 ? 2.807 25.125 -1.233 1 98.19 226 PHE A CA 1
ATOM 1766 C C . PHE A 1 226 ? 2.936 23.859 -2.061 1 98.19 226 PHE A C 1
ATOM 1768 O O . PHE A 1 226 ? 1.952 23.141 -2.266 1 98.19 226 PHE A O 1
ATOM 1775 N N . ASN A 1 227 ? 4.125 23.625 -2.471 1 98 227 ASN A N 1
ATOM 1776 C CA . ASN A 1 227 ? 4.406 22.406 -3.223 1 98 227 ASN A CA 1
ATOM 1777 C C . ASN A 1 227 ? 4.711 21.234 -2.297 1 98 227 ASN A C 1
ATOM 1779 O O . ASN A 1 227 ? 5.59 21.328 -1.438 1 98 227 ASN A O 1
ATOM 1783 N N . ILE A 1 228 ? 3.992 20.141 -2.523 1 97.81 228 ILE A N 1
ATOM 1784 C CA . ILE A 1 228 ? 4.074 18.984 -1.635 1 97.81 228 ILE A CA 1
ATOM 1785 C C . ILE A 1 228 ? 4.621 17.781 -2.4 1 97.81 228 ILE A C 1
ATOM 1787 O O . ILE A 1 228 ? 4.105 17.422 -3.463 1 97.81 228 ILE A O 1
ATOM 1791 N N . ASP A 1 229 ? 5.68 17.25 -1.812 1 95.5 229 ASP A N 1
ATOM 1792 C CA . ASP A 1 229 ? 6.297 16.047 -2.363 1 95.5 229 ASP A CA 1
ATOM 1793 C C . ASP A 1 229 ? 6.168 14.867 -1.395 1 95.5 229 ASP A C 1
ATOM 1795 O O . ASP A 1 229 ? 6.711 14.906 -0.289 1 95.5 229 ASP A O 1
ATOM 1799 N N . LEU A 1 230 ? 5.488 13.844 -1.87 1 89 230 LEU A N 1
ATOM 1800 C CA . LEU A 1 230 ? 5.27 12.648 -1.064 1 89 230 LEU A CA 1
ATOM 1801 C C . LEU A 1 230 ? 6.133 11.492 -1.559 1 89 230 LEU A C 1
ATOM 1803 O O . LEU A 1 230 ? 5.859 10.328 -1.247 1 89 230 LEU A O 1
ATOM 1807 N N . GLY A 1 231 ? 7.082 11.844 -2.295 1 82.69 231 GLY A N 1
ATOM 1808 C CA . GLY A 1 231 ? 7.914 10.82 -2.908 1 82.69 231 GLY A CA 1
ATOM 1809 C C . GLY A 1 231 ? 7.414 10.383 -4.273 1 82.69 231 GLY A C 1
ATOM 1810 O O . GLY A 1 231 ? 7.852 10.914 -5.297 1 82.69 231 GLY A O 1
ATOM 1811 N N . SER A 1 232 ? 6.309 9.492 -4.332 1 70.44 232 SER A N 1
ATOM 1812 C CA . SER A 1 232 ? 5.77 8.984 -5.59 1 70.44 232 SER A CA 1
ATOM 1813 C C . SER A 1 232 ? 4.742 9.945 -6.18 1 70.44 232 SER A C 1
ATOM 1815 O O . SER A 1 232 ? 4.469 9.906 -7.379 1 70.44 232 SER A O 1
ATOM 1817 N N . GLN A 1 233 ? 4.215 10.711 -5.324 1 79.88 233 GLN A N 1
ATOM 1818 C CA . GLN A 1 233 ? 3.188 11.664 -5.727 1 79.88 233 GLN A CA 1
ATOM 1819 C C . GLN A 1 233 ? 3.553 13.078 -5.293 1 79.88 233 GLN A C 1
ATOM 1821 O O . GLN A 1 233 ? 4.277 13.273 -4.316 1 79.88 233 GLN A O 1
ATOM 1826 N N . SER A 1 234 ? 3.109 13.945 -6.195 1 90.88 234 SER A N 1
ATOM 1827 C CA . SER A 1 234 ? 3.314 15.344 -5.824 1 90.88 234 SER A CA 1
ATOM 1828 C C . SER A 1 234 ? 2.111 16.203 -6.207 1 90.88 234 SER A C 1
ATOM 1830 O O . SER A 1 234 ? 1.24 15.75 -6.957 1 90.88 234 SER A O 1
ATOM 1832 N N . GLY A 1 235 ? 2.029 17.328 -5.648 1 94.75 235 GLY A N 1
ATOM 1833 C CA . GLY A 1 235 ? 0.986 18.297 -5.91 1 94.75 235 GLY A CA 1
ATOM 1834 C C . GLY A 1 235 ? 1.122 19.562 -5.07 1 94.75 235 GLY A C 1
ATOM 1835 O O . GLY A 1 235 ? 2.15 19.766 -4.426 1 94.75 235 GLY A O 1
ATOM 1836 N N . SER A 1 236 ? 0.064 20.391 -5.16 1 96.94 236 SER A N 1
ATOM 1837 C CA . SER A 1 236 ? 0.184 21.641 -4.434 1 96.94 236 SER A CA 1
ATOM 1838 C C . SER A 1 236 ? -1.14 22.031 -3.787 1 96.94 236 SER A C 1
ATOM 1840 O O . SER A 1 236 ? -2.197 21.531 -4.168 1 96.94 236 SER A O 1
ATOM 1842 N N . MET A 1 237 ? -0.958 22.797 -2.781 1 97.75 237 MET A N 1
ATOM 1843 C CA . MET A 1 237 ? -2.051 23.547 -2.162 1 97.75 237 MET A CA 1
ATOM 1844 C C . MET A 1 237 ? -1.759 25.047 -2.162 1 97.75 237 MET A C 1
ATOM 1846 O O . MET A 1 237 ? -0.597 25.453 -2.146 1 97.75 237 MET A O 1
ATOM 1850 N N . SER A 1 238 ? -2.822 25.844 -2.213 1 96.94 238 SER A N 1
ATOM 1851 C CA . SER A 1 238 ? -2.631 27.281 -2.156 1 96.94 238 SER A CA 1
ATOM 1852 C C . SER A 1 238 ? -3.742 27.969 -1.357 1 96.94 238 SER A C 1
ATOM 1854 O O . SER A 1 238 ? -4.781 27.359 -1.096 1 96.94 238 SER A O 1
ATOM 1856 N N . PHE A 1 239 ? -3.455 29.141 -0.892 1 96.25 239 PHE A N 1
ATOM 1857 C CA . PHE A 1 239 ? -4.52 29.922 -0.279 1 96.25 239 PHE A CA 1
ATOM 1858 C C . PHE A 1 239 ? -4.473 31.375 -0.761 1 96.25 239 PHE A C 1
ATOM 1860 O O . PHE A 1 239 ? -3.453 31.828 -1.282 1 96.25 239 PHE A O 1
ATOM 1867 N N . ALA A 1 240 ? -5.613 32.031 -0.739 1 96.44 240 ALA A N 1
ATOM 1868 C CA . ALA A 1 240 ? -5.785 33.438 -1.083 1 96.44 240 ALA A CA 1
ATOM 1869 C C . ALA A 1 240 ? -6.652 34.156 -0.051 1 96.44 240 ALA A C 1
ATOM 1871 O O . ALA A 1 240 ? -7.688 33.625 0.368 1 96.44 240 ALA A O 1
ATOM 1872 N N . LEU A 1 241 ? -6.195 35.25 0.328 1 95 241 LEU A N 1
ATOM 1873 C CA . LEU A 1 241 ? -6.938 36.094 1.271 1 95 241 LEU A CA 1
ATOM 1874 C C . LEU A 1 241 ? -6.891 37.562 0.859 1 95 241 LEU A C 1
ATOM 1876 O O . LEU A 1 241 ? -5.852 38.062 0.423 1 95 241 LEU A O 1
ATOM 1880 N N . PRO A 1 242 ? -8.039 38.25 0.957 1 95.56 242 PRO A N 1
ATOM 1881 C CA . PRO A 1 242 ? -8.031 39.656 0.639 1 95.56 242 PRO A CA 1
ATOM 1882 C C . PRO A 1 242 ? -7.094 40.469 1.542 1 95.56 242 PRO A C 1
ATOM 1884 O O . PRO A 1 242 ? -7.137 40.312 2.766 1 95.56 242 PRO A O 1
ATOM 1887 N N . PHE A 1 243 ? -6.348 41.312 0.925 1 91.75 243 PHE A N 1
ATOM 1888 C CA . PHE A 1 243 ? -5.367 42.062 1.683 1 91.75 243 PHE A CA 1
ATOM 1889 C C . PHE A 1 243 ? -6.055 43.031 2.645 1 91.75 243 PHE A C 1
ATOM 1891 O O . PHE A 1 243 ? -5.496 43.375 3.688 1 91.75 243 PHE A O 1
ATOM 1898 N N . GLU A 1 244 ? -7.234 43.406 2.303 1 93.19 244 GLU A N 1
ATOM 1899 C CA . GLU A 1 244 ? -7.996 44.344 3.135 1 93.19 244 GLU A CA 1
ATOM 1900 C C . GLU A 1 244 ? -8.227 43.781 4.527 1 93.19 244 GLU A C 1
ATOM 1902 O O . GLU A 1 244 ? -8.367 44.531 5.5 1 93.19 244 GLU A O 1
ATOM 1907 N N . LEU A 1 245 ? -8.242 42.438 4.633 1 94.25 245 LEU A N 1
ATOM 1908 C CA . LEU A 1 245 ? -8.445 41.812 5.922 1 94.25 245 LEU A CA 1
ATOM 1909 C C . LEU A 1 245 ? -7.25 42.031 6.844 1 94.25 245 LEU A C 1
ATOM 1911 O O . LEU A 1 245 ? -7.352 41.875 8.062 1 94.25 245 LEU A O 1
ATOM 1915 N N . LEU A 1 246 ? -6.129 42.5 6.262 1 92.62 246 LEU A N 1
ATOM 1916 C CA . LEU A 1 246 ? -4.902 42.688 7.027 1 92.62 246 LEU A CA 1
ATOM 1917 C C . LEU A 1 246 ? -4.609 44.156 7.219 1 92.62 246 LEU A C 1
ATOM 1919 O O . LEU A 1 246 ? -3.484 44.531 7.547 1 92.62 246 LEU A O 1
ATOM 1923 N N . ALA A 1 247 ? -5.613 44.938 7.051 1 89.25 247 ALA A N 1
ATOM 1924 C CA . ALA A 1 247 ? -5.449 46.375 7.105 1 89.25 247 ALA A CA 1
ATOM 1925 C C . ALA A 1 247 ? -4.812 46.812 8.422 1 89.25 247 ALA A C 1
ATOM 1927 O O . ALA A 1 247 ? -3.924 47.688 8.445 1 89.25 247 ALA A O 1
ATOM 1928 N N . ASP A 1 248 ? -5.215 46.219 9.508 1 89.69 248 ASP A N 1
ATOM 1929 C CA . ASP A 1 248 ? -4.711 46.562 10.828 1 89.69 248 ASP A CA 1
ATOM 1930 C C . ASP A 1 248 ? -3.285 46.062 11.031 1 89.69 248 ASP A C 1
ATOM 1932 O O . ASP A 1 248 ? -2.611 46.438 11.984 1 89.69 248 ASP A O 1
ATOM 1936 N N . TYR A 1 249 ? -2.836 45.25 10.117 1 88.25 249 TYR A N 1
ATOM 1937 C CA . TYR A 1 249 ? -1.517 44.625 10.242 1 88.25 249 TYR A CA 1
ATOM 1938 C C . TYR A 1 249 ? -0.626 45 9.062 1 88.25 249 TYR A C 1
ATOM 1940 O O . TYR A 1 249 ? 0.399 44.375 8.82 1 88.25 249 TYR A O 1
ATOM 1948 N N . ARG A 1 250 ? -1.011 45.938 8.375 1 82.75 250 ARG A N 1
ATOM 1949 C CA . ARG A 1 250 ? -0.35 46.281 7.121 1 82.75 250 ARG A CA 1
ATOM 1950 C C . ARG A 1 250 ? 1.124 46.594 7.355 1 82.75 250 ARG A C 1
ATOM 1952 O O . ARG A 1 250 ? 1.977 46.25 6.539 1 82.75 250 ARG A O 1
ATOM 1959 N N . GLU A 1 251 ? 1.419 47.281 8.344 1 79.62 251 GLU A N 1
ATOM 1960 C CA . GLU A 1 251 ? 2.791 47.656 8.633 1 79.62 251 GLU A CA 1
ATOM 1961 C C . GLU A 1 251 ? 3.691 46.469 8.844 1 79.62 251 GLU A C 1
ATOM 1963 O O . GLU A 1 251 ? 4.879 46.5 8.516 1 79.62 251 GLU A O 1
ATOM 1968 N N . LEU A 1 252 ? 3.117 45.438 9.383 1 81.75 252 LEU A N 1
ATOM 1969 C CA . LEU A 1 252 ? 3.893 44.25 9.641 1 81.75 252 LEU A CA 1
ATOM 1970 C C . LEU A 1 252 ? 4.262 43.531 8.336 1 81.75 252 LEU A C 1
ATOM 1972 O O . LEU A 1 252 ? 5.293 42.875 8.258 1 81.75 252 LEU A O 1
ATOM 1976 N N . PHE A 1 253 ? 3.49 43.688 7.391 1 78.56 253 PHE A N 1
ATOM 1977 C CA . PHE A 1 253 ? 3.73 43.031 6.113 1 78.56 253 PHE A CA 1
ATOM 1978 C C . PHE A 1 253 ? 4.543 43.906 5.184 1 78.56 253 PHE A C 1
ATOM 1980 O O . PHE A 1 253 ? 5.27 43.438 4.316 1 78.56 253 PHE A O 1
ATOM 1987 N N . ALA A 1 254 ? 4.375 45.219 5.281 1 66.44 254 ALA A N 1
ATOM 1988 C CA . ALA A 1 254 ? 5.078 46.156 4.426 1 66.44 254 ALA A CA 1
ATOM 1989 C C . ALA A 1 254 ? 6.52 46.344 4.879 1 66.44 254 ALA A C 1
ATOM 1991 O O . ALA A 1 254 ? 7.426 46.469 4.051 1 66.44 254 ALA A O 1
ATOM 1992 N N . SER A 1 255 ? 6.637 46.594 6.262 1 61.44 255 SER A N 1
ATOM 1993 C CA . SER A 1 255 ? 7.938 47.031 6.766 1 61.44 255 SER A CA 1
ATOM 1994 C C . SER A 1 255 ? 8.867 45.844 6.988 1 61.44 255 SER A C 1
ATOM 1996 O O . SER A 1 255 ? 8.453 44.781 7.512 1 61.44 255 SER A O 1
ATOM 1998 N N . GLY A 1 256 ? 9.32 45.031 5.949 1 57.88 256 GLY A N 1
ATOM 1999 C CA . GLY A 1 256 ? 10.328 44 6.223 1 57.88 256 GLY A CA 1
ATOM 2000 C C . GLY A 1 256 ? 10.695 43.906 7.691 1 57.88 256 GLY A C 1
ATOM 2001 O O . GLY A 1 256 ? 11.727 43.344 8.047 1 57.88 256 GLY A O 1
ATOM 2002 N N . ARG A 1 257 ? 10.078 44.688 8.43 1 54.5 257 ARG A N 1
ATOM 2003 C CA . ARG A 1 257 ? 10.453 44.844 9.828 1 54.5 257 ARG A CA 1
ATOM 2004 C C . ARG A 1 257 ? 10.211 43.562 10.617 1 54.5 257 ARG A C 1
ATOM 2006 O O . ARG A 1 257 ? 10.672 43.438 11.758 1 54.5 257 ARG A O 1
ATOM 2013 N N . TYR A 1 258 ? 9.195 42.875 10.156 1 57.53 258 TYR A N 1
ATOM 2014 C CA . TYR A 1 258 ? 9.219 41.625 10.945 1 57.53 258 TYR A CA 1
ATOM 2015 C C . TYR A 1 258 ? 10.578 40.938 10.836 1 57.53 258 TYR A C 1
ATOM 2017 O O . TYR A 1 258 ? 10.906 40.375 9.797 1 57.53 258 TYR A O 1
ATOM 2025 N N . GLN A 1 259 ? 11.562 41.625 11.586 1 59.38 259 GLN A N 1
ATOM 2026 C CA . GLN A 1 259 ? 12.898 41.031 11.664 1 59.38 259 GLN A CA 1
ATOM 2027 C C . GLN A 1 259 ? 12.875 39.719 12.438 1 59.38 259 GLN A C 1
ATOM 2029 O O . GLN A 1 259 ? 12.438 39.688 13.594 1 59.38 259 GLN A O 1
ATOM 2034 N N . ARG A 1 260 ? 13.062 38.719 11.641 1 67.94 260 ARG A N 1
ATOM 2035 C CA . ARG A 1 260 ? 13.32 37.375 12.188 1 67.94 260 ARG A CA 1
ATOM 2036 C C . ARG A 1 260 ? 14.352 37.438 13.305 1 67.94 260 ARG A C 1
ATOM 2038 O O . ARG A 1 260 ? 15.5 37.812 13.078 1 67.94 260 ARG A O 1
ATOM 2045 N N . SER A 1 261 ? 13.797 37.562 14.484 1 77.31 261 SER A N 1
ATOM 2046 C CA . SER A 1 261 ? 14.773 37.469 15.57 1 77.31 261 SER A CA 1
ATOM 2047 C C . SER A 1 261 ? 15.148 36.031 15.859 1 77.31 261 SER A C 1
ATOM 2049 O O . SER A 1 261 ? 14.43 35.094 15.469 1 77.31 261 SER A O 1
ATOM 2051 N N . GLU A 1 262 ? 16.328 35.844 16.328 1 81.94 262 GLU A N 1
ATOM 2052 C CA . GLU A 1 262 ? 16.797 34.531 16.781 1 81.94 262 GLU A CA 1
ATOM 2053 C C . GLU A 1 262 ? 15.812 33.906 17.766 1 81.94 262 GLU A C 1
ATOM 2055 O O . GLU A 1 262 ? 15.594 32.688 17.75 1 81.94 262 GLU A O 1
ATOM 2060 N N . ARG A 1 263 ? 15.273 34.781 18.531 1 85.25 263 ARG A N 1
ATOM 2061 C CA . ARG A 1 263 ? 14.305 34.312 19.516 1 85.25 263 ARG A CA 1
ATOM 2062 C C . ARG A 1 263 ? 13.055 33.781 18.844 1 85.25 263 ARG A C 1
ATOM 2064 O O . ARG A 1 263 ? 12.539 32.719 19.25 1 85.25 263 ARG A O 1
ATOM 2071 N N . ASP A 1 264 ? 12.586 34.438 17.828 1 86.62 264 ASP A N 1
ATOM 2072 C CA . ASP A 1 264 ? 11.406 34 17.078 1 86.62 264 ASP A CA 1
ATOM 2073 C C . ASP A 1 264 ? 11.648 32.656 16.422 1 86.62 264 ASP A C 1
ATOM 2075 O O . ASP A 1 264 ? 10.766 31.781 16.422 1 86.62 264 ASP A O 1
ATOM 2079 N N . ASP A 1 265 ? 12.836 32.562 15.922 1 89.88 265 ASP A N 1
ATOM 2080 C CA . ASP A 1 265 ? 13.195 31.281 15.281 1 89.88 265 ASP A CA 1
ATOM 2081 C C . ASP A 1 265 ? 13.242 30.156 16.312 1 89.88 265 ASP A C 1
ATOM 2083 O O . ASP A 1 265 ? 12.781 29.047 16.031 1 89.88 265 ASP A O 1
ATOM 2087 N N . HIS A 1 266 ? 13.828 30.469 17.391 1 92.44 266 HIS A N 1
ATOM 2088 C CA . HIS A 1 266 ? 13.906 29.469 18.453 1 92.44 266 HIS A CA 1
ATOM 2089 C C . HIS A 1 266 ? 12.508 29.062 18.922 1 92.44 266 HIS A C 1
ATOM 2091 O O . HIS A 1 266 ? 12.234 27.875 19.094 1 92.44 266 HIS A O 1
ATOM 2097 N N . ASP A 1 267 ? 11.656 30.016 19.109 1 93.31 267 ASP A N 1
ATOM 2098 C CA . ASP A 1 267 ? 10.297 29.75 19.547 1 93.31 267 ASP A CA 1
ATOM 2099 C C . ASP A 1 267 ? 9.555 28.875 18.547 1 93.31 267 ASP A C 1
ATOM 2101 O O . ASP A 1 267 ? 8.805 27.969 18.922 1 93.31 267 ASP A O 1
ATOM 2105 N N . TRP A 1 268 ? 9.75 29.141 17.297 1 94.44 268 TRP A N 1
ATOM 2106 C CA . TRP A 1 268 ? 9.094 28.359 16.25 1 94.44 268 TRP A CA 1
ATOM 2107 C C . TRP A 1 268 ? 9.602 26.922 16.25 1 94.44 268 TRP A C 1
ATOM 2109 O O . TRP A 1 268 ? 8.812 25.984 16.141 1 94.44 268 TRP A O 1
ATOM 2119 N N . GLN A 1 269 ? 10.883 26.75 16.391 1 95.06 269 GLN A N 1
ATOM 2120 C CA . GLN A 1 269 ? 11.469 25.406 16.453 1 95.06 269 GLN A CA 1
ATOM 2121 C C . GLN A 1 269 ? 10.891 24.625 17.625 1 95.06 269 GLN A C 1
ATOM 2123 O O . GLN A 1 269 ? 10.625 23.422 17.484 1 95.06 269 GLN A O 1
ATOM 2128 N N . GLN A 1 270 ? 10.734 25.328 18.703 1 95.06 270 GLN A N 1
ATOM 2129 C CA . GLN A 1 270 ? 10.148 24.688 19.859 1 95.06 270 GLN A CA 1
ATOM 2130 C C . GLN A 1 270 ? 8.703 24.266 19.594 1 95.06 270 GLN A C 1
ATOM 2132 O O . GLN A 1 270 ? 8.273 23.188 20 1 95.06 270 GLN A O 1
ATOM 2137 N N . THR A 1 271 ? 7.973 25.141 18.938 1 94.12 271 THR A N 1
ATOM 2138 C CA . THR A 1 271 ? 6.594 24.844 18.562 1 94.12 271 THR A CA 1
ATOM 2139 C C . THR A 1 271 ? 6.531 23.594 17.688 1 94.12 271 THR A C 1
ATOM 2141 O O . THR A 1 271 ? 5.707 22.703 17.922 1 94.12 271 THR A O 1
ATOM 2144 N N . LEU A 1 272 ? 7.414 23.531 16.734 1 95.62 272 LEU A N 1
ATOM 2145 C CA . LEU A 1 272 ? 7.457 22.391 15.836 1 95.62 272 LEU A CA 1
ATOM 2146 C C . LEU A 1 272 ? 7.816 21.109 16.594 1 95.62 272 LEU A C 1
ATOM 2148 O O . LEU A 1 272 ? 7.215 20.062 16.375 1 95.62 272 LEU A O 1
ATOM 2152 N N . LYS A 1 273 ? 8.758 21.203 17.453 1 95.25 273 LYS A N 1
ATOM 2153 C CA . LYS A 1 273 ? 9.188 20.062 18.234 1 95.25 273 LYS A CA 1
ATOM 2154 C C . LYS A 1 273 ? 8.055 19.547 19.125 1 95.25 273 LYS A C 1
ATOM 2156 O O . LYS A 1 273 ? 7.848 18.344 19.234 1 95.25 273 LYS A O 1
ATOM 2161 N N . GLN A 1 274 ? 7.383 20.484 19.719 1 94.56 274 GLN A N 1
ATOM 2162 C CA . GLN A 1 274 ? 6.266 20.125 20.578 1 94.56 274 GLN A CA 1
ATOM 2163 C C . GLN A 1 274 ? 5.16 19.422 19.797 1 94.56 274 GLN A C 1
ATOM 2165 O O . GLN A 1 274 ? 4.609 18.422 20.234 1 94.56 274 GLN A O 1
ATOM 2170 N N . ARG A 1 275 ? 4.84 19.969 18.703 1 93.56 275 ARG A N 1
ATOM 2171 C CA . ARG A 1 275 ? 3.816 19.344 17.859 1 93.56 275 ARG A CA 1
ATOM 2172 C C . ARG A 1 275 ? 4.238 17.938 17.438 1 93.56 275 ARG A C 1
ATOM 2174 O O . ARG A 1 275 ? 3.463 16.984 17.547 1 93.56 275 ARG A O 1
ATOM 2181 N N . ALA A 1 276 ? 5.449 17.844 16.938 1 94.69 276 ALA A N 1
ATOM 2182 C CA . ALA A 1 276 ? 5.969 16.562 16.469 1 94.69 276 ALA A CA 1
ATOM 2183 C C . ALA A 1 276 ? 5.973 15.523 17.594 1 94.69 276 ALA A C 1
ATOM 2185 O O . ALA A 1 276 ? 5.578 14.375 17.391 1 94.69 276 ALA A O 1
ATOM 2186 N N . SER A 1 277 ? 6.41 15.945 18.734 1 94.62 277 SER A N 1
ATOM 2187 C CA . SER A 1 277 ? 6.543 15.023 19.859 1 94.62 277 SER A CA 1
ATOM 2188 C C . SER A 1 277 ? 5.18 14.578 20.375 1 94.62 277 SER A C 1
ATOM 2190 O O . SER A 1 277 ? 5.051 13.5 20.953 1 94.62 277 SER A O 1
ATOM 2192 N N . GLY A 1 278 ? 4.176 15.398 20.156 1 95.94 278 GLY A N 1
ATOM 2193 C CA . GLY A 1 278 ? 2.844 15.109 20.672 1 95.94 278 GLY A CA 1
ATOM 2194 C C . GLY A 1 278 ? 2.014 14.258 19.734 1 95.94 278 GLY A C 1
ATOM 2195 O O . GLY A 1 278 ? 0.908 13.836 20.078 1 95.94 278 GLY A O 1
ATOM 2196 N N . LEU A 1 279 ? 2.488 13.977 18.594 1 94.69 279 LEU A N 1
ATOM 2197 C CA . LEU A 1 279 ? 1.762 13.188 17.609 1 94.69 279 LEU A CA 1
ATOM 2198 C C . LEU A 1 279 ? 1.603 11.742 18.078 1 94.69 279 LEU A C 1
ATOM 2200 O O . LEU A 1 279 ? 2.537 11.164 18.625 1 94.69 279 LEU A O 1
ATOM 2204 N N . PRO A 1 280 ? 0.454 11.211 17.828 1 95.12 280 PRO A N 1
ATOM 2205 C CA . PRO A 1 280 ? 0.213 9.836 18.266 1 95.12 280 PRO A CA 1
ATOM 2206 C C . PRO A 1 280 ? 0.806 8.797 17.312 1 95.12 280 PRO A C 1
ATOM 2208 O O . PRO A 1 280 ? 0.863 9.031 16.109 1 95.12 280 PRO A O 1
ATOM 2211 N N . VAL A 1 281 ? 1.245 7.66 17.891 1 94.12 281 VAL A N 1
ATOM 2212 C CA . VAL A 1 281 ? 1.654 6.488 17.125 1 94.12 281 VAL A CA 1
ATOM 2213 C C . VAL A 1 281 ? 0.974 5.238 17.688 1 94.12 281 VAL A C 1
ATOM 2215 O O . VAL A 1 281 ? 0.766 5.129 18.906 1 94.12 281 VAL A O 1
ATOM 2218 N N . GLU A 1 282 ? 0.697 4.395 16.797 1 95.62 282 GLU A N 1
ATOM 2219 C CA . GLU A 1 282 ? 0.014 3.166 17.188 1 95.62 282 GLU A CA 1
ATOM 2220 C C . GLU A 1 282 ? 1.009 2.1 17.641 1 95.62 282 GLU A C 1
ATOM 2222 O O . GLU A 1 282 ? 2.01 1.854 16.953 1 95.62 282 GLU A O 1
ATOM 2227 N N . LEU A 1 283 ? 0.713 1.587 18.734 1 96.62 283 LEU A N 1
ATOM 2228 C CA . LEU A 1 283 ? 1.457 0.456 19.281 1 96.62 283 LEU A CA 1
ATOM 2229 C C . LEU A 1 283 ? 0.6 -0.806 19.281 1 96.62 283 LEU A C 1
ATOM 2231 O O . LEU A 1 283 ? -0.554 -0.776 19.719 1 96.62 283 LEU A O 1
ATOM 2235 N N . ILE A 1 284 ? 1.124 -1.882 18.781 1 96.25 284 ILE A N 1
ATOM 2236 C CA . ILE A 1 284 ? 0.399 -3.146 18.734 1 96.25 284 ILE A CA 1
ATOM 2237 C C . ILE A 1 284 ? 1.222 -4.238 19.422 1 96.25 284 ILE A C 1
ATOM 2239 O O . ILE A 1 284 ? 2.381 -4.465 19.062 1 96.25 284 ILE A O 1
ATOM 2243 N N . GLY A 1 285 ? 0.692 -4.812 20.422 1 97.25 285 GLY A N 1
ATOM 2244 C CA . GLY A 1 285 ? 1.246 -6.059 20.938 1 97.25 285 GLY A CA 1
ATOM 2245 C C . GLY A 1 285 ? 0.764 -7.277 20.172 1 97.25 285 GLY A C 1
ATOM 2246 O O . GLY A 1 285 ? -0.442 -7.492 20.031 1 97.25 285 GLY A O 1
ATOM 2247 N N . GLU A 1 286 ? 1.667 -8.094 19.734 1 96.69 286 GLU A N 1
ATOM 2248 C CA . GLU A 1 286 ? 1.32 -9.273 18.953 1 96.69 286 GLU A CA 1
ATOM 2249 C C . GLU A 1 286 ? 1.536 -10.555 19.766 1 96.69 286 GLU A C 1
ATOM 2251 O O . GLU A 1 286 ? 2.609 -10.758 20.328 1 96.69 286 GLU A O 1
ATOM 2256 N N . LEU A 1 287 ? 0.501 -11.32 19.844 1 96.75 287 LEU A N 1
ATOM 2257 C CA . LEU A 1 287 ? 0.617 -12.617 20.516 1 96.75 287 LEU A CA 1
ATOM 2258 C C . LEU A 1 287 ? 1.543 -13.547 19.734 1 96.75 287 LEU A C 1
ATOM 2260 O O . LEU A 1 287 ? 2.389 -14.219 20.328 1 96.75 287 LEU A O 1
ATOM 2264 N N . GLY A 1 288 ? 1.34 -13.523 18.438 1 96.19 288 GLY A N 1
ATOM 2265 C CA . GLY A 1 288 ? 2.105 -14.375 17.547 1 96.19 288 GLY A CA 1
ATOM 2266 C C . GLY A 1 288 ? 1.437 -14.594 16.203 1 96.19 288 GLY A C 1
ATOM 2267 O O . GLY A 1 288 ? 0.33 -14.102 15.961 1 96.19 288 GLY A O 1
ATOM 2268 N N . ARG A 1 289 ? 2.197 -15.281 15.406 1 96.38 289 ARG A N 1
ATOM 2269 C CA . ARG A 1 289 ? 1.74 -15.555 14.047 1 96.38 289 ARG A CA 1
ATOM 2270 C C . ARG A 1 289 ? 1.849 -17.031 13.711 1 96.38 289 ARG A C 1
ATOM 2272 O O . ARG A 1 289 ? 2.541 -17.781 14.406 1 96.38 289 ARG A O 1
ATOM 2279 N N . THR A 1 290 ? 1.071 -17.453 12.758 1 96.81 290 THR A N 1
ATOM 2280 C CA . THR A 1 290 ? 1.213 -18.781 12.172 1 96.81 290 THR A CA 1
ATOM 2281 C C . THR A 1 290 ? 0.634 -18.812 10.758 1 96.81 290 THR A C 1
ATOM 2283 O O . THR A 1 290 ? 0.008 -17.844 10.32 1 96.81 290 THR A O 1
ATOM 2286 N N . ASN A 1 291 ? 0.978 -19.812 10.039 1 96.94 291 ASN A N 1
ATOM 2287 C CA . ASN A 1 291 ? 0.397 -20.031 8.719 1 96.94 291 ASN A CA 1
ATOM 2288 C C . ASN A 1 291 ? -0.535 -21.234 8.711 1 96.94 291 ASN A C 1
ATOM 2290 O O . ASN A 1 291 ? -0.22 -22.266 9.305 1 96.94 291 ASN A O 1
ATOM 2294 N N . ILE A 1 292 ? -1.655 -20.984 8.164 1 95.88 292 ILE A N 1
ATOM 2295 C CA . ILE A 1 292 ? -2.582 -22.078 7.922 1 95.88 292 ILE A CA 1
ATOM 2296 C C . ILE A 1 292 ? -2.986 -22.109 6.449 1 95.88 292 ILE A C 1
ATOM 2298 O O . ILE A 1 292 ? -2.729 -21.141 5.719 1 95.88 292 ILE A O 1
ATOM 2302 N N . THR A 1 293 ? -3.598 -23.188 6.023 1 96.19 293 THR A N 1
ATOM 2303 C CA . THR A 1 293 ? -4.043 -23.266 4.637 1 96.19 293 THR A CA 1
ATOM 2304 C C . THR A 1 293 ? -5.441 -22.672 4.48 1 96.19 293 THR A C 1
ATOM 2306 O O . THR A 1 293 ? -6.176 -22.531 5.461 1 96.19 293 THR A O 1
ATOM 2309 N N . LEU A 1 294 ? -5.77 -22.359 3.307 1 94.19 294 LEU A N 1
ATOM 2310 C CA . LEU A 1 294 ? -7.117 -21.891 3.01 1 94.19 294 LEU A CA 1
ATOM 2311 C C . LEU A 1 294 ? -8.156 -22.953 3.369 1 94.19 294 LEU A C 1
ATOM 2313 O O . LEU A 1 294 ? -9.258 -22.625 3.816 1 94.19 294 LEU A O 1
ATOM 2317 N N . ARG A 1 295 ? -7.816 -24.172 3.123 1 94.81 295 ARG A N 1
ATOM 2318 C CA . ARG A 1 295 ? -8.703 -25.266 3.508 1 94.81 295 ARG A CA 1
ATOM 2319 C C . ARG A 1 295 ? -8.945 -25.266 5.012 1 94.81 295 ARG A C 1
ATOM 2321 O O . ARG A 1 295 ? -10.086 -25.391 5.465 1 94.81 295 ARG A O 1
ATOM 2328 N N . GLN A 1 296 ? -7.93 -25.125 5.773 1 95.19 296 GLN A N 1
ATOM 2329 C CA . GLN A 1 296 ? -8.047 -25.047 7.227 1 95.19 296 GLN A CA 1
ATOM 2330 C C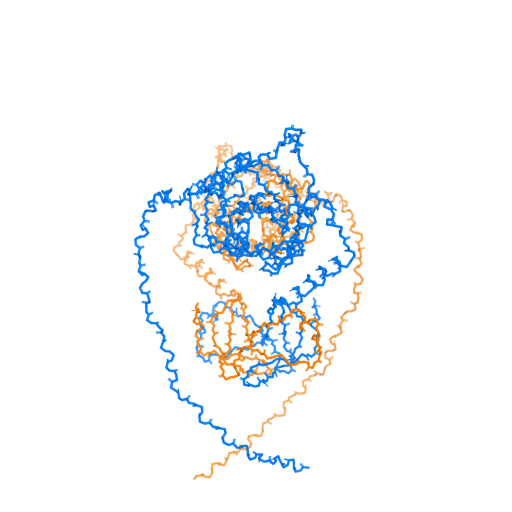 . GLN A 1 296 ? -8.891 -23.844 7.652 1 95.19 296 GLN A C 1
ATOM 2332 O O . GLN A 1 296 ? -9.742 -23.969 8.531 1 95.19 296 GLN A O 1
ATOM 2337 N N . LEU A 1 297 ? -8.602 -22.75 7.047 1 94.94 297 LEU A N 1
ATOM 2338 C CA . LEU A 1 297 ? -9.328 -21.531 7.363 1 94.94 297 LEU A CA 1
ATOM 2339 C C . LEU A 1 297 ? -10.828 -21.719 7.156 1 94.94 297 LEU A C 1
ATOM 2341 O O . LEU A 1 297 ? -11.633 -21.297 7.996 1 94.94 297 LEU A O 1
ATOM 2345 N N . ALA A 1 298 ? -11.148 -22.328 6.059 1 93.06 298 ALA A N 1
ATOM 2346 C CA . ALA A 1 298 ? -12.555 -22.516 5.699 1 93.06 298 ALA A CA 1
ATOM 2347 C C . ALA A 1 298 ? -13.25 -23.453 6.688 1 93.06 298 ALA A C 1
ATOM 2349 O O . ALA A 1 298 ? -14.477 -23.391 6.84 1 93.06 298 ALA A O 1
ATOM 2350 N N . SER A 1 299 ? -12.531 -24.234 7.359 1 94.62 299 SER A N 1
ATOM 2351 C CA . SER A 1 299 ? -13.117 -25.234 8.242 1 94.62 299 SER A CA 1
ATOM 2352 C C . SER A 1 299 ? -13.07 -24.781 9.703 1 94.62 299 SER A C 1
ATOM 2354 O O . SER A 1 299 ? -13.547 -25.484 10.594 1 94.62 299 SER A O 1
ATOM 2356 N N . LEU A 1 300 ? -12.547 -23.609 9.93 1 94.75 300 LEU A N 1
ATOM 2357 C CA . LEU A 1 300 ? -12.406 -23.125 11.297 1 94.75 300 LEU A CA 1
ATOM 2358 C C . LEU A 1 300 ? -13.773 -22.891 11.93 1 94.75 300 LEU A C 1
ATOM 2360 O O . LEU A 1 300 ? -14.688 -22.391 11.273 1 94.75 300 LEU A O 1
ATOM 2364 N N . LYS A 1 301 ? -13.906 -23.297 13.188 1 94.44 301 LYS A N 1
ATOM 2365 C CA . LYS A 1 301 ? -15.125 -23.078 13.961 1 94.44 301 LYS A CA 1
ATOM 2366 C C . LYS A 1 301 ? -14.797 -22.641 15.383 1 94.44 301 LYS A C 1
ATOM 2368 O O . LYS A 1 301 ? -13.664 -22.781 15.844 1 94.44 301 LYS A O 1
ATOM 2373 N N . ALA A 1 302 ? -15.828 -22.109 16.031 1 95.12 302 ALA A N 1
ATOM 2374 C CA . ALA A 1 302 ? -15.664 -21.75 17.438 1 95.12 302 ALA A CA 1
ATOM 2375 C C . ALA A 1 302 ? -15.211 -22.953 18.266 1 95.12 302 ALA A C 1
ATOM 2377 O O . ALA A 1 302 ? -15.711 -24.062 18.078 1 95.12 302 ALA A O 1
ATOM 2378 N N . GLY A 1 303 ? -14.25 -22.766 19.094 1 95.25 303 GLY A N 1
ATOM 2379 C CA . GLY A 1 303 ? -13.727 -23.828 19.922 1 95.25 303 GLY A CA 1
ATOM 2380 C C . GLY A 1 303 ? -12.391 -24.359 19.453 1 95.25 303 GLY A C 1
ATOM 2381 O O . GLY A 1 303 ? -11.656 -25 20.219 1 95.25 303 GLY A O 1
ATOM 2382 N N . ASP A 1 304 ? -12.133 -24.078 18.234 1 96.25 304 ASP A N 1
ATOM 2383 C CA . ASP A 1 304 ? -10.859 -24.547 17.688 1 96.25 304 ASP A CA 1
ATOM 2384 C C . ASP A 1 304 ? -9.695 -23.797 18.328 1 96.25 304 ASP A C 1
ATOM 2386 O O . ASP A 1 304 ? -9.781 -22.594 18.594 1 96.25 304 ASP A O 1
ATOM 2390 N N . VAL A 1 305 ? -8.617 -24.531 18.547 1 97 305 VAL A N 1
ATOM 2391 C CA . VAL A 1 305 ? -7.41 -23.953 19.125 1 97 305 VAL A CA 1
ATOM 2392 C C . VAL A 1 305 ? -6.301 -23.938 18.078 1 97 305 VAL A C 1
ATOM 2394 O O . VAL A 1 305 ? -5.965 -24.969 17.5 1 97 305 VAL A O 1
ATOM 2397 N N . LEU A 1 306 ? -5.797 -22.81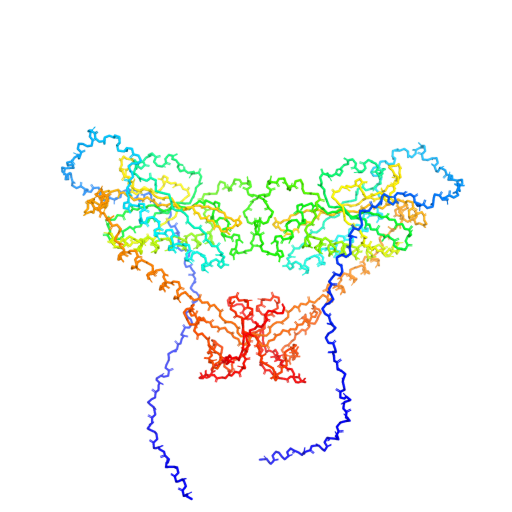2 17.812 1 97.06 306 LEU A N 1
ATOM 2398 C CA . LEU A 1 306 ? -4.719 -22.641 16.844 1 97.06 306 LEU A CA 1
ATOM 2399 C C . LEU A 1 306 ? -3.414 -22.266 17.531 1 97.06 306 LEU A C 1
ATOM 2401 O O . LEU A 1 306 ? -3.34 -21.25 18.219 1 97.06 306 LEU A O 1
ATOM 2405 N N . ARG A 1 307 ? -2.447 -23.109 17.328 1 97.5 307 ARG A N 1
ATOM 2406 C CA . ARG A 1 307 ? -1.128 -22.875 17.906 1 97.5 307 ARG A CA 1
ATOM 2407 C C . ARG A 1 307 ? -0.354 -21.844 17.094 1 97.5 307 ARG A C 1
ATOM 2409 O O . ARG A 1 307 ? -0.294 -21.922 15.867 1 97.5 307 ARG A O 1
ATOM 2416 N N . LEU A 1 308 ? 0.226 -20.875 17.766 1 97.69 308 LEU A N 1
ATOM 2417 C CA . LEU A 1 308 ? 1.049 -19.859 17.125 1 97.69 308 LEU A CA 1
ATOM 2418 C C . LEU A 1 308 ? 2.523 -20.25 17.172 1 97.69 308 LEU A C 1
ATOM 2420 O O . LEU A 1 308 ? 2.914 -21.141 17.922 1 97.69 308 LEU A O 1
ATOM 2424 N N . ASP A 1 309 ? 3.361 -19.609 16.344 1 96.38 309 ASP A N 1
ATOM 2425 C CA . ASP A 1 309 ? 4.793 -19.891 16.281 1 96.38 309 ASP A CA 1
ATOM 2426 C C . ASP A 1 309 ? 5.543 -19.125 17.375 1 96.38 309 ASP A C 1
ATOM 2428 O O . ASP A 1 309 ? 6.723 -18.812 17.219 1 96.38 309 ASP A O 1
ATOM 2432 N N . GLN A 1 310 ? 4.902 -18.734 18.297 1 95 310 GLN A N 1
ATOM 2433 C CA . GLN A 1 310 ? 5.461 -17.984 19.438 1 95 310 GLN A CA 1
ATOM 2434 C C . GLN A 1 310 ? 5.441 -18.828 20.703 1 95 310 GLN A C 1
ATOM 2436 O O . GLN A 1 310 ? 4.379 -19.266 21.156 1 95 310 GLN A O 1
ATOM 2441 N N . SER A 1 311 ? 6.652 -19.016 21.234 1 96.44 311 SER A N 1
ATOM 2442 C CA . SER A 1 311 ? 6.746 -19.75 22.484 1 96.44 311 SER A CA 1
ATOM 2443 C C . SER A 1 311 ? 6.121 -18.953 23.625 1 96.44 311 SER A C 1
ATOM 2445 O O . SER A 1 311 ? 6.277 -17.734 23.703 1 96.44 311 SER A O 1
ATOM 2447 N N . ALA A 1 312 ? 5.465 -19.656 24.547 1 94.88 312 ALA A N 1
ATOM 2448 C CA . ALA A 1 312 ? 4.832 -19.016 25.703 1 94.88 312 ALA A CA 1
ATOM 2449 C C . ALA A 1 312 ? 5.879 -18.484 26.672 1 94.88 312 ALA A C 1
ATOM 2451 O O . ALA A 1 312 ? 5.586 -17.609 27.5 1 94.88 312 ALA A O 1
ATOM 2452 N N . SER A 1 313 ? 7.039 -18.938 26.562 1 93.81 313 SER A N 1
ATOM 2453 C CA . SER A 1 313 ? 8.086 -18.578 27.5 1 93.81 313 SER A CA 1
ATOM 2454 C C . SER A 1 313 ? 8.938 -17.422 26.969 1 93.81 313 SER A C 1
ATOM 2456 O O . SER A 1 313 ? 9.781 -16.875 27.688 1 93.81 313 SER A O 1
ATOM 2458 N N . GLU A 1 314 ? 8.75 -17.094 25.719 1 95.19 314 GLU A N 1
ATOM 2459 C CA . GLU A 1 314 ? 9.555 -16.047 25.094 1 95.19 314 GLU A CA 1
ATOM 2460 C C . GLU A 1 314 ? 8.758 -14.75 24.969 1 95.19 314 GLU A C 1
ATOM 2462 O O . GLU A 1 314 ? 7.531 -14.773 24.859 1 95.19 314 GLU A O 1
ATOM 2467 N N . PRO A 1 315 ? 9.477 -13.656 25.031 1 96.06 315 PRO A N 1
ATOM 2468 C CA . PRO A 1 315 ? 8.781 -12.375 24.859 1 96.06 315 PRO A CA 1
ATOM 2469 C C . PRO A 1 315 ? 8.102 -12.242 23.5 1 96.06 315 PRO A C 1
ATOM 2471 O O . PRO A 1 315 ? 8.602 -12.773 22.5 1 96.06 315 PRO A O 1
ATOM 2474 N N . VAL A 1 316 ? 7.098 -11.516 23.469 1 97.12 316 VAL A N 1
ATOM 2475 C CA . VAL A 1 316 ? 6.34 -11.297 22.234 1 97.12 316 VAL A CA 1
ATOM 2476 C C . VAL A 1 316 ? 6.836 -10.031 21.547 1 97.12 316 VAL A C 1
ATOM 2478 O O . VAL A 1 316 ? 7.598 -9.258 22.125 1 97.12 316 VAL A O 1
ATOM 2481 N N . CYS A 1 317 ? 6.305 -9.922 20.344 1 96.5 317 CYS A N 1
ATOM 2482 C CA . CYS A 1 317 ? 6.73 -8.789 19.547 1 96.5 317 CYS A CA 1
ATOM 2483 C C . CYS A 1 317 ? 5.797 -7.602 19.734 1 96.5 317 CYS A C 1
ATOM 2485 O O . CYS A 1 317 ? 4.578 -7.766 19.797 1 96.5 317 CYS A O 1
ATOM 2487 N N . VAL A 1 318 ? 6.363 -6.398 19.797 1 96.56 318 VAL A N 1
ATOM 2488 C CA . VAL A 1 318 ? 5.621 -5.145 19.828 1 96.56 318 VAL A CA 1
ATOM 2489 C C . VAL A 1 318 ? 5.988 -4.297 18.625 1 96.56 318 VAL A C 1
ATOM 2491 O O . VAL A 1 318 ? 7.16 -4.004 18.391 1 96.56 318 VAL A O 1
ATOM 2494 N N . SER A 1 319 ? 4.977 -3.949 17.922 1 95.44 319 SER A N 1
ATOM 2495 C CA . SER A 1 319 ? 5.211 -3.166 16.703 1 95.44 319 SER A CA 1
ATOM 2496 C C . SER A 1 319 ? 4.738 -1.727 16.875 1 95.44 319 SER A C 1
ATOM 2498 O O . SER A 1 319 ? 3.801 -1.461 17.641 1 95.44 319 SER A O 1
ATOM 2500 N N . ILE A 1 320 ? 5.418 -0.808 16.25 1 93.44 320 ILE A N 1
ATOM 2501 C CA . ILE A 1 320 ? 5.039 0.597 16.141 1 93.44 320 ILE A CA 1
ATOM 2502 C C . ILE A 1 320 ? 4.672 0.917 14.688 1 93.44 320 ILE A C 1
ATOM 2504 O O . ILE A 1 320 ? 5.488 0.746 13.781 1 93.44 320 ILE A O 1
ATOM 2508 N N . GLU A 1 321 ? 3.51 1.368 14.508 1 88.38 321 GLU A N 1
ATOM 2509 C CA . GLU A 1 321 ? 3.033 1.66 13.156 1 88.38 321 GLU A CA 1
ATOM 2510 C C . GLU A 1 321 ? 3.256 0.473 12.227 1 88.38 321 GLU A C 1
ATOM 2512 O O . GLU A 1 321 ? 3.76 0.638 11.109 1 88.38 321 GLU A O 1
ATOM 2517 N N . GLY A 1 322 ? 3.049 -0.709 12.836 1 85.38 322 GLY A N 1
ATOM 2518 C CA . GLY A 1 322 ? 3.105 -1.922 12.031 1 85.38 322 GLY A CA 1
ATOM 2519 C C . GLY A 1 322 ? 4.512 -2.477 11.891 1 85.38 322 GLY A C 1
ATOM 2520 O O . GLY A 1 322 ? 4.707 -3.535 11.289 1 85.38 322 GLY A O 1
ATOM 2521 N N . ARG A 1 323 ? 5.492 -1.853 12.492 1 87.38 323 ARG A N 1
ATOM 2522 C CA . ARG A 1 323 ? 6.875 -2.309 12.406 1 87.38 323 ARG A CA 1
ATOM 2523 C C . ARG A 1 323 ? 7.355 -2.85 13.75 1 87.38 323 ARG A C 1
ATOM 2525 O O . ARG A 1 323 ? 7.266 -2.166 14.773 1 87.38 323 ARG A O 1
ATOM 2532 N N . PRO A 1 324 ? 7.887 -4.043 13.656 1 93.19 324 PRO A N 1
ATOM 2533 C CA . PRO A 1 324 ? 8.406 -4.594 14.914 1 93.19 324 PRO A CA 1
ATOM 2534 C C . PRO A 1 324 ? 9.531 -3.75 15.508 1 93.19 324 PRO A C 1
ATOM 2536 O O . PRO A 1 324 ? 10.477 -3.387 14.797 1 93.19 324 PRO A O 1
ATOM 2539 N N . LYS A 1 325 ? 9.477 -3.467 16.719 1 94.44 325 LYS A N 1
ATOM 2540 C CA . LYS A 1 325 ? 10.484 -2.59 17.312 1 94.44 325 LYS A CA 1
ATOM 2541 C C . LYS A 1 325 ? 10.945 -3.117 18.672 1 94.44 325 LYS A C 1
ATOM 2543 O O . LYS A 1 325 ? 12.102 -2.943 19.047 1 94.44 325 LYS A O 1
ATOM 2548 N N . TYR A 1 326 ? 10.047 -3.771 19.406 1 95.94 326 TYR A N 1
ATOM 2549 C CA . TYR A 1 326 ? 10.375 -4.188 20.766 1 95.94 326 TYR A CA 1
ATOM 2550 C C . TYR A 1 326 ? 9.961 -5.633 21.016 1 95.94 326 TYR A C 1
ATOM 2552 O O . TYR A 1 326 ? 9.18 -6.203 20.234 1 95.94 326 TYR A O 1
ATOM 2560 N N . ARG A 1 327 ? 10.555 -6.176 21.984 1 97.19 327 ARG A N 1
ATOM 2561 C CA . ARG A 1 327 ? 10.078 -7.402 22.625 1 97.19 327 ARG A CA 1
ATOM 2562 C C . ARG A 1 327 ? 9.5 -7.117 24 1 97.19 327 ARG A C 1
ATOM 2564 O O . ARG A 1 327 ? 9.938 -6.191 24.688 1 97.19 327 ARG A O 1
ATOM 2571 N N . ALA A 1 328 ? 8.539 -7.906 24.344 1 97.56 328 ALA A N 1
ATOM 2572 C CA . ALA A 1 328 ? 7.891 -7.617 25.625 1 97.56 328 ALA A CA 1
ATOM 2573 C C . ALA A 1 328 ? 7.258 -8.867 26.219 1 97.56 328 ALA A C 1
ATOM 2575 O O . ALA A 1 328 ? 6.93 -9.812 25.5 1 97.56 328 ALA A O 1
ATOM 2576 N N . GLN A 1 329 ? 7.133 -8.859 27.531 1 97 329 GLN A N 1
ATOM 2577 C CA . GLN A 1 329 ? 6.375 -9.891 28.234 1 97 329 GLN A CA 1
ATOM 2578 C C . GLN A 1 329 ? 4.918 -9.477 28.406 1 97 329 GLN A C 1
ATOM 2580 O O . GLN A 1 329 ? 4.625 -8.312 28.688 1 97 329 GLN A O 1
ATOM 2585 N N . ILE A 1 330 ? 4.086 -10.477 28.25 1 96.75 330 ILE A N 1
ATOM 2586 C CA . ILE A 1 330 ? 2.658 -10.219 28.422 1 96.75 330 ILE A CA 1
ATOM 2587 C C . ILE A 1 330 ? 2.348 -10 29.906 1 96.75 330 ILE A C 1
ATOM 2589 O O . ILE A 1 330 ? 2.834 -10.734 30.766 1 96.75 330 ILE A O 1
ATOM 2593 N N . SER A 1 331 ? 1.579 -9.031 30.188 1 95.25 331 SER A N 1
ATOM 2594 C CA . SER A 1 331 ? 1.165 -8.734 31.547 1 95.25 331 SER A CA 1
ATOM 2595 C C . SER A 1 331 ? -0.247 -8.156 31.578 1 95.25 331 SER A C 1
ATOM 2597 O O . SER A 1 331 ? -0.938 -8.133 30.562 1 95.25 331 SER A O 1
ATOM 2599 N N . VAL A 1 332 ? -0.794 -7.949 32.75 1 95.56 332 VAL A N 1
ATOM 2600 C CA . VAL A 1 332 ? -2.09 -7.309 32.969 1 95.56 332 VAL A CA 1
ATOM 2601 C C . VAL A 1 332 ? -1.927 -6.086 33.875 1 95.56 332 VAL A C 1
ATOM 2603 O O . VAL A 1 332 ? -1.224 -6.141 34.875 1 95.56 332 VAL A O 1
ATOM 2606 N N . SER A 1 333 ? -2.408 -5.043 33.406 1 94.56 333 SER A N 1
ATOM 2607 C CA . SER A 1 333 ? -2.383 -3.809 34.188 1 94.56 333 SER A CA 1
ATOM 2608 C C . SER A 1 333 ? -3.775 -3.193 34.281 1 94.56 333 SER A C 1
ATOM 2610 O O . SER A 1 333 ? -4.371 -2.816 33.281 1 94.56 333 SER A O 1
ATOM 2612 N N . HIS A 1 334 ? -4.312 -3.062 35.531 1 94.81 334 HIS A N 1
ATOM 2613 C CA . HIS A 1 334 ? -5.613 -2.461 35.812 1 94.81 334 HIS A CA 1
ATOM 2614 C C . HIS A 1 334 ? -6.707 -3.094 34.938 1 94.81 334 HIS A C 1
ATOM 2616 O O . HIS A 1 334 ? -7.512 -2.385 34.344 1 94.81 334 HIS A O 1
ATOM 2622 N N . GLY A 1 335 ? -6.68 -4.383 34.781 1 95.38 335 GLY A N 1
ATOM 2623 C CA . GLY A 1 335 ? -7.734 -5.141 34.125 1 95.38 335 GLY A CA 1
ATOM 2624 C C . GLY A 1 335 ? -7.555 -5.238 32.625 1 95.38 335 GLY A C 1
ATOM 2625 O O . GLY A 1 335 ? -8.305 -5.941 31.953 1 95.38 335 GLY A O 1
ATOM 2626 N N . ASN A 1 336 ? -6.57 -4.523 32.156 1 97.06 336 ASN A N 1
ATOM 2627 C CA . ASN A 1 336 ? -6.285 -4.562 30.734 1 97.06 336 ASN A CA 1
ATOM 2628 C C . ASN A 1 336 ? -5.02 -5.359 30.438 1 97.06 336 ASN A C 1
ATOM 2630 O O . ASN A 1 336 ? -4.121 -5.445 31.281 1 97.06 336 ASN A O 1
ATOM 2634 N N . LEU A 1 337 ? -5.012 -5.918 29.25 1 96.88 337 LEU A N 1
ATOM 2635 C CA . LEU A 1 337 ? -3.75 -6.504 28.797 1 96.88 337 LEU A CA 1
ATOM 2636 C C . LEU A 1 337 ? -2.672 -5.434 28.672 1 96.88 337 LEU A C 1
ATOM 2638 O O . LEU A 1 337 ? -2.971 -4.281 28.359 1 96.88 337 LEU A O 1
ATOM 2642 N N . ALA A 1 338 ? -1.494 -5.832 28.984 1 97.88 338 ALA A N 1
ATOM 2643 C CA . ALA A 1 338 ? -0.351 -4.926 28.953 1 97.88 338 ALA A CA 1
ATOM 2644 C C . ALA A 1 338 ? 0.905 -5.645 28.469 1 97.88 338 ALA A C 1
ATOM 2646 O O . ALA A 1 338 ? 0.938 -6.875 28.406 1 97.88 338 ALA A O 1
ATOM 2647 N N . VAL A 1 339 ? 1.885 -4.848 28.016 1 97.69 339 VAL A N 1
ATOM 2648 C CA . VAL A 1 339 ? 3.174 -5.395 27.594 1 97.69 339 VAL A CA 1
ATOM 2649 C C . VAL A 1 339 ? 4.293 -4.742 28.406 1 97.69 339 VAL A C 1
ATOM 2651 O O . VAL A 1 339 ? 4.316 -3.518 28.578 1 97.69 339 VAL A O 1
ATOM 2654 N N . GLU A 1 340 ? 5.062 -5.555 28.969 1 97.69 340 GLU A N 1
ATOM 2655 C CA . GLU A 1 340 ? 6.262 -5.082 29.656 1 97.69 340 GLU A CA 1
ATOM 2656 C C . GLU A 1 340 ? 7.496 -5.223 28.781 1 97.69 340 GLU A C 1
ATOM 2658 O O . GLU A 1 340 ? 7.945 -6.336 28.5 1 97.69 340 GLU A O 1
ATOM 2663 N N . LEU A 1 341 ? 8.07 -4.125 28.406 1 97.25 341 LEU A N 1
ATOM 2664 C CA . LEU A 1 341 ? 9.172 -4.109 27.453 1 97.25 341 LEU A CA 1
ATOM 2665 C C . LEU A 1 341 ? 10.406 -4.777 28.031 1 97.25 341 LEU A C 1
ATOM 2667 O O . LEU A 1 341 ? 10.742 -4.574 29.188 1 97.25 341 LEU A O 1
ATOM 2671 N N . THR A 1 342 ? 11.023 -5.594 27.188 1 96.12 342 THR A N 1
ATOM 2672 C CA . THR A 1 342 ? 12.211 -6.297 27.656 1 96.12 342 THR A CA 1
ATOM 2673 C C . THR A 1 342 ? 13.438 -5.879 26.844 1 96.12 342 THR A C 1
ATOM 2675 O O . THR A 1 342 ? 14.516 -5.672 27.406 1 96.12 342 THR A O 1
ATOM 2678 N N . SER A 1 343 ? 13.312 -5.82 25.5 1 94.44 343 SER A N 1
ATOM 2679 C CA . SER A 1 343 ? 14.438 -5.473 24.625 1 94.44 343 SER A CA 1
ATOM 2680 C C . SER A 1 343 ? 13.961 -4.914 23.297 1 94.44 343 SER A C 1
ATOM 2682 O O . SER A 1 343 ? 12.758 -4.875 23.031 1 94.44 343 SER A O 1
ATOM 2684 N N . LEU A 1 344 ? 14.93 -4.406 22.609 1 90.94 344 LEU A N 1
ATOM 2685 C CA . LEU A 1 344 ? 14.641 -3.988 21.25 1 90.94 344 LEU A CA 1
ATOM 2686 C C . LEU A 1 344 ? 14.516 -5.195 20.328 1 90.94 344 LEU A C 1
ATOM 2688 O O . LEU A 1 344 ? 15.156 -6.223 20.562 1 90.94 344 LEU A O 1
ATOM 2692 N N . HIS A 1 345 ? 13.578 -4.996 19.453 1 86.38 345 HIS A N 1
ATOM 2693 C CA . HIS A 1 345 ? 13.461 -6.035 18.438 1 86.38 345 HIS A CA 1
ATOM 2694 C C . HIS A 1 345 ? 14.617 -5.977 17.453 1 86.38 345 HIS A C 1
ATOM 2696 O O . HIS A 1 345 ? 14.875 -4.934 16.844 1 86.38 345 HIS A O 1
ATOM 2702 N N . GLU A 1 346 ? 15.516 -6.922 17.406 1 73.38 346 GLU A N 1
ATOM 2703 C CA . GLU A 1 346 ? 16.641 -6.93 16.484 1 73.38 346 GLU A CA 1
ATOM 2704 C C . GLU A 1 346 ? 16.188 -7.281 15.062 1 73.38 346 GLU A C 1
ATOM 2706 O O . GLU A 1 346 ? 15.391 -8.195 14.867 1 73.38 346 GLU A O 1
ATOM 2711 N N . ALA A 1 347 ? 16.031 -6.289 14.219 1 58.5 347 ALA A N 1
ATOM 2712 C CA . ALA A 1 347 ? 15.688 -6.594 12.828 1 58.5 347 ALA A CA 1
ATOM 2713 C C . ALA A 1 347 ? 16.438 -7.828 12.336 1 58.5 347 ALA A C 1
ATOM 2715 O O . ALA A 1 347 ? 17.641 -7.965 12.57 1 58.5 347 ALA A O 1
ATOM 2716 N N . SER A 1 348 ? 15.766 -8.992 12.258 1 42.78 348 SER A N 1
ATOM 2717 C CA . SER A 1 348 ? 16.516 -10.078 11.641 1 42.78 348 SER A CA 1
ATOM 2718 C C . SER A 1 348 ? 17.094 -9.656 10.289 1 42.78 348 SER A C 1
ATOM 2720 O O . SER A 1 348 ? 16.484 -8.852 9.578 1 42.78 348 SER A O 1
ATOM 2722 N N . MET B 1 1 ? -17.891 -44.438 47.375 1 19.97 1 MET B N 1
ATOM 2723 C CA . MET B 1 1 ? -17.141 -45.219 46.406 1 19.97 1 MET B CA 1
ATOM 2724 C C . MET B 1 1 ? -15.672 -44.812 46.375 1 19.97 1 MET B C 1
ATOM 2726 O O . MET B 1 1 ? -15.375 -43.594 46.469 1 19.97 1 MET B O 1
ATOM 2730 N N . ASP B 1 2 ? -14.656 -45.562 46.75 1 20.56 2 ASP B N 1
ATOM 2731 C CA . ASP B 1 2 ? -13.242 -45.688 47.062 1 20.56 2 ASP B CA 1
ATOM 2732 C C . ASP B 1 2 ? -12.375 -45.344 45.875 1 20.56 2 ASP B C 1
ATOM 2734 O O . ASP B 1 2 ? -12.273 -46.094 44.906 1 20.56 2 ASP B O 1
ATOM 2738 N N . LEU B 1 3 ? -12.609 -44.094 45.156 1 23.34 3 LEU B N 1
ATOM 2739 C CA . LEU B 1 3 ? -12.242 -43.969 43.75 1 23.34 3 LEU B CA 1
ATOM 2740 C C . LEU B 1 3 ? -10.727 -44.062 43.594 1 23.34 3 LEU B C 1
ATOM 2742 O O . LEU B 1 3 ? -10 -43.125 44 1 23.34 3 LEU B O 1
ATOM 2746 N N . SER B 1 4 ? -9.953 -45.219 43.812 1 21.78 4 SER B N 1
ATOM 2747 C CA . SER B 1 4 ? -8.586 -45.688 44 1 21.78 4 SER B CA 1
ATOM 2748 C C . SER B 1 4 ? -7.738 -45.406 42.75 1 21.78 4 SER B C 1
ATOM 2750 O O . SER B 1 4 ? -7.941 -46.031 41.719 1 21.78 4 SER B O 1
ATOM 2752 N N . PHE B 1 5 ? -7.457 -44.125 42.375 1 23.08 5 PHE B N 1
ATOM 2753 C CA . PHE B 1 5 ? -6.902 -43.812 41.062 1 23.08 5 PHE B CA 1
ATOM 2754 C C . PHE B 1 5 ? -5.492 -44.375 40.938 1 23.08 5 PHE B C 1
ATOM 2756 O O . PHE B 1 5 ? -4.629 -44.125 41.781 1 23.08 5 PHE B O 1
ATOM 2763 N N . GLU B 1 6 ? -5.293 -45.531 40.406 1 22 6 GLU B N 1
ATOM 2764 C CA . GLU B 1 6 ? -4.055 -46.312 40.406 1 22 6 GLU B CA 1
ATOM 2765 C C . GLU B 1 6 ? -2.963 -45.594 39.625 1 22 6 GLU B C 1
ATOM 2767 O O . GLU B 1 6 ? -3.232 -45 38.562 1 22 6 GLU B O 1
ATOM 2772 N N . PRO B 1 7 ? -1.722 -45.281 40.125 1 24.73 7 PRO B N 1
ATOM 2773 C CA . PRO B 1 7 ? -0.509 -44.531 39.781 1 24.73 7 PRO B CA 1
ATOM 2774 C C . PRO B 1 7 ? 0.16 -45.031 38.5 1 24.73 7 PRO B C 1
ATOM 2776 O O . PRO B 1 7 ? 0.579 -46.188 38.438 1 24.73 7 PRO B O 1
ATOM 2779 N N . LEU B 1 8 ? -0.562 -44.875 37.25 1 24.38 8 LEU B N 1
ATOM 2780 C CA . LEU B 1 8 ? -0.031 -45.719 36.188 1 24.38 8 LEU B CA 1
ATOM 2781 C C . LEU B 1 8 ? 1.47 -45.5 36.031 1 24.38 8 LEU B C 1
ATOM 2783 O O . LEU B 1 8 ? 1.965 -44.375 36.188 1 24.38 8 LEU B O 1
ATOM 2787 N N . ASP B 1 9 ? 2.303 -46.406 36.094 1 23.23 9 ASP B N 1
ATOM 2788 C CA . ASP B 1 9 ? 3.73 -46.719 36.156 1 23.23 9 ASP B CA 1
ATOM 2789 C C . ASP B 1 9 ? 4.449 -46.188 34.938 1 23.23 9 ASP B C 1
ATOM 2791 O O . ASP B 1 9 ? 4.422 -46.844 33.875 1 23.23 9 ASP B O 1
ATOM 2795 N N . GLY B 1 10 ? 4.203 -44.875 34.469 1 21.64 10 GLY B N 1
ATOM 2796 C CA . GLY B 1 10 ? 4.523 -44.469 33.125 1 21.64 10 GLY B CA 1
ATOM 2797 C C . GLY B 1 10 ? 6 -44.562 32.781 1 21.64 10 GLY B C 1
ATOM 2798 O O . GLY B 1 10 ? 6.848 -44.25 33.625 1 21.64 10 GLY B O 1
ATOM 2799 N N . GLU B 1 11 ? 6.375 -45.375 31.875 1 23.11 11 GLU B N 1
ATOM 2800 C CA . GLU B 1 11 ? 7.688 -45.844 31.438 1 23.11 11 GLU B CA 1
ATOM 2801 C C . GLU B 1 11 ? 8.594 -44.688 31.047 1 23.11 11 GLU B C 1
ATOM 2803 O O . GLU B 1 11 ? 8.102 -43.625 30.656 1 23.11 11 GLU B O 1
ATOM 2808 N N . ALA B 1 12 ? 9.867 -44.75 31.266 1 23.47 12 ALA B N 1
ATOM 2809 C CA . ALA B 1 12 ? 11.062 -43.938 31.422 1 23.47 12 ALA B CA 1
ATOM 2810 C C . ALA B 1 12 ? 11.469 -43.281 30.109 1 23.47 12 ALA B C 1
ATOM 2812 O O . ALA B 1 12 ? 11.789 -43.969 29.141 1 23.47 12 ALA B O 1
ATOM 2813 N N . PRO B 1 13 ? 10.812 -42.156 29.562 1 20.83 13 PRO B N 1
ATOM 2814 C CA . PRO B 1 13 ? 11.062 -41.812 28.156 1 20.83 13 PRO B CA 1
ATOM 2815 C C . PRO B 1 13 ? 12.547 -41.594 27.859 1 20.83 13 PRO B C 1
ATOM 2817 O O . PRO B 1 13 ? 13.312 -41.25 28.766 1 20.83 13 PRO B O 1
ATOM 2820 N N . GLU B 1 14 ? 13.055 -42.156 26.797 1 21.75 14 GLU B N 1
ATOM 2821 C CA . GLU B 1 14 ? 14.422 -42.344 26.312 1 21.75 14 GLU B CA 1
ATOM 2822 C C . GLU B 1 14 ? 15.125 -41 26.125 1 21.75 14 GLU B C 1
ATOM 2824 O O . GLU B 1 14 ? 14.477 -40 25.875 1 21.75 14 GLU B O 1
ATOM 2829 N N . GLU B 1 15 ? 16.375 -40.875 26.406 1 21.22 15 GLU B N 1
ATOM 2830 C CA . GLU B 1 15 ? 17.391 -39.844 26.625 1 21.22 15 GLU B CA 1
ATOM 2831 C C . GLU B 1 15 ? 17.641 -39.031 25.359 1 21.22 15 GLU B C 1
ATOM 2833 O O . GLU B 1 15 ? 18.016 -39.594 24.328 1 21.22 15 GLU B O 1
ATOM 2838 N N . LEU B 1 16 ? 16.75 -38.125 24.969 1 21.11 16 LEU B N 1
ATOM 2839 C CA . LEU B 1 16 ? 16.906 -37.469 23.672 1 21.11 16 LEU B CA 1
ATOM 2840 C C . LEU B 1 16 ? 18.281 -36.844 23.547 1 21.11 16 LEU B C 1
ATOM 2842 O O . LEU B 1 16 ? 18.734 -36.125 24.453 1 21.11 16 LEU B O 1
ATOM 2846 N N . PRO B 1 17 ? 19.109 -37.281 22.594 1 22.23 17 PRO B N 1
ATOM 2847 C CA . PRO B 1 17 ? 20.531 -36.938 22.516 1 22.23 17 PRO B CA 1
ATOM 2848 C C . PRO B 1 17 ? 20.781 -35.438 22.391 1 22.23 17 PRO B C 1
ATOM 2850 O O . PRO B 1 17 ? 19.891 -34.688 21.953 1 22.23 17 PRO B O 1
ATOM 2853 N N . ALA B 1 18 ? 21.672 -34.844 23.203 1 21.66 18 ALA B N 1
ATOM 2854 C CA . ALA B 1 18 ? 22.156 -33.531 23.625 1 21.66 18 ALA B CA 1
ATOM 2855 C C . ALA B 1 18 ? 22.562 -32.688 22.422 1 21.66 18 ALA B C 1
ATOM 2857 O O . ALA B 1 18 ? 22.406 -31.453 22.453 1 21.66 18 ALA B O 1
ATOM 2858 N N . ASP B 1 19 ? 23.234 -33.188 21.406 1 20.14 19 ASP B N 1
ATOM 2859 C CA . ASP B 1 19 ? 24.469 -32.562 21 1 20.14 19 ASP B CA 1
ATOM 2860 C C . ASP B 1 19 ? 24.203 -31.406 20.031 1 20.14 19 ASP B C 1
ATOM 2862 O O . ASP B 1 19 ? 25.125 -30.781 19.516 1 20.14 19 ASP B O 1
ATOM 2866 N N . SER B 1 20 ? 22.984 -31.281 19.453 1 21.02 20 SER B N 1
ATOM 2867 C CA . SER B 1 20 ? 23.125 -30.812 18.078 1 21.02 20 SER B CA 1
ATOM 2868 C C . SER B 1 20 ? 23.562 -29.359 18.031 1 21.02 20 SER B C 1
ATOM 2870 O O . SER B 1 20 ? 22.812 -28.469 18.406 1 21.02 20 SER B O 1
ATOM 2872 N N . SER B 1 21 ? 24.781 -29.062 18.312 1 21.84 21 SER B N 1
ATOM 2873 C CA . SER B 1 21 ? 25.516 -27.797 18.391 1 21.84 21 SER B CA 1
ATOM 2874 C C . SER B 1 21 ? 25.234 -26.922 17.172 1 21.84 21 SER B C 1
ATOM 2876 O O . SER B 1 21 ? 25.547 -27.312 16.031 1 21.84 21 SER B O 1
ATOM 2878 N N . LEU B 1 22 ? 24.188 -26.281 17.062 1 20.73 22 LEU B N 1
ATOM 2879 C CA . LEU B 1 22 ? 23.781 -25.484 15.922 1 20.73 22 LEU B CA 1
ATOM 2880 C C . LEU B 1 22 ? 24.859 -24.453 15.555 1 20.73 22 LEU B C 1
ATOM 2882 O O . LEU B 1 22 ? 25.078 -23.484 16.281 1 20.73 22 LEU B O 1
ATOM 2886 N N . SER B 1 23 ? 26.031 -24.891 15.195 1 21.89 23 SER B N 1
ATOM 2887 C CA . SER B 1 23 ? 27.156 -24.031 14.844 1 21.89 23 SER B CA 1
ATOM 2888 C C . SER B 1 23 ? 26.734 -22.938 13.875 1 21.89 23 SER B C 1
ATOM 2890 O O . SER B 1 23 ? 26.078 -23.203 12.875 1 21.89 23 SER B O 1
ATOM 2892 N N . LEU B 1 24 ? 26.516 -21.859 14.391 1 21.69 24 LEU B N 1
ATOM 2893 C CA . LEU B 1 24 ? 26.188 -20.641 13.664 1 21.69 24 LEU B CA 1
ATOM 2894 C C . LEU B 1 24 ? 27.188 -20.406 12.531 1 21.69 24 LEU B C 1
ATOM 2896 O O . LEU B 1 24 ? 28.391 -20.328 12.758 1 21.69 24 LEU B O 1
ATOM 2900 N N . PRO B 1 25 ? 26.984 -21.031 11.359 1 22.5 25 PRO B N 1
ATOM 2901 C CA . PRO B 1 25 ? 28.094 -20.953 10.406 1 22.5 25 PRO B CA 1
ATOM 2902 C C . PRO B 1 25 ? 28.641 -19.547 10.258 1 22.5 25 PRO B C 1
ATOM 2904 O O . PRO B 1 25 ? 27.953 -18.562 10.547 1 22.5 25 PRO B O 1
ATOM 2907 N N . GLU B 1 26 ? 29.953 -19.359 10.375 1 23.59 26 GLU B N 1
ATOM 2908 C CA . GLU B 1 26 ? 30.922 -18.297 10.219 1 23.59 26 GLU B CA 1
ATOM 2909 C C . GLU B 1 26 ? 30.531 -17.344 9.094 1 23.59 26 GLU B C 1
ATOM 2911 O O . GLU B 1 26 ? 29.703 -17.672 8.25 1 23.59 26 GLU B O 1
ATOM 2916 N N . SER B 1 27 ? 31.203 -16.156 9.055 1 24.2 27 SER B N 1
ATOM 2917 C CA . SER B 1 27 ? 31.281 -14.914 8.297 1 24.2 27 SER B CA 1
ATOM 2918 C C . SER B 1 27 ? 31.438 -15.188 6.805 1 24.2 27 SER B C 1
ATOM 2920 O O . SER B 1 27 ? 32.5 -15.57 6.344 1 24.2 27 SER B O 1
ATOM 2922 N N . ILE B 1 28 ? 30.625 -15.859 6.16 1 24.41 28 ILE B N 1
ATOM 2923 C CA . ILE B 1 28 ? 31.016 -16.281 4.816 1 24.41 28 ILE B CA 1
ATOM 2924 C C . ILE B 1 28 ? 31.391 -15.055 3.98 1 24.41 28 ILE B C 1
ATOM 2926 O O . ILE B 1 28 ? 30.578 -14.156 3.791 1 24.41 28 ILE B O 1
ATOM 2930 N N . GLU B 1 29 ? 32.656 -14.617 4.152 1 25.92 29 GLU B N 1
ATOM 2931 C CA . GLU B 1 29 ? 33.219 -13.633 3.236 1 25.92 29 GLU B CA 1
ATOM 2932 C C . GLU B 1 29 ? 32.781 -13.883 1.804 1 25.92 29 GLU B C 1
ATOM 2934 O O . GLU B 1 29 ? 32.906 -14.984 1.276 1 25.92 29 GLU B O 1
ATOM 2939 N N . PRO B 1 30 ? 31.797 -13.234 1.38 1 25 30 PRO B N 1
ATOM 2940 C CA . PRO B 1 30 ? 31.328 -13.633 0.051 1 25 30 PRO B CA 1
ATOM 2941 C C . PRO B 1 30 ? 32.438 -13.641 -0.992 1 25 30 PRO B C 1
ATOM 2943 O O . PRO B 1 30 ? 33.219 -12.68 -1.085 1 25 30 PRO B O 1
ATOM 2946 N N . PRO B 1 31 ? 33.125 -14.703 -1.079 1 27.2 31 PRO B N 1
ATOM 2947 C CA . PRO B 1 31 ? 34.156 -14.523 -2.107 1 27.2 31 PRO B CA 1
ATOM 2948 C C . PRO B 1 31 ? 33.625 -13.828 -3.357 1 27.2 31 PRO B C 1
ATOM 2950 O O . PRO B 1 31 ? 32.531 -14.164 -3.846 1 27.2 31 PRO B O 1
ATOM 2953 N N . VAL B 1 32 ? 33.812 -12.594 -3.498 1 26.36 32 VAL B N 1
ATOM 2954 C CA . VAL B 1 32 ? 33.562 -11.852 -4.738 1 26.36 32 VAL B CA 1
ATOM 2955 C C . VAL B 1 32 ? 34.125 -12.648 -5.918 1 26.36 32 VAL B C 1
ATOM 2957 O O . VAL B 1 32 ? 35.344 -12.688 -6.137 1 26.36 32 VAL B O 1
ATOM 2960 N N . GLU B 1 33 ? 33.844 -13.906 -5.93 1 26.23 33 GLU B N 1
ATOM 2961 C CA . GLU B 1 33 ? 34.438 -14.508 -7.105 1 26.23 33 GLU B CA 1
ATOM 2962 C C . GLU B 1 33 ? 34.156 -13.688 -8.359 1 26.23 33 GLU B C 1
ATOM 2964 O O . GLU B 1 33 ? 33.094 -13.117 -8.5 1 26.23 33 GLU B O 1
ATOM 2969 N N . GLU B 1 34 ? 35.219 -13.234 -8.977 1 26.62 34 GLU B N 1
ATOM 2970 C CA . GLU B 1 34 ? 35.344 -12.531 -10.25 1 26.62 34 GLU B CA 1
ATOM 2971 C C . GLU B 1 34 ? 34.312 -13.031 -11.258 1 26.62 34 GLU B C 1
ATOM 2973 O O . GLU B 1 34 ? 34.25 -14.227 -11.547 1 26.62 34 GLU B O 1
ATOM 2978 N N . VAL B 1 35 ? 33.188 -12.5 -11.086 1 26.97 35 VAL B N 1
ATOM 2979 C CA . VAL B 1 35 ? 32.281 -12.805 -12.203 1 26.97 35 VAL B CA 1
ATOM 2980 C C . VAL B 1 35 ? 33.062 -12.82 -13.508 1 26.97 35 VAL B C 1
ATOM 2982 O O . VAL B 1 35 ? 33.594 -11.789 -13.938 1 26.97 35 VAL B O 1
ATOM 2985 N N . GLU B 1 36 ? 33.875 -13.875 -13.586 1 28 36 GLU B N 1
ATOM 2986 C CA . GLU B 1 36 ? 34.531 -13.984 -14.883 1 28 36 GLU B CA 1
ATOM 2987 C C . GLU B 1 36 ? 33.594 -13.594 -16.016 1 28 36 GLU B C 1
ATOM 2989 O O . GLU B 1 36 ? 32.406 -13.906 -15.969 1 28 36 GLU B O 1
ATOM 2994 N N . GLU B 1 37 ? 33.875 -12.516 -16.672 1 28.98 37 GLU B N 1
ATOM 2995 C CA . GLU B 1 37 ? 33.312 -12.18 -17.984 1 28.98 37 GLU B CA 1
ATOM 2996 C C . GLU B 1 37 ? 33.094 -13.43 -18.828 1 28.98 37 GLU B C 1
ATOM 2998 O O . GLU B 1 37 ? 34 -14.211 -19.062 1 28.98 37 GLU B O 1
ATOM 3003 N N . ALA B 1 38 ? 32 -14.039 -18.641 1 27.39 38 ALA B N 1
ATOM 3004 C CA . ALA B 1 38 ? 31.734 -15.18 -19.5 1 27.39 38 ALA B CA 1
ATOM 3005 C C . ALA B 1 38 ? 32.281 -14.938 -20.906 1 27.39 38 ALA B C 1
ATOM 3007 O O . ALA B 1 38 ? 31.953 -13.938 -21.547 1 27.39 38 ALA B O 1
ATOM 3008 N N . ALA B 1 39 ? 33.406 -15.367 -21.156 1 30.14 39 ALA B N 1
ATOM 3009 C CA . ALA B 1 39 ? 33.812 -15.492 -22.547 1 30.14 39 ALA B CA 1
ATOM 3010 C C . ALA B 1 39 ? 32.656 -15.984 -23.422 1 30.14 39 ALA B C 1
ATOM 3012 O O . ALA B 1 39 ? 31.781 -16.719 -22.938 1 30.14 39 ALA B O 1
ATOM 3013 N N . PRO B 1 40 ? 32.438 -15.555 -24.609 1 29.95 40 PRO B N 1
ATOM 3014 C CA . PRO B 1 40 ? 31.375 -15.953 -25.562 1 29.95 40 PRO B CA 1
ATOM 3015 C C . PRO B 1 40 ? 31.188 -17.469 -25.625 1 29.95 40 PRO B C 1
ATOM 3017 O O . PRO B 1 40 ? 32.125 -18.188 -25.969 1 29.95 40 PRO B O 1
ATOM 3020 N N . LEU B 1 41 ? 30.734 -18.047 -24.562 1 32.5 41 LEU B N 1
ATOM 3021 C CA . LEU B 1 41 ? 30.531 -19.484 -24.656 1 32.5 41 LEU B CA 1
ATOM 3022 C C . LEU B 1 41 ? 29.828 -19.844 -25.953 1 32.5 41 LEU B C 1
ATOM 3024 O O . LEU B 1 41 ? 29.078 -20.828 -26.016 1 32.5 41 LEU B O 1
ATOM 3028 N N . VAL B 1 42 ? 29.797 -18.969 -26.859 1 33.09 42 VAL B N 1
ATOM 3029 C CA . VAL B 1 42 ? 29.156 -19.406 -28.094 1 33.09 42 VAL B CA 1
ATOM 3030 C C . VAL B 1 42 ? 29.781 -20.703 -28.578 1 33.09 42 VAL B C 1
ATOM 3032 O O . VAL B 1 42 ? 29.312 -21.297 -29.562 1 33.09 42 VAL B O 1
ATOM 3035 N N . GLU B 1 43 ? 31.109 -20.984 -28.047 1 32.12 43 GLU B N 1
ATOM 3036 C CA . GLU B 1 43 ? 31.75 -21.859 -29.016 1 32.12 43 GLU B CA 1
ATOM 3037 C C . GLU B 1 43 ? 31.078 -23.234 -29.031 1 32.12 43 GLU B C 1
ATOM 3039 O O . GLU B 1 43 ? 30.875 -23.828 -30.094 1 32.12 43 GLU B O 1
ATOM 3044 N N . ASN B 1 44 ? 31.234 -24.016 -27.875 1 32.06 44 ASN B N 1
ATOM 3045 C CA . ASN B 1 44 ? 31.266 -25.453 -28.109 1 32.06 44 ASN B CA 1
ATOM 3046 C C . ASN B 1 44 ? 29.859 -26.062 -28.031 1 32.06 44 ASN B C 1
ATOM 3048 O O . ASN B 1 44 ? 29.5 -26.656 -27.016 1 32.06 44 ASN B O 1
ATOM 3052 N N . LEU B 1 45 ? 28.781 -25.312 -28.141 1 33.5 45 LEU B N 1
ATOM 3053 C CA . LEU B 1 45 ? 27.625 -26.188 -28.234 1 33.5 45 LEU B CA 1
ATOM 3054 C C . LEU B 1 45 ? 27.844 -27.297 -29.25 1 33.5 45 LEU B C 1
ATOM 3056 O O . LEU B 1 45 ? 28.266 -27.031 -30.391 1 33.5 45 LEU B O 1
ATOM 3060 N N . PRO B 1 46 ? 28.281 -28.516 -28.828 1 33.97 46 PRO B N 1
ATOM 3061 C CA . PRO B 1 46 ? 28.516 -29.578 -29.812 1 33.97 46 PRO B CA 1
ATOM 3062 C C . PRO B 1 46 ? 27.453 -29.594 -30.922 1 33.97 46 PRO B C 1
ATOM 3064 O O . PRO B 1 46 ? 26.25 -29.516 -30.625 1 33.97 46 PRO B O 1
ATOM 3067 N N . HIS B 1 47 ? 27.719 -29.016 -32.031 1 33.53 47 HIS B N 1
ATOM 3068 C CA . HIS B 1 47 ? 26.969 -29.016 -33.281 1 33.53 47 HIS B CA 1
ATOM 3069 C C . HIS B 1 47 ? 26.734 -30.438 -33.781 1 33.53 47 HIS B C 1
ATOM 3071 O O . HIS B 1 47 ? 26.391 -30.641 -34.938 1 33.53 47 HIS B O 1
ATOM 3077 N N . HIS B 1 48 ? 27.219 -31.516 -33.062 1 32.53 48 HIS B N 1
ATOM 3078 C CA . HIS B 1 48 ? 27.125 -32.719 -33.875 1 32.53 48 HIS B CA 1
ATOM 3079 C C . HIS B 1 48 ? 25.672 -33.125 -34.094 1 32.53 48 HIS B C 1
ATOM 3081 O O . HIS B 1 48 ? 25.125 -33.906 -33.312 1 32.53 48 HIS B O 1
ATOM 3087 N N . VAL B 1 49 ? 24.75 -32.281 -34.188 1 30.97 49 VAL B N 1
ATOM 3088 C CA . VAL B 1 49 ? 23.516 -32.938 -34.625 1 30.97 49 VAL B CA 1
ATOM 3089 C C . VAL B 1 49 ? 23.734 -33.688 -35.906 1 30.97 49 VAL B C 1
ATOM 3091 O O . VAL B 1 49 ? 24.25 -33.125 -36.875 1 30.97 49 VAL B O 1
ATOM 3094 N N . GLU B 1 50 ? 24.109 -34.969 -35.906 1 32 50 GLU B N 1
ATOM 3095 C CA . GLU B 1 50 ? 24.031 -35.812 -37.125 1 32 50 GLU B CA 1
ATOM 3096 C C . GLU B 1 50 ? 22.875 -35.375 -38 1 32 50 GLU B C 1
ATOM 3098 O O . GLU B 1 50 ? 21.844 -34.906 -37.531 1 32 50 GLU B O 1
ATOM 3103 N N . GLU B 1 51 ? 23.188 -35.125 -39.312 1 30.7 51 GLU B N 1
ATOM 3104 C CA . GLU B 1 51 ? 22.281 -34.875 -40.438 1 30.7 51 GLU B CA 1
ATOM 3105 C C . GLU B 1 51 ? 21.141 -35.875 -40.469 1 30.7 51 GLU B C 1
ATOM 3107 O O . GLU B 1 51 ? 21.281 -36.969 -41.031 1 30.7 51 GLU B O 1
ATOM 3112 N N . ARG B 1 52 ? 20.578 -36.281 -39.375 1 32.22 52 ARG B N 1
ATOM 3113 C CA . ARG B 1 52 ? 19.391 -37.094 -39.688 1 32.22 52 ARG B CA 1
ATOM 3114 C C . ARG B 1 52 ? 18.562 -36.438 -40.781 1 32.22 52 ARG B C 1
ATOM 3116 O O . ARG B 1 52 ? 18.469 -35.219 -40.875 1 32.22 52 ARG B O 1
ATOM 3123 N N . GLU B 1 53 ? 18.516 -37.062 -42 1 29.52 53 GLU B N 1
ATOM 3124 C CA . GLU B 1 53 ? 17.625 -36.75 -43.125 1 29.52 53 GLU B CA 1
ATOM 3125 C C . GLU B 1 53 ? 16.312 -36.125 -42.656 1 29.52 53 GLU B C 1
ATOM 3127 O O . GLU B 1 53 ? 15.531 -36.781 -41.938 1 29.52 53 GLU B O 1
ATOM 3132 N N . HIS B 1 54 ? 16.438 -34.875 -42.188 1 34.16 54 HIS B N 1
ATOM 3133 C CA . HIS B 1 54 ? 15.25 -34.062 -41.875 1 34.16 54 HIS B CA 1
ATOM 3134 C C . HIS B 1 54 ? 14.211 -34.188 -43 1 34.16 54 HIS B C 1
ATOM 3136 O O . HIS B 1 54 ? 14.453 -33.719 -44.125 1 34.16 54 HIS B O 1
ATOM 3142 N N . ARG B 1 55 ? 13.703 -35.344 -43.156 1 32.88 55 ARG B N 1
ATOM 3143 C CA . ARG B 1 55 ? 12.547 -35.312 -44.062 1 32.88 55 ARG B CA 1
ATOM 3144 C C . ARG B 1 55 ? 11.727 -34.031 -43.844 1 32.88 55 ARG B C 1
ATOM 3146 O O . ARG B 1 55 ? 11.117 -33.844 -42.781 1 32.88 55 ARG B O 1
ATOM 3153 N N . ALA B 1 56 ? 12.227 -32.969 -44.5 1 34.69 56 ALA B N 1
ATOM 3154 C CA . ALA B 1 56 ? 11.484 -31.734 -44.688 1 34.69 56 ALA B CA 1
ATOM 3155 C C . ALA B 1 56 ? 10.008 -32 -44.938 1 34.69 56 ALA B C 1
ATOM 3157 O O . ALA B 1 56 ? 9.656 -32.781 -45.812 1 34.69 56 ALA B O 1
ATOM 3158 N N . PHE B 1 57 ? 9.234 -32.188 -43.938 1 34.12 57 PHE B N 1
ATOM 3159 C CA . PHE B 1 57 ? 7.801 -32.094 -44.156 1 34.12 57 PHE B CA 1
ATOM 3160 C C . PHE B 1 57 ? 7.504 -31.078 -45.281 1 34.12 57 PHE B C 1
ATOM 3162 O O . PHE B 1 57 ? 7.984 -29.953 -45.25 1 34.12 57 PHE B O 1
ATOM 3169 N N . ASN B 1 58 ? 7.609 -31.531 -46.5 1 34.16 58 ASN B N 1
ATOM 3170 C CA . ASN B 1 58 ? 7.102 -30.75 -47.625 1 34.16 58 ASN B CA 1
ATOM 3171 C C . ASN B 1 58 ? 5.883 -29.922 -47.219 1 34.16 58 ASN B C 1
ATOM 3173 O O . ASN B 1 58 ? 4.758 -30.422 -47.219 1 34.16 58 ASN B O 1
ATOM 3177 N N . LEU B 1 59 ? 6.043 -29.062 -46.156 1 36.03 59 LEU B N 1
ATOM 3178 C CA . LEU B 1 59 ? 5.098 -28 -45.875 1 36.03 59 LEU B CA 1
ATOM 3179 C C . LEU B 1 59 ? 4.797 -27.172 -47.125 1 36.03 59 LEU B C 1
ATOM 3181 O O . LEU B 1 59 ? 4.266 -26.062 -47.031 1 36.03 59 LEU B O 1
ATOM 3185 N N . THR B 1 60 ? 5.293 -27.422 -48.219 1 34.69 60 THR B N 1
ATOM 3186 C CA . THR B 1 60 ? 5 -26.703 -49.469 1 34.69 60 THR B CA 1
ATOM 3187 C C . THR B 1 60 ? 3.506 -26.438 -49.594 1 34.69 60 THR B C 1
ATOM 3189 O O . THR B 1 60 ? 3.098 -25.375 -50.062 1 34.69 60 THR B O 1
ATOM 3192 N N . GLY B 1 61 ? 2.729 -27.438 -49.812 1 34.44 61 GLY B N 1
ATOM 3193 C CA . GLY B 1 61 ? 1.326 -27.062 -49.906 1 34.44 61 GLY B CA 1
ATOM 3194 C C . GLY B 1 61 ? 0.833 -26.281 -48.688 1 34.44 61 GLY B C 1
ATOM 3195 O O . GLY B 1 61 ? -0.192 -25.609 -48.781 1 34.44 61 GLY B O 1
ATOM 3196 N N . GLU B 1 62 ? 1.146 -26.703 -47.469 1 35.06 62 GLU B N 1
ATOM 3197 C CA . GLU B 1 62 ? 0.703 -26.156 -46.188 1 35.06 62 GLU B CA 1
ATOM 3198 C C . GLU B 1 62 ? 1.472 -24.891 -45.812 1 35.06 62 GLU B C 1
ATOM 3200 O O . GLU B 1 62 ? 2.461 -24.938 -45.094 1 35.06 62 GLU B O 1
ATOM 3205 N N . ARG B 1 63 ? 2.133 -24.188 -46.562 1 35.41 63 ARG B N 1
ATOM 3206 C CA . ARG B 1 63 ? 2.686 -22.844 -46.469 1 35.41 63 ARG B CA 1
ATOM 3207 C C . ARG B 1 63 ? 1.86 -21.969 -45.531 1 35.41 63 ARG B C 1
ATOM 3209 O O . ARG B 1 63 ? 2.398 -21.078 -44.875 1 35.41 63 ARG B O 1
ATOM 3216 N N . ARG B 1 64 ? 0.602 -21.688 -46 1 35.47 64 ARG B N 1
ATOM 3217 C CA . ARG B 1 64 ? -0.274 -20.875 -45.188 1 35.47 64 ARG B CA 1
ATOM 3218 C C . ARG B 1 64 ? -0.411 -21.453 -43.781 1 35.47 64 ARG B C 1
ATOM 3220 O O . ARG B 1 64 ? -1.358 -22.188 -43.5 1 35.47 64 ARG B O 1
ATOM 3227 N N . VAL B 1 65 ? 0.35 -22.25 -43.406 1 37.88 65 VAL B N 1
ATOM 3228 C CA . VAL B 1 65 ? 0.256 -22.562 -42 1 37.88 65 VAL B CA 1
ATOM 3229 C C . VAL B 1 65 ? -0.07 -21.281 -41.219 1 37.88 65 VAL B C 1
ATOM 3231 O O . VAL B 1 65 ? 0.808 -20.453 -40.969 1 37.88 65 VAL B O 1
ATOM 3234 N N . GLU B 1 66 ? -0.81 -20.312 -41.75 1 40 66 GLU B N 1
ATOM 3235 C CA . GLU B 1 66 ? -1.471 -19.219 -41.062 1 40 66 GLU B CA 1
ATOM 3236 C C . GLU B 1 66 ? -1.517 -19.484 -39.562 1 40 66 GLU B C 1
ATOM 3238 O O . GLU B 1 66 ? -1.33 -20.625 -39.094 1 40 66 GLU B O 1
ATOM 3243 N N . ARG B 1 67 ? -2.066 -18.453 -38.75 1 48.06 67 ARG B N 1
ATOM 3244 C CA . ARG B 1 67 ? -2.52 -18.453 -37.344 1 48.06 67 ARG B CA 1
ATOM 3245 C C . ARG B 1 67 ? -3.207 -19.766 -37 1 48.06 67 ARG B C 1
ATOM 3247 O O . ARG B 1 67 ? -4.434 -19.875 -37.094 1 48.06 67 ARG B O 1
ATOM 3254 N N . SER B 1 68 ? -2.746 -20.891 -37.625 1 51.66 68 SER B N 1
ATOM 3255 C CA . SER B 1 68 ? -3.445 -22.156 -37.375 1 51.66 68 SER B CA 1
ATOM 3256 C C . SER B 1 68 ? -3.859 -22.312 -35.938 1 51.66 68 SER B C 1
ATOM 3258 O O . SER B 1 68 ? -3.07 -22.031 -35.031 1 51.66 68 SER B O 1
ATOM 3260 N N . ARG B 1 69 ? -5.055 -22.203 -35.812 1 64.94 69 ARG B N 1
ATOM 3261 C CA . ARG B 1 69 ? -5.73 -22.484 -34.531 1 64.94 69 ARG B CA 1
ATOM 3262 C C . ARG B 1 69 ? -5.289 -23.828 -33.969 1 64.94 69 ARG B C 1
ATOM 3264 O O . ARG B 1 69 ? -5.277 -24.828 -34.688 1 64.94 69 ARG B O 1
ATOM 3271 N N . LEU B 1 70 ? -4.406 -23.828 -33.062 1 82.12 70 LEU B N 1
ATOM 3272 C CA . LEU B 1 70 ? -4.059 -25 -32.281 1 82.12 70 LEU B CA 1
ATOM 3273 C C . LEU B 1 70 ? -4.98 -25.156 -31.094 1 82.12 70 LEU B C 1
ATOM 3275 O O . LEU B 1 70 ? -4.648 -24.688 -30 1 82.12 70 LEU B O 1
ATOM 3279 N N . PRO B 1 71 ? -6.129 -25.812 -31.391 1 83.69 71 PRO B N 1
ATOM 3280 C CA . PRO B 1 71 ? -7.141 -25.875 -30.328 1 83.69 71 PRO B CA 1
ATOM 3281 C C . PRO B 1 71 ? -6.59 -26.438 -29.016 1 83.69 71 PRO B C 1
ATOM 3283 O O . PRO B 1 71 ? -6.98 -25.984 -27.938 1 83.69 71 PRO B O 1
ATOM 3286 N N . THR B 1 72 ? -5.746 -27.453 -29.188 1 87.12 72 THR B N 1
ATOM 3287 C CA . THR B 1 72 ? -5.156 -28.031 -27.984 1 87.12 72 THR B CA 1
ATOM 3288 C C . THR B 1 72 ? -4.34 -26.984 -27.219 1 87.12 72 THR B C 1
ATOM 3290 O O . THR B 1 72 ? -4.41 -26.906 -26 1 87.12 72 THR B O 1
ATOM 3293 N N . LEU B 1 73 ? -3.65 -26.172 -27.953 1 90.12 73 LEU B N 1
ATOM 3294 C CA . LEU B 1 73 ? -2.865 -25.125 -27.312 1 90.12 73 LEU B CA 1
ATOM 3295 C C . LEU B 1 73 ? -3.771 -24.094 -26.641 1 90.12 73 LEU B C 1
ATOM 3297 O O . LEU B 1 73 ? -3.477 -23.625 -25.547 1 90.12 73 LEU B O 1
ATOM 3301 N N . GLU B 1 74 ? -4.797 -23.781 -27.297 1 90.25 74 GLU B N 1
ATOM 3302 C CA . GLU B 1 74 ? -5.75 -22.828 -26.75 1 90.25 74 GLU B CA 1
ATOM 3303 C C . GLU B 1 74 ? -6.32 -23.328 -25.422 1 90.25 74 GLU B C 1
ATOM 3305 O O . GLU B 1 74 ? -6.477 -22.547 -24.469 1 90.25 74 GLU B O 1
ATOM 3310 N N . LEU B 1 75 ? -6.648 -24.578 -25.422 1 90.56 75 LEU B N 1
ATOM 3311 C CA . LEU B 1 75 ? -7.176 -25.172 -24.203 1 90.56 75 LEU B CA 1
ATOM 3312 C C . LEU B 1 75 ? -6.137 -25.156 -23.094 1 90.56 75 LEU B C 1
ATOM 3314 O O . LEU B 1 75 ? -6.438 -24.766 -21.953 1 90.56 75 LEU B O 1
ATOM 3318 N N . ILE B 1 76 ? -4.945 -25.516 -23.375 1 93.25 76 ILE B N 1
ATOM 3319 C CA . ILE B 1 76 ? -3.863 -25.547 -22.406 1 93.25 76 ILE B CA 1
ATOM 3320 C C . ILE B 1 76 ? -3.598 -24.141 -21.891 1 93.25 76 ILE B C 1
ATOM 3322 O O . ILE B 1 76 ? -3.443 -23.922 -20.688 1 93.25 76 ILE B O 1
ATOM 3326 N N . ASP B 1 77 ? -3.605 -23.25 -22.828 1 95.38 77 ASP B N 1
ATOM 3327 C CA . ASP B 1 77 ? -3.336 -21.875 -22.469 1 95.38 77 ASP B CA 1
ATOM 3328 C C . ASP B 1 77 ? -4.402 -21.328 -21.5 1 95.38 77 ASP B C 1
ATOM 3330 O O . ASP B 1 77 ? -4.09 -20.578 -20.578 1 95.38 77 ASP B O 1
ATOM 3334 N N . ALA B 1 78 ? -5.602 -21.703 -21.719 1 95.31 78 ALA B N 1
ATOM 3335 C CA . ALA B 1 78 ? -6.676 -21.281 -20.828 1 95.31 78 ALA B CA 1
ATOM 3336 C C . ALA B 1 78 ? -6.441 -21.828 -19.406 1 95.31 78 ALA B C 1
ATOM 3338 O O . ALA B 1 78 ? -6.684 -21.109 -18.422 1 95.31 78 ALA B O 1
ATOM 3339 N N . ARG B 1 79 ? -5.984 -23.016 -19.359 1 96.38 79 ARG B N 1
ATOM 3340 C CA . ARG B 1 79 ? -5.711 -23.625 -18.062 1 96.38 79 ARG B CA 1
ATOM 3341 C C . ARG B 1 79 ? -4.512 -22.969 -17.391 1 96.38 79 ARG B C 1
ATOM 3343 O O . ARG B 1 79 ? -4.516 -22.766 -16.172 1 96.38 79 ARG B O 1
ATOM 3350 N N . VAL B 1 80 ? -3.521 -22.641 -18.156 1 97.75 80 VAL B N 1
ATOM 3351 C CA . VAL B 1 80 ? -2.379 -21.906 -17.625 1 97.75 80 VAL B CA 1
ATOM 3352 C C . VAL B 1 80 ? -2.85 -20.594 -17.016 1 97.75 80 VAL B C 1
ATOM 3354 O O . VAL B 1 80 ? -2.447 -20.234 -15.906 1 97.75 80 VAL B O 1
ATOM 3357 N N . ALA B 1 81 ? -3.697 -19.953 -17.734 1 98.25 81 ALA B N 1
ATOM 3358 C CA . ALA B 1 81 ? -4.215 -18.672 -17.281 1 98.25 81 ALA B CA 1
ATOM 3359 C C . ALA B 1 81 ? -4.945 -18.812 -15.945 1 98.25 81 ALA B C 1
ATOM 3361 O O . ALA B 1 81 ? -4.758 -18 -15.039 1 98.25 81 ALA B O 1
ATOM 3362 N N . GLU B 1 82 ? -5.742 -19.797 -15.828 1 97.81 82 GLU B N 1
ATOM 3363 C CA . GLU B 1 82 ? -6.496 -20.031 -14.602 1 97.81 82 GLU B CA 1
ATOM 3364 C C . GLU B 1 82 ? -5.562 -20.297 -13.422 1 97.81 82 GLU B C 1
ATOM 3366 O O . GLU B 1 82 ? -5.73 -19.703 -12.352 1 97.81 82 GLU B O 1
ATOM 3371 N N . TYR B 1 83 ? -4.617 -21.141 -13.672 1 97.62 83 TYR B N 1
ATOM 3372 C CA . TYR B 1 83 ? -3.666 -21.484 -12.617 1 97.62 83 TYR B CA 1
ATOM 3373 C C . TYR B 1 83 ? -2.844 -20.266 -12.211 1 97.62 83 TYR B C 1
ATOM 3375 O O . TYR B 1 83 ? -2.646 -20 -11.023 1 97.62 83 TYR B O 1
ATOM 3383 N N . LEU B 1 84 ? -2.434 -19.547 -13.164 1 97.56 84 LEU B N 1
ATOM 3384 C CA . LEU B 1 84 ? -1.631 -18.344 -12.938 1 97.56 84 LEU B CA 1
ATOM 3385 C C . LEU B 1 84 ? -2.412 -17.312 -12.133 1 97.56 84 LEU B C 1
ATOM 3387 O O . LEU B 1 84 ? -1.855 -16.672 -11.242 1 97.56 84 LEU B O 1
ATOM 3391 N N . ALA B 1 85 ? -3.654 -17.156 -12.406 1 97.44 85 ALA B N 1
ATOM 3392 C CA . ALA B 1 85 ? -4.508 -16.203 -11.703 1 97.44 85 ALA B CA 1
ATOM 3393 C C . ALA B 1 85 ? -4.578 -16.547 -10.211 1 97.44 85 ALA B C 1
ATOM 3395 O O . ALA B 1 85 ? -4.457 -15.648 -9.367 1 97.44 85 ALA B O 1
ATOM 3396 N N . ILE B 1 86 ? -4.727 -17.781 -9.906 1 95.94 86 ILE B N 1
ATOM 3397 C CA . ILE B 1 86 ? -4.816 -18.234 -8.523 1 95.94 86 ILE B CA 1
ATOM 3398 C C . ILE B 1 86 ? -3.508 -17.938 -7.793 1 95.94 86 ILE B C 1
ATOM 3400 O O . ILE B 1 86 ? -3.51 -17.328 -6.719 1 95.94 86 ILE B O 1
ATOM 3404 N N . GLU B 1 87 ? -2.422 -18.281 -8.43 1 95.31 87 GLU B N 1
ATOM 3405 C CA . GLU B 1 87 ? -1.115 -18.141 -7.797 1 95.31 87 GLU B CA 1
ATOM 3406 C C . GLU B 1 87 ? -0.757 -16.672 -7.602 1 95.31 87 GLU B C 1
ATOM 3408 O O . GLU B 1 87 ? -0.309 -16.266 -6.523 1 95.31 87 GLU B O 1
ATOM 3413 N N . LEU B 1 88 ? -0.98 -15.883 -8.617 1 94.56 88 LEU B N 1
ATOM 3414 C CA . LEU B 1 88 ? -0.615 -14.477 -8.547 1 94.56 88 LEU B CA 1
ATOM 3415 C C . LEU B 1 88 ? -1.505 -13.734 -7.559 1 94.56 88 LEU B C 1
ATOM 3417 O O . LEU B 1 88 ? -1.035 -12.852 -6.836 1 94.56 88 LEU B O 1
ATOM 3421 N N . SER B 1 89 ? -2.793 -14.07 -7.574 1 92.94 89 SER B N 1
ATOM 3422 C CA . SER B 1 89 ? -3.695 -13.445 -6.609 1 92.94 89 SER B CA 1
ATOM 3423 C C . SER B 1 89 ? -3.242 -13.711 -5.18 1 92.94 89 SER B C 1
ATOM 3425 O O . SER B 1 89 ? -3.344 -12.836 -4.316 1 92.94 89 SER B O 1
ATOM 3427 N N . HIS B 1 90 ? -2.705 -14.898 -5.012 1 90.25 90 HIS B N 1
ATOM 3428 C CA . HIS B 1 90 ? -2.256 -15.281 -3.678 1 90.25 90 HIS B CA 1
ATOM 3429 C C . HIS B 1 90 ? -0.981 -14.547 -3.289 1 90.25 90 HIS B C 1
ATOM 3431 O O . HIS B 1 90 ? -0.903 -13.961 -2.205 1 90.25 90 HIS B O 1
ATOM 3437 N N . VAL B 1 91 ? -0.04 -14.523 -4.098 1 88.25 91 VAL B N 1
ATOM 3438 C CA . VAL B 1 91 ? 1.267 -13.945 -3.799 1 88.25 91 VAL B CA 1
ATOM 3439 C C . VAL B 1 91 ? 1.141 -12.43 -3.637 1 88.25 91 VAL B C 1
ATOM 3441 O O . VAL B 1 91 ? 1.808 -11.836 -2.789 1 88.25 91 V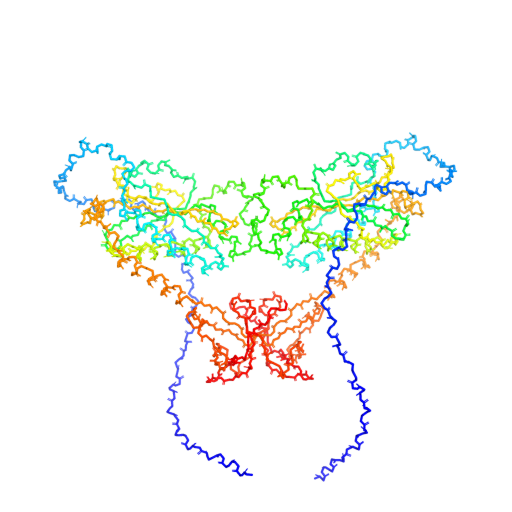AL B O 1
ATOM 3444 N N . LEU B 1 92 ? 0.23 -11.852 -4.395 1 86.31 92 LEU B N 1
ATOM 3445 C CA . LEU B 1 92 ? 0.127 -10.398 -4.414 1 86.31 92 LEU B CA 1
ATOM 3446 C C . LEU B 1 92 ? -1 -9.922 -3.504 1 86.31 92 LEU B C 1
ATOM 3448 O O . LEU B 1 92 ? -1.131 -8.719 -3.246 1 86.31 92 LEU B O 1
ATOM 3452 N N . ASN B 1 93 ? -1.813 -10.805 -3.09 1 82.69 93 ASN B N 1
ATOM 3453 C CA . ASN B 1 93 ? -2.949 -10.516 -2.221 1 82.69 93 ASN B CA 1
ATOM 3454 C C . ASN B 1 93 ? -3.885 -9.484 -2.846 1 82.69 93 ASN B C 1
ATOM 3456 O O . ASN B 1 93 ? -4.27 -8.516 -2.193 1 82.69 93 ASN B O 1
ATOM 3460 N N . VAL B 1 94 ? -4.082 -9.664 -4.113 1 83.56 94 VAL B N 1
ATOM 3461 C CA . VAL B 1 94 ? -5.016 -8.828 -4.863 1 83.56 94 VAL B CA 1
ATOM 3462 C C . VAL B 1 94 ? -5.789 -9.688 -5.863 1 83.56 94 VAL B C 1
ATOM 3464 O O . VAL B 1 94 ? -5.301 -10.734 -6.301 1 83.56 94 VAL B O 1
ATOM 3467 N N . GLU B 1 95 ? -6.973 -9.172 -6.172 1 88.88 95 GLU B N 1
ATOM 3468 C CA . GLU B 1 95 ? -7.715 -9.852 -7.23 1 88.88 95 GLU B CA 1
ATOM 3469 C C . GLU B 1 95 ? -6.973 -9.781 -8.562 1 88.88 95 GLU B C 1
ATOM 3471 O O . GLU B 1 95 ? -6.547 -8.695 -8.977 1 88.88 95 GLU B O 1
ATOM 3476 N N . THR B 1 96 ? -6.785 -10.93 -9.164 1 93.5 96 THR B N 1
ATOM 3477 C CA . THR B 1 96 ? -5.992 -11.023 -10.391 1 93.5 96 THR B CA 1
ATOM 3478 C C . THR B 1 96 ? -6.766 -11.75 -11.484 1 93.5 96 THR B C 1
ATOM 3480 O O . THR B 1 96 ? -7.391 -12.781 -11.227 1 93.5 96 THR B O 1
ATOM 3483 N N . HIS B 1 97 ? -6.727 -11.078 -12.688 1 96.62 97 HIS B N 1
ATOM 3484 C CA . HIS B 1 97 ? -7.312 -11.711 -13.867 1 96.62 97 HIS B CA 1
ATOM 3485 C C . HIS B 1 97 ? -6.254 -11.969 -14.93 1 96.62 97 HIS B C 1
ATOM 3487 O O . HIS B 1 97 ? -5.41 -11.117 -15.203 1 96.62 97 HIS B O 1
ATOM 3493 N N . VAL B 1 98 ? -6.352 -13.211 -15.484 1 97.88 98 VAL B N 1
ATOM 3494 C CA . VAL B 1 98 ? -5.402 -13.578 -16.531 1 97.88 98 VAL B CA 1
ATOM 3495 C C . VAL B 1 98 ? -6.152 -14.109 -17.75 1 97.88 98 VAL B C 1
ATOM 3497 O O . VAL B 1 98 ? -7.047 -14.945 -17.625 1 97.88 98 VAL B O 1
ATOM 3500 N N . GLU B 1 99 ? -5.742 -13.562 -18.891 1 97.62 99 GLU B N 1
ATOM 3501 C CA . GLU B 1 99 ? -6.324 -14.016 -20.141 1 97.62 99 GLU B CA 1
ATOM 3502 C C . GLU B 1 99 ? -5.25 -14.539 -21.094 1 97.62 99 GLU B C 1
ATOM 3504 O O . GLU B 1 99 ? -4.242 -13.867 -21.328 1 97.62 99 GLU B O 1
ATOM 3509 N N . ALA B 1 100 ? -5.602 -15.664 -21.641 1 96.62 100 ALA B N 1
ATOM 3510 C CA . ALA B 1 100 ? -4.652 -16.281 -22.562 1 96.62 100 ALA B CA 1
ATOM 3511 C C . ALA B 1 100 ? -4.945 -15.875 -24.016 1 96.62 100 ALA B C 1
ATOM 3513 O O . ALA B 1 100 ? -6.109 -15.766 -24.406 1 96.62 100 ALA B O 1
ATOM 3514 N N . ARG B 1 101 ? -3.893 -15.633 -24.703 1 91.19 101 ARG B N 1
ATOM 3515 C CA . ARG B 1 101 ? -3.932 -15.453 -26.141 1 91.19 101 ARG B CA 1
ATOM 3516 C C . ARG B 1 101 ? -2.941 -16.391 -26.844 1 91.19 101 ARG B C 1
ATOM 3518 O O . ARG B 1 101 ? -1.728 -16.234 -26.688 1 91.19 101 ARG B O 1
ATOM 3525 N N . ALA B 1 102 ? -3.551 -17.297 -27.562 1 83.81 102 ALA B N 1
ATOM 3526 C CA . ALA B 1 102 ? -2.689 -18.172 -28.344 1 83.81 102 ALA B CA 1
ATOM 3527 C C . ALA B 1 102 ? -2.168 -17.469 -29.594 1 83.81 102 ALA B C 1
ATOM 3529 O O . ALA B 1 102 ? -2.947 -17.078 -30.453 1 83.81 102 ALA B O 1
ATOM 3530 N N . ASP B 1 103 ? -0.886 -17.359 -29.609 1 86.31 103 ASP B N 1
ATOM 3531 C CA . ASP B 1 103 ? -0.29 -16.688 -30.75 1 86.31 103 ASP B CA 1
ATOM 3532 C C . ASP B 1 103 ? -0.05 -17.688 -31.891 1 86.31 103 ASP B C 1
ATOM 3534 O O . ASP B 1 103 ? 0.134 -17.281 -33.062 1 86.31 103 ASP B O 1
ATOM 3538 N N . GLY B 1 104 ? -0.088 -18.906 -31.578 1 86.69 104 GLY B N 1
ATOM 3539 C CA . GLY B 1 104 ? 0.092 -19.922 -32.594 1 86.69 104 GLY B CA 1
ATOM 3540 C C . GLY B 1 104 ? 1.551 -20.234 -32.875 1 86.69 104 GLY B C 1
ATOM 3541 O O . GLY B 1 104 ? 2.373 -20.281 -31.969 1 86.69 104 GLY B O 1
ATOM 3542 N N . MET B 1 105 ? 1.775 -20.609 -34.156 1 90 105 MET B N 1
ATOM 3543 C CA . MET B 1 105 ? 3.131 -20.984 -34.562 1 90 105 MET B CA 1
ATOM 3544 C C . MET B 1 105 ? 3.686 -19.984 -35.562 1 90 105 MET B C 1
ATOM 3546 O O . MET B 1 105 ? 2.975 -19.578 -36.5 1 90 105 MET B O 1
ATOM 3550 N N . GLU B 1 106 ? 4.871 -19.578 -35.344 1 91.88 106 GLU B N 1
ATOM 3551 C CA . GLU B 1 106 ? 5.59 -18.719 -36.281 1 91.88 106 GLU B CA 1
ATOM 3552 C C . GLU B 1 106 ? 7.098 -18.938 -36.188 1 91.88 106 GLU B C 1
ATOM 3554 O O . GLU B 1 106 ? 7.59 -19.453 -35.188 1 91.88 106 GLU B O 1
ATOM 3559 N N . PRO B 1 107 ? 7.773 -18.625 -37.344 1 95.38 107 PRO B N 1
ATOM 3560 C CA . PRO B 1 107 ? 9.234 -18.719 -37.219 1 95.38 107 PRO B CA 1
ATOM 3561 C C . PRO B 1 107 ? 9.797 -17.812 -36.125 1 95.38 107 PRO B C 1
ATOM 3563 O O . PRO B 1 107 ? 9.305 -16.703 -35.938 1 95.38 107 PRO B O 1
ATOM 3566 N N . TRP B 1 108 ? 10.781 -18.328 -35.469 1 95.88 108 TRP B N 1
ATOM 3567 C CA . TRP B 1 108 ? 11.375 -17.594 -34.344 1 95.88 108 TRP B CA 1
ATOM 3568 C C . TRP B 1 108 ? 11.836 -16.203 -34.781 1 95.88 108 TRP B C 1
ATOM 3570 O O . TRP B 1 108 ? 11.641 -15.227 -34.062 1 95.88 108 TRP B O 1
ATOM 3580 N N . GLY B 1 109 ? 12.453 -16.141 -35.906 1 95.75 109 GLY B N 1
ATOM 3581 C CA . GLY B 1 109 ? 12.922 -14.859 -36.438 1 95.75 109 GLY B CA 1
ATOM 3582 C C . GLY B 1 109 ? 11.82 -13.812 -36.5 1 95.75 109 GLY B C 1
ATOM 3583 O O . GLY B 1 109 ? 12.047 -12.641 -36.219 1 95.75 109 GLY B O 1
ATOM 3584 N N . GLU B 1 110 ? 10.703 -14.258 -36.938 1 95.06 110 GLU B N 1
ATOM 3585 C CA . GLU B 1 110 ? 9.57 -13.352 -37.031 1 95.06 110 GLU B CA 1
ATOM 3586 C C . GLU B 1 110 ? 9.078 -12.891 -35.688 1 95.06 110 GLU B C 1
ATOM 3588 O O . GLU B 1 110 ? 8.758 -11.719 -35.5 1 95.06 110 GLU B O 1
ATOM 3593 N N . LEU B 1 111 ? 9.008 -13.867 -34.781 1 95.31 111 LEU B N 1
ATOM 3594 C CA . LEU B 1 111 ? 8.602 -13.5 -33.438 1 95.31 111 LEU B CA 1
ATOM 3595 C C . LEU B 1 111 ? 9.617 -12.547 -32.812 1 95.31 111 LEU B C 1
ATOM 3597 O O . LEU B 1 111 ? 9.234 -11.562 -32.156 1 95.31 111 LEU B O 1
ATOM 3601 N N . LEU B 1 112 ? 10.836 -12.797 -33 1 95.94 112 LEU B N 1
ATOM 3602 C CA . LEU B 1 112 ? 11.93 -12 -32.469 1 95.94 112 LEU B CA 1
ATOM 3603 C C . LEU B 1 112 ? 11.812 -10.547 -32.906 1 95.94 112 LEU B C 1
ATOM 3605 O O . LEU B 1 112 ? 12.047 -9.633 -32.094 1 95.94 112 LEU B O 1
ATOM 3609 N N . ASP B 1 113 ? 11.367 -10.359 -34.062 1 94.62 113 ASP B N 1
ATOM 3610 C CA . ASP B 1 113 ? 11.258 -9.031 -34.656 1 94.62 113 ASP B CA 1
ATOM 3611 C C . ASP B 1 113 ? 10.141 -8.227 -33.969 1 94.62 113 ASP B C 1
ATOM 3613 O O . ASP B 1 113 ? 10.148 -6.996 -34 1 94.62 113 ASP B O 1
ATOM 3617 N N . LYS B 1 114 ? 9.234 -8.953 -33.406 1 93.62 114 LYS B N 1
ATOM 3618 C CA . LYS B 1 114 ? 8.078 -8.297 -32.781 1 93.62 114 LYS B CA 1
ATOM 3619 C C . LYS B 1 114 ? 8.367 -7.914 -31.344 1 93.62 114 LYS B C 1
ATOM 3621 O O . LYS B 1 114 ? 7.629 -7.121 -30.75 1 93.62 114 LYS B O 1
ATOM 3626 N N . LEU B 1 115 ? 9.461 -8.398 -30.781 1 94.56 115 LEU B N 1
ATOM 3627 C CA . LEU B 1 115 ? 9.75 -8.203 -29.359 1 94.56 115 LEU B CA 1
ATOM 3628 C C . LEU B 1 115 ? 10.492 -6.895 -29.125 1 94.56 115 LEU B C 1
ATOM 3630 O O . LEU B 1 115 ? 11.344 -6.508 -29.938 1 94.56 115 LEU B O 1
ATOM 3634 N N . GLU B 1 116 ? 10.156 -6.305 -28.047 1 91.06 116 GLU B N 1
ATOM 3635 C CA . GLU B 1 116 ? 10.805 -5.047 -27.688 1 91.06 116 GLU B CA 1
ATOM 3636 C C . GLU B 1 116 ? 12.188 -5.289 -27.109 1 91.06 116 GLU B C 1
ATOM 3638 O O . GLU B 1 116 ? 12.414 -6.281 -26.406 1 91.06 116 GLU B O 1
ATOM 3643 N N . SER B 1 117 ? 13.102 -4.297 -27.422 1 90.38 117 SER B N 1
ATOM 3644 C CA . SER B 1 117 ? 14.438 -4.273 -26.828 1 90.38 117 SER B CA 1
ATOM 3645 C C . SER B 1 117 ? 14.836 -2.855 -26.422 1 90.38 117 SER B C 1
ATOM 3647 O O . SER B 1 117 ? 14.844 -1.946 -27.25 1 90.38 117 SER B O 1
ATOM 3649 N N . PRO B 1 118 ? 15.008 -2.619 -25.109 1 90.94 118 PRO B N 1
ATOM 3650 C CA . PRO B 1 118 ? 15.211 -3.6 -24.031 1 90.94 118 PRO B CA 1
ATOM 3651 C C . PRO B 1 118 ? 13.891 -4.125 -23.453 1 90.94 118 PRO B C 1
ATOM 3653 O O . PRO B 1 118 ? 12.867 -3.439 -23.531 1 90.94 118 PRO B O 1
ATOM 3656 N N . GLY B 1 119 ? 13.922 -5.418 -23.016 1 94.69 119 GLY B N 1
ATOM 3657 C CA . GLY B 1 119 ? 12.844 -6.066 -22.297 1 94.69 119 GLY B CA 1
ATOM 3658 C C . GLY B 1 119 ? 13.328 -7.055 -21.25 1 94.69 119 GLY B C 1
ATOM 3659 O O . GLY B 1 119 ? 14.445 -6.926 -20.734 1 94.69 119 GLY B O 1
ATOM 3660 N N . CYS B 1 120 ? 12.438 -7.91 -20.844 1 96.5 120 CYS B N 1
ATOM 3661 C CA . CYS B 1 120 ? 12.781 -8.938 -19.875 1 96.5 120 CYS B CA 1
ATOM 3662 C C . CYS B 1 120 ? 12.555 -10.336 -20.453 1 96.5 120 CYS B C 1
ATOM 3664 O O . CYS B 1 120 ? 11.414 -10.789 -20.562 1 96.5 120 CYS B O 1
ATOM 3666 N N . TYR B 1 121 ? 13.609 -10.914 -20.844 1 97.44 121 TYR B N 1
ATOM 3667 C CA . TYR B 1 121 ? 13.57 -12.203 -21.516 1 97.44 121 TYR B CA 1
ATOM 3668 C C . TYR B 1 121 ? 14.352 -13.25 -20.734 1 97.44 121 TYR B C 1
ATOM 3670 O O . TYR B 1 121 ? 15.477 -13 -20.297 1 97.44 121 TYR B O 1
ATOM 3678 N N . ASN B 1 122 ? 13.727 -14.406 -20.547 1 98.06 122 ASN B N 1
ATOM 3679 C CA . ASN B 1 122 ? 14.312 -15.461 -19.734 1 98.06 122 ASN B CA 1
ATOM 3680 C C . ASN B 1 122 ? 14.5 -16.75 -20.531 1 98.06 122 ASN B C 1
ATOM 3682 O O . ASN B 1 122 ? 13.555 -17.266 -21.125 1 98.06 122 ASN B O 1
ATOM 3686 N N . LEU B 1 123 ? 15.734 -17.188 -20.531 1 98.25 123 LEU B N 1
ATOM 3687 C CA . LEU B 1 123 ? 16 -18.516 -21.062 1 98.25 123 LEU B CA 1
ATOM 3688 C C . LEU B 1 123 ? 15.562 -19.609 -20.078 1 98.25 123 LEU B C 1
ATOM 3690 O O . LEU B 1 123 ? 15.891 -19.547 -18.891 1 98.25 123 LEU B O 1
ATOM 3694 N N . VAL B 1 124 ? 14.828 -20.547 -20.625 1 98.12 124 VAL B N 1
ATOM 3695 C CA . VAL B 1 124 ? 14.359 -21.625 -19.766 1 98.12 124 VAL B CA 1
ATOM 3696 C C . VAL B 1 124 ? 14.703 -22.969 -20.406 1 98.12 124 VAL B C 1
ATOM 3698 O O . VAL B 1 124 ? 14.867 -23.062 -21.625 1 98.12 124 VAL B O 1
ATOM 3701 N N . GLU B 1 125 ? 14.812 -23.922 -19.562 1 97.31 125 GLU B N 1
ATOM 3702 C CA . GLU B 1 125 ? 15.031 -25.312 -19.984 1 97.31 125 GLU B CA 1
ATOM 3703 C C . GLU B 1 125 ? 13.781 -26.156 -19.781 1 97.31 125 GLU B C 1
ATOM 3705 O O . GLU B 1 125 ? 13.195 -26.141 -18.688 1 97.31 125 GLU B O 1
ATOM 3710 N N . PHE B 1 126 ? 13.352 -26.812 -20.844 1 96 126 PHE B N 1
ATOM 3711 C CA . PHE B 1 126 ? 12.344 -27.859 -20.734 1 96 126 PHE B CA 1
ATOM 3712 C C . PHE B 1 126 ? 12.992 -29.219 -20.5 1 96 126 PHE B C 1
ATOM 3714 O O . PHE B 1 126 ? 13.336 -29.922 -21.453 1 96 126 PHE B O 1
ATOM 3721 N N . GLU B 1 127 ? 13.031 -29.547 -19.328 1 93.94 127 GLU B N 1
ATOM 3722 C CA . GLU B 1 127 ? 13.836 -30.703 -18.922 1 93.94 127 GLU B CA 1
ATOM 3723 C C . GLU B 1 127 ? 13.281 -32 -19.531 1 93.94 127 GLU B C 1
ATOM 3725 O O . GLU B 1 127 ? 14.039 -32.844 -20.016 1 93.94 127 GLU B O 1
ATOM 3730 N N . THR B 1 128 ? 12.039 -32.188 -19.547 1 93.88 128 THR B N 1
ATOM 3731 C CA . THR B 1 128 ? 11.422 -33.438 -20.016 1 93.88 128 THR B CA 1
ATOM 3732 C C . THR B 1 128 ? 11.453 -33.5 -21.531 1 93.88 128 THR B C 1
ATOM 3734 O O . THR B 1 128 ? 11.367 -34.594 -22.109 1 93.88 128 THR B O 1
ATOM 3737 N N . LEU B 1 129 ? 11.602 -32.406 -22.188 1 94.44 129 LEU B N 1
ATOM 3738 C CA . LEU B 1 129 ? 11.602 -32.375 -23.656 1 94.44 129 LEU B CA 1
ATOM 3739 C C . LEU B 1 129 ? 13.016 -32.219 -24.188 1 94.44 129 LEU B C 1
ATOM 3741 O O . LEU B 1 129 ? 13.227 -32.219 -25.406 1 94.44 129 LEU B O 1
ATOM 3745 N N . ASP B 1 130 ? 13.961 -32.062 -23.297 1 93.81 130 ASP B N 1
ATOM 3746 C CA . ASP B 1 130 ? 15.367 -31.906 -23.656 1 93.81 130 ASP B CA 1
ATOM 3747 C C . ASP B 1 130 ? 15.578 -30.734 -24.594 1 93.81 130 ASP B C 1
ATOM 3749 O O . ASP B 1 130 ? 16.188 -30.891 -25.656 1 93.81 130 ASP B O 1
ATOM 3753 N N . GLY B 1 131 ? 15.125 -29.641 -24.25 1 96.06 131 GLY B N 1
ATOM 3754 C CA . GLY B 1 131 ? 15.25 -28.438 -25.047 1 96.06 131 GLY B CA 1
ATOM 3755 C C . GLY B 1 131 ? 15.078 -27.156 -24.266 1 96.06 131 GLY B C 1
ATOM 3756 O O . GLY B 1 131 ? 14.953 -27.188 -23.031 1 96.06 131 GLY B O 1
ATOM 3757 N N . TYR B 1 132 ? 15.164 -26.031 -25.062 1 97.12 132 TYR B N 1
ATOM 3758 C CA . TYR B 1 132 ? 15.117 -24.719 -24.422 1 97.12 132 TYR B CA 1
ATOM 3759 C C . TYR B 1 132 ? 13.992 -23.875 -25 1 97.12 132 TYR B C 1
ATOM 3761 O O . TYR B 1 132 ? 13.469 -24.188 -26.078 1 97.12 132 TYR B O 1
ATOM 3769 N N . GLY B 1 133 ? 13.617 -22.922 -24.219 1 97.56 133 GLY B N 1
ATOM 3770 C CA . GLY B 1 133 ? 12.625 -21.938 -24.625 1 97.56 133 GLY B CA 1
ATOM 3771 C C . GLY B 1 133 ? 12.82 -20.578 -23.984 1 97.56 133 GLY B C 1
ATOM 3772 O O . GLY B 1 133 ? 13.891 -20.297 -23.438 1 97.56 133 GLY B O 1
ATOM 3773 N N . MET B 1 134 ? 11.758 -19.781 -24.156 1 97.88 134 MET B N 1
ATOM 3774 C CA . MET B 1 134 ? 11.859 -18.422 -23.625 1 97.88 134 MET B CA 1
ATOM 3775 C C . MET B 1 134 ? 10.57 -18.016 -22.922 1 97.88 134 MET B C 1
ATOM 3777 O O . MET B 1 134 ? 9.477 -18.344 -23.375 1 97.88 134 MET B O 1
ATOM 3781 N N . VAL B 1 135 ? 10.742 -17.344 -21.812 1 98.31 135 VAL B N 1
ATOM 3782 C CA . VAL B 1 135 ? 9.641 -16.672 -21.141 1 98.31 135 VAL B CA 1
ATOM 3783 C C . VAL B 1 135 ? 9.891 -15.156 -21.109 1 98.31 135 VAL B C 1
ATOM 3785 O O . VAL B 1 135 ? 10.984 -14.719 -20.734 1 98.31 135 VAL B O 1
ATOM 3788 N N . SER B 1 136 ? 8.977 -14.43 -21.562 1 97.62 136 SER B N 1
ATOM 3789 C CA . SER B 1 136 ? 9.102 -12.977 -21.531 1 97.62 136 SER B CA 1
ATOM 3790 C C . SER B 1 136 ? 8.141 -12.352 -20.531 1 97.62 136 SER B C 1
ATOM 3792 O O . SER B 1 136 ? 7.047 -12.875 -20.297 1 97.62 136 SER B O 1
ATOM 3794 N N . ILE B 1 137 ? 8.578 -11.305 -19.906 1 97.62 137 ILE B N 1
ATOM 3795 C CA . ILE B 1 137 ? 7.77 -10.5 -19 1 97.62 137 ILE B CA 1
ATOM 3796 C C . ILE B 1 137 ? 7.766 -9.047 -19.453 1 97.62 137 ILE B C 1
ATOM 3798 O O . ILE B 1 137 ? 8.828 -8.438 -19.625 1 97.62 137 ILE B O 1
ATOM 3802 N N . GLU B 1 138 ? 6.652 -8.523 -19.672 1 96 138 GLU B N 1
ATOM 3803 C CA . GLU B 1 138 ? 6.586 -7.113 -20.016 1 96 138 GLU B CA 1
ATOM 3804 C C . GLU B 1 138 ? 7.141 -6.238 -18.891 1 96 138 GLU B C 1
ATOM 3806 O O . GLU B 1 138 ? 6.828 -6.449 -17.719 1 96 138 GLU B O 1
ATOM 3811 N N . MET B 1 139 ? 7.824 -5.23 -19.312 1 92.06 139 MET B N 1
ATOM 3812 C CA . MET B 1 139 ? 8.5 -4.379 -18.344 1 92.06 139 MET B CA 1
ATOM 3813 C C . MET B 1 139 ? 7.496 -3.662 -17.453 1 92.06 139 MET B C 1
ATOM 3815 O O . MET B 1 139 ? 7.73 -3.492 -16.25 1 92.06 139 MET B O 1
ATOM 3819 N N . LYS B 1 140 ? 6.438 -3.254 -18.031 1 88 140 LYS B N 1
ATOM 3820 C CA . LYS B 1 140 ? 5.438 -2.541 -17.234 1 88 140 LYS B CA 1
ATOM 3821 C C . LYS B 1 140 ? 4.875 -3.43 -16.125 1 88 140 LYS B C 1
ATOM 3823 O O . LYS B 1 140 ? 4.547 -2.947 -15.039 1 88 140 LYS B O 1
ATOM 3828 N N . LEU B 1 141 ? 4.734 -4.691 -16.375 1 92.38 141 LEU B N 1
ATOM 3829 C CA . LEU B 1 141 ? 4.301 -5.633 -15.352 1 92.38 141 LEU B CA 1
ATOM 3830 C C . LEU B 1 141 ? 5.352 -5.762 -14.25 1 92.38 141 LEU B C 1
ATOM 3832 O O . LEU B 1 141 ? 5.02 -5.723 -13.062 1 92.38 141 LEU B O 1
ATOM 3836 N N . LEU B 1 142 ? 6.555 -5.898 -14.664 1 90.94 142 LEU B N 1
ATOM 3837 C CA . LEU B 1 142 ? 7.66 -6.062 -13.727 1 90.94 142 LEU B CA 1
ATOM 3838 C C . LEU B 1 142 ? 7.746 -4.875 -12.781 1 90.94 142 LEU B C 1
ATOM 3840 O O . LEU B 1 142 ? 7.793 -5.051 -11.555 1 90.94 142 LEU B O 1
ATOM 3844 N N . PHE B 1 143 ? 7.668 -3.723 -13.32 1 83.75 143 PHE B N 1
ATOM 3845 C CA . PHE B 1 143 ? 7.816 -2.518 -12.508 1 83.75 143 PHE B CA 1
ATOM 3846 C C . PHE B 1 143 ? 6.574 -2.283 -11.656 1 83.75 143 PHE B C 1
ATOM 3848 O O . PHE B 1 143 ? 6.68 -1.849 -10.508 1 83.75 143 PHE B O 1
ATOM 3855 N N . GLY B 1 144 ? 5.547 -2.549 -12.281 1 81.88 144 GLY B N 1
ATOM 3856 C CA . GLY B 1 144 ? 4.324 -2.451 -11.5 1 81.88 144 GLY B CA 1
ATOM 3857 C C . GLY B 1 144 ? 4.328 -3.348 -10.273 1 81.88 144 GLY B C 1
ATOM 3858 O O . GLY B 1 144 ? 3.9 -2.934 -9.195 1 81.88 144 GLY B O 1
ATOM 3859 N N . LEU B 1 145 ? 4.781 -4.512 -10.43 1 87.38 145 LEU B N 1
ATOM 3860 C CA . LEU B 1 145 ? 4.848 -5.477 -9.344 1 87.38 145 LEU B CA 1
ATOM 3861 C C . LEU B 1 145 ? 5.867 -5.047 -8.297 1 87.38 145 LEU B C 1
ATOM 3863 O O . LEU B 1 145 ? 5.637 -5.203 -7.094 1 87.38 145 LEU B O 1
ATOM 3867 N N . LEU B 1 146 ? 6.973 -4.547 -8.75 1 83.44 146 LEU B N 1
ATOM 3868 C CA . LEU B 1 146 ? 7.992 -4.055 -7.832 1 83.44 146 LEU B CA 1
ATOM 3869 C C . LEU B 1 146 ? 7.434 -2.947 -6.945 1 83.44 146 LEU B C 1
ATOM 3871 O O . LEU B 1 146 ? 7.672 -2.934 -5.734 1 83.44 146 LEU B O 1
ATOM 3875 N N . GLU B 1 147 ? 6.711 -2.104 -7.578 1 74.69 147 GLU B N 1
ATOM 3876 C CA . GLU B 1 147 ? 6.098 -1.006 -6.84 1 74.69 147 GLU B CA 1
ATOM 3877 C C . GLU B 1 147 ? 5.113 -1.525 -5.793 1 74.69 147 GLU B C 1
ATOM 3879 O O . GLU B 1 147 ? 5.055 -1.005 -4.676 1 74.69 147 GLU B O 1
ATOM 3884 N N . ARG B 1 148 ? 4.426 -2.445 -6.148 1 75.19 148 ARG B N 1
ATOM 3885 C CA . ARG B 1 148 ? 3.41 -3.002 -5.262 1 75.19 148 ARG B CA 1
ATOM 3886 C C . ARG B 1 148 ? 4.051 -3.736 -4.086 1 75.19 148 ARG B C 1
ATOM 3888 O O . ARG B 1 148 ? 3.6 -3.611 -2.947 1 75.19 148 ARG B O 1
ATOM 3895 N N . LEU B 1 149 ? 4.965 -4.504 -4.32 1 74.5 149 LEU B N 1
ATOM 3896 C CA . LEU B 1 149 ? 5.566 -5.379 -3.318 1 74.5 149 LEU B CA 1
ATOM 3897 C C . LEU B 1 149 ? 6.484 -4.59 -2.391 1 74.5 149 LEU B C 1
ATOM 3899 O O . LEU B 1 149 ? 6.602 -4.91 -1.205 1 74.5 149 LEU B O 1
ATOM 3903 N N . PHE B 1 150 ? 7.043 -3.52 -2.889 1 64.25 150 PHE B N 1
ATOM 3904 C CA . PHE B 1 150 ? 8.062 -2.846 -2.09 1 64.25 150 PHE B CA 1
ATOM 3905 C C . PHE B 1 150 ? 7.648 -1.409 -1.789 1 64.25 150 PHE B C 1
ATOM 3907 O O . PHE B 1 150 ? 8.297 -0.724 -0.998 1 64.25 150 PHE B O 1
ATOM 3914 N N . GLY B 1 151 ? 6.379 -0.941 -2.08 1 57.31 151 GLY B N 1
ATOM 3915 C CA . GLY B 1 151 ? 5.797 0.343 -1.726 1 57.31 151 GLY B CA 1
ATOM 3916 C C . GLY B 1 151 ? 6.434 1.509 -2.461 1 57.31 151 GLY B C 1
ATOM 3917 O O . GLY B 1 151 ? 6.223 2.668 -2.096 1 57.31 151 GLY B O 1
ATOM 3918 N N . GLY B 1 152 ? 7.574 1.456 -3.287 1 48.12 152 GLY B N 1
ATOM 3919 C CA . GLY B 1 152 ? 8.336 2.602 -3.754 1 48.12 152 GLY B CA 1
ATOM 3920 C C . GLY B 1 152 ? 7.734 3.266 -4.977 1 48.12 152 GLY B C 1
ATOM 3921 O O . GLY B 1 152 ? 7.59 2.633 -6.023 1 48.12 152 GLY B O 1
ATOM 3922 N N . ALA B 1 153 ? 6.785 4.098 -4.891 1 43.09 153 ALA B N 1
ATOM 3923 C CA . ALA B 1 153 ? 6.359 4.93 -6.012 1 43.09 153 ALA B CA 1
ATOM 3924 C C . ALA B 1 153 ? 7.543 5.289 -6.91 1 43.09 153 ALA B C 1
ATOM 3926 O O . ALA B 1 153 ? 7.387 5.43 -8.125 1 43.09 153 ALA B O 1
ATOM 3927 N N . GLY B 1 154 ? 8.641 5.785 -6.383 1 40.16 154 GLY B N 1
ATOM 3928 C CA . GLY B 1 154 ? 9.688 6.527 -7.066 1 40.16 154 GLY B CA 1
ATOM 3929 C C . GLY B 1 154 ? 10.586 5.645 -7.922 1 40.16 154 GLY B C 1
ATOM 3930 O O . GLY B 1 154 ? 11.562 6.121 -8.5 1 40.16 154 GLY B O 1
ATOM 3931 N N . LEU B 1 155 ? 10.617 4.445 -7.594 1 39.53 155 LEU B N 1
ATOM 3932 C CA . LEU B 1 155 ? 11.672 3.785 -8.352 1 39.53 155 LEU B CA 1
ATOM 3933 C C . LEU B 1 155 ? 11.422 3.904 -9.852 1 39.53 155 LEU B C 1
ATOM 3935 O O . LEU B 1 155 ? 12.359 3.854 -10.648 1 39.53 155 LEU B O 1
ATOM 3939 N N . SER B 1 156 ? 10.25 3.424 -10.25 1 39.84 156 SER B N 1
ATOM 3940 C CA . SER B 1 156 ? 10.062 3.539 -11.695 1 39.84 156 SER B CA 1
ATOM 3941 C C . SER B 1 156 ? 9.727 4.973 -12.094 1 39.84 156 SER B C 1
ATOM 3943 O O . SER B 1 156 ? 8.945 5.645 -11.414 1 39.84 156 SER B O 1
ATOM 3945 N N . GLY B 1 157 ? 10.562 5.824 -12.5 1 36.81 157 GLY B N 1
ATOM 3946 C CA . GLY B 1 157 ? 10.219 7.059 -13.188 1 36.81 157 GLY B CA 1
ATOM 3947 C C . GLY B 1 157 ? 8.789 7.074 -13.703 1 36.81 157 GLY B C 1
ATOM 3948 O O . GLY B 1 157 ? 8.141 6.027 -13.781 1 36.81 157 GLY B O 1
ATOM 3949 N N . GLY B 1 158 ? 8.047 8.227 -13.773 1 35.19 158 GLY B N 1
ATOM 3950 C CA . GLY B 1 158 ? 6.73 8.391 -14.375 1 35.19 158 GLY B CA 1
ATOM 3951 C C . GLY B 1 158 ? 6.379 7.285 -15.344 1 35.19 158 GLY B C 1
ATOM 3952 O O . GLY B 1 158 ? 7.262 6.586 -15.844 1 35.19 158 GLY B O 1
ATOM 3953 N N . ALA B 1 159 ? 5.113 6.68 -15.227 1 37.41 159 ALA B N 1
ATOM 3954 C CA . ALA B 1 159 ? 4.562 5.773 -16.234 1 37.41 159 ALA B CA 1
ATOM 3955 C C . ALA B 1 159 ? 5.129 6.074 -17.609 1 37.41 159 ALA B C 1
ATOM 3957 O O . ALA B 1 159 ? 5.145 5.207 -18.484 1 37.41 159 ALA B O 1
ATOM 3958 N N . ASP B 1 160 ? 5.211 7.348 -17.859 1 37.72 160 ASP B N 1
ATOM 3959 C CA . ASP B 1 160 ? 5.59 7.742 -19.203 1 37.72 160 ASP B CA 1
ATOM 3960 C C . ASP B 1 160 ? 7.098 7.629 -19.406 1 37.72 160 ASP B C 1
ATOM 3962 O O . ASP B 1 160 ? 7.613 7.988 -20.469 1 37.72 160 ASP B O 1
ATOM 3966 N N . ALA B 1 161 ? 7.82 7.523 -18.297 1 36.75 161 ALA B N 1
ATOM 3967 C CA . ALA B 1 161 ? 9.234 7.57 -18.672 1 36.75 161 ALA B CA 1
ATOM 3968 C C . ALA B 1 161 ? 9.719 6.207 -19.156 1 36.75 161 ALA B C 1
ATOM 3970 O O . ALA B 1 161 ? 9.414 5.18 -18.547 1 36.75 161 ALA B O 1
ATOM 3971 N N . ALA B 1 162 ? 9.953 6.117 -20.312 1 43.47 162 ALA B N 1
ATOM 3972 C CA . ALA B 1 162 ? 10.648 4.996 -20.938 1 43.47 162 ALA B CA 1
ATOM 3973 C C . ALA B 1 162 ? 11.672 4.383 -19.984 1 43.47 162 ALA B C 1
ATOM 3975 O O . ALA B 1 162 ? 12.453 5.098 -19.344 1 43.47 162 ALA B O 1
ATOM 3976 N N . PRO B 1 163 ? 11.352 3.146 -19.359 1 48.38 163 PRO B N 1
ATOM 3977 C CA . PRO B 1 163 ? 12.391 2.523 -18.547 1 48.38 163 PRO B CA 1
ATOM 3978 C C . PRO B 1 163 ? 13.797 2.955 -18.953 1 48.38 163 PRO B C 1
ATOM 3980 O O . PRO B 1 163 ? 14.07 3.158 -20.141 1 48.38 163 PRO B O 1
ATOM 3983 N N . PRO B 1 164 ? 14.508 3.596 -18.125 1 48.16 164 PRO B N 1
ATOM 3984 C CA . PRO B 1 164 ? 15.875 3.908 -18.547 1 48.16 164 PRO B CA 1
ATOM 3985 C C . PRO B 1 164 ? 16.5 2.795 -19.391 1 48.16 164 PRO B C 1
ATOM 3987 O O . PRO B 1 164 ? 16.109 1.63 -19.25 1 48.16 164 PRO B O 1
ATOM 3990 N N . LYS B 1 165 ? 17 3.107 -20.516 1 56.91 165 LYS B N 1
ATOM 3991 C CA . LYS B 1 165 ? 17.859 2.242 -21.328 1 56.91 165 LYS B CA 1
ATOM 3992 C C . LYS B 1 165 ? 18.781 1.406 -20.453 1 56.91 165 LYS B C 1
ATOM 3994 O O . LYS B 1 165 ? 19.984 1.68 -20.375 1 56.91 165 LYS B O 1
ATOM 3999 N N . ARG B 1 166 ? 18.078 0.754 -19.438 1 66.81 166 ARG B N 1
ATOM 4000 C CA . ARG B 1 166 ? 18.938 0 -18.531 1 66.81 166 ARG B CA 1
ATOM 4001 C C . ARG B 1 166 ? 19.312 -1.352 -19.125 1 66.81 166 ARG B C 1
ATOM 4003 O O . ARG B 1 166 ? 18.484 -2.012 -19.75 1 66.81 166 ARG B O 1
ATOM 4010 N N . GLU B 1 167 ? 20.609 -1.679 -19.125 1 75.06 167 GLU B N 1
ATOM 4011 C CA . GLU B 1 167 ? 21.188 -2.908 -19.656 1 75.06 167 GLU B CA 1
ATOM 4012 C C . GLU B 1 167 ? 21.219 -4.012 -18.609 1 75.06 167 GLU B C 1
ATOM 4014 O O . GLU B 1 167 ? 21.5 -5.168 -18.922 1 75.06 167 GLU B O 1
ATOM 4019 N N . ARG B 1 168 ? 20.844 -3.584 -17.391 1 83.44 168 ARG B N 1
ATOM 4020 C CA . ARG B 1 168 ? 20.906 -4.621 -16.359 1 83.44 168 ARG B CA 1
ATOM 4021 C C . ARG B 1 168 ? 19.797 -4.453 -15.336 1 83.44 168 ARG B C 1
ATOM 4023 O O . ARG B 1 168 ? 19.25 -3.359 -15.18 1 83.44 168 ARG B O 1
ATOM 4030 N N . PHE B 1 169 ? 19.453 -5.562 -14.742 1 89.06 169 PHE B N 1
ATOM 4031 C CA . PHE B 1 169 ? 18.453 -5.582 -13.68 1 89.06 169 PHE B CA 1
ATOM 4032 C C . PHE B 1 169 ? 19.125 -5.48 -12.312 1 89.06 169 PHE B C 1
ATOM 4034 O O . PHE B 1 169 ? 20.219 -6 -12.109 1 89.06 169 PHE B O 1
ATOM 4041 N N . SER B 1 170 ? 18.484 -4.84 -11.422 1 83.19 170 SER B N 1
ATOM 4042 C CA . SER B 1 170 ? 18.953 -4.785 -10.047 1 83.19 170 SER B CA 1
ATOM 4043 C C . SER B 1 170 ? 18.734 -6.113 -9.328 1 83.19 170 SER B C 1
ATOM 4045 O O . SER B 1 170 ? 18.031 -6.984 -9.844 1 83.19 170 SER B O 1
ATOM 4047 N N . ALA B 1 171 ? 19.359 -6.359 -8.211 1 86.94 171 ALA B N 1
ATOM 4048 C CA . ALA B 1 171 ? 19.234 -7.598 -7.449 1 86.94 171 ALA B CA 1
ATOM 4049 C C . ALA B 1 171 ? 17.781 -7.871 -7.086 1 86.94 171 ALA B C 1
ATOM 4051 O O . ALA B 1 171 ? 17.312 -9.016 -7.16 1 86.94 171 ALA B O 1
ATOM 4052 N N . ILE B 1 172 ? 17.016 -6.871 -6.691 1 83.62 172 ILE B N 1
ATOM 4053 C CA . ILE B 1 172 ? 15.625 -7.031 -6.289 1 83.62 172 ILE B CA 1
ATOM 4054 C C . ILE B 1 172 ? 14.773 -7.402 -7.504 1 83.62 172 ILE B C 1
ATOM 4056 O O . ILE B 1 172 ? 13.867 -8.227 -7.406 1 83.62 172 ILE B O 1
ATOM 4060 N N . GLU B 1 173 ? 15.148 -6.734 -8.578 1 87.38 173 GLU B N 1
ATOM 4061 C CA . GLU B 1 173 ? 14.453 -7.066 -9.812 1 87.38 173 GLU B CA 1
ATOM 4062 C C . GLU B 1 173 ? 14.695 -8.516 -10.219 1 87.38 173 GLU B C 1
ATOM 4064 O O . GLU B 1 173 ? 13.766 -9.219 -10.625 1 87.38 173 GLU B O 1
ATOM 4069 N N . LEU B 1 174 ? 15.914 -8.961 -10.109 1 92.25 174 LEU B N 1
ATOM 4070 C CA . LEU B 1 174 ? 16.266 -10.328 -10.477 1 92.25 174 LEU B CA 1
ATOM 4071 C C . LEU B 1 174 ? 15.531 -11.328 -9.594 1 92.25 174 LEU B C 1
ATOM 4073 O O . LEU B 1 174 ? 15.078 -12.367 -10.078 1 92.25 174 LEU B O 1
ATOM 4077 N N . ARG B 1 175 ? 15.445 -11.062 -8.367 1 92.31 175 ARG B N 1
ATOM 4078 C CA . ARG B 1 175 ? 14.727 -11.938 -7.457 1 92.31 175 ARG B CA 1
ATOM 4079 C C . ARG B 1 175 ? 13.258 -12.055 -7.855 1 92.31 175 ARG B C 1
ATOM 4081 O O . ARG B 1 175 ? 12.695 -13.156 -7.863 1 92.31 175 ARG B O 1
ATOM 4088 N N . LEU B 1 176 ? 12.68 -10.945 -8.172 1 93.19 176 LEU B N 1
ATOM 4089 C CA . LEU B 1 176 ? 11.281 -10.922 -8.578 1 93.19 176 LEU B CA 1
ATOM 4090 C C . LEU B 1 176 ? 11.086 -11.672 -9.891 1 93.19 176 LEU B C 1
ATOM 4092 O O . LEU B 1 176 ? 10.117 -12.414 -10.047 1 93.19 176 LEU B O 1
ATOM 4096 N N . ILE B 1 177 ? 11.977 -11.422 -10.82 1 96.31 177 ILE B N 1
ATOM 4097 C CA . ILE B 1 177 ? 11.914 -12.086 -12.117 1 96.31 177 ILE B CA 1
ATOM 4098 C C . ILE B 1 177 ? 11.953 -13.602 -11.922 1 96.31 177 ILE B C 1
ATOM 4100 O O . ILE B 1 177 ? 11.125 -14.328 -12.477 1 96.31 177 ILE B O 1
ATOM 4104 N N . ARG B 1 178 ? 12.82 -14.086 -11.164 1 96 178 ARG B N 1
ATOM 4105 C CA . ARG B 1 178 ? 12.938 -15.516 -10.914 1 96 178 ARG B CA 1
ATOM 4106 C C . ARG B 1 178 ? 11.664 -16.062 -10.281 1 96 178 ARG B C 1
ATOM 4108 O O . ARG B 1 178 ? 11.203 -17.156 -10.641 1 96 178 ARG B O 1
ATOM 4115 N N . ARG B 1 179 ? 11.156 -15.32 -9.383 1 94.75 179 ARG B N 1
ATOM 4116 C CA . ARG B 1 179 ? 9.922 -15.734 -8.727 1 94.75 179 ARG B CA 1
ATOM 4117 C C . ARG B 1 179 ? 8.781 -15.836 -9.727 1 94.75 179 ARG B C 1
ATOM 4119 O O . ARG B 1 179 ? 8.016 -16.812 -9.711 1 94.75 179 ARG B O 1
ATOM 4126 N N . LEU B 1 180 ? 8.656 -14.867 -10.586 1 96.69 180 LEU B N 1
ATOM 4127 C CA . LEU B 1 180 ? 7.586 -14.844 -11.57 1 96.69 180 LEU B CA 1
ATOM 4128 C C . LEU B 1 180 ? 7.734 -15.992 -12.562 1 96.69 180 LEU B C 1
ATOM 4130 O O . LEU B 1 180 ? 6.75 -16.641 -12.914 1 96.69 180 LEU B O 1
ATOM 4134 N N . VAL B 1 181 ? 8.938 -16.203 -12.992 1 97.69 181 VAL B N 1
ATOM 4135 C CA . VAL B 1 181 ? 9.172 -17.281 -13.945 1 97.69 181 VAL B CA 1
ATOM 4136 C C . VAL B 1 181 ? 8.867 -18.625 -13.289 1 97.69 181 VAL B C 1
ATOM 4138 O O . VAL B 1 181 ? 8.336 -19.531 -13.93 1 97.69 181 VAL B O 1
ATOM 4141 N N . ARG B 1 182 ? 9.211 -18.75 -12.078 1 96.88 182 ARG B N 1
ATOM 4142 C CA . ARG B 1 182 ? 8.914 -19.984 -11.352 1 96.88 182 ARG B CA 1
ATOM 4143 C C . ARG B 1 182 ? 7.406 -20.203 -11.258 1 96.88 182 ARG B C 1
ATOM 4145 O O . ARG B 1 182 ? 6.926 -21.312 -11.492 1 96.88 182 ARG B O 1
ATOM 4152 N N . ILE B 1 183 ? 6.684 -19.188 -10.891 1 96.62 183 ILE B N 1
ATOM 4153 C CA . ILE B 1 183 ? 5.23 -19.266 -10.797 1 96.62 183 ILE B CA 1
ATOM 4154 C C . ILE B 1 183 ? 4.641 -19.641 -12.156 1 96.62 183 ILE B C 1
ATOM 4156 O O . ILE B 1 183 ? 3.789 -20.516 -12.25 1 96.62 183 ILE B O 1
ATOM 4160 N N . PHE B 1 184 ? 5.113 -19.031 -13.125 1 97.69 184 PHE B N 1
ATOM 4161 C CA . PHE B 1 184 ? 4.668 -19.297 -14.492 1 97.69 184 PHE B CA 1
ATOM 4162 C C . PHE B 1 184 ? 4.996 -20.719 -14.898 1 97.69 184 PHE B C 1
ATOM 4164 O O . PHE B 1 184 ? 4.156 -21.422 -15.477 1 97.69 184 PHE B O 1
ATOM 4171 N N . GLY B 1 185 ? 6.164 -21.094 -14.656 1 97.56 185 GLY B N 1
ATOM 4172 C CA . GLY B 1 185 ? 6.582 -22.453 -14.969 1 97.56 185 GLY B CA 1
ATOM 4173 C C . GLY B 1 185 ? 5.699 -23.516 -14.328 1 97.56 185 GLY B C 1
ATOM 4174 O O . GLY B 1 185 ? 5.348 -24.5 -14.969 1 97.56 185 GLY B O 1
ATOM 4175 N N . ARG B 1 186 ? 5.344 -23.328 -13.117 1 96.25 186 ARG B N 1
ATOM 4176 C CA . ARG B 1 186 ? 4.453 -24.266 -12.438 1 96.25 186 ARG B CA 1
ATOM 4177 C C . ARG B 1 186 ? 3.096 -24.328 -13.133 1 96.25 186 ARG B C 1
ATOM 4179 O O . ARG B 1 186 ? 2.52 -25.406 -13.289 1 96.25 186 ARG B O 1
ATOM 4186 N N . ALA B 1 187 ? 2.605 -23.172 -13.516 1 97.56 187 ALA B N 1
ATOM 4187 C CA . ALA B 1 187 ? 1.336 -23.109 -14.234 1 97.56 187 ALA B CA 1
ATOM 4188 C C . ALA B 1 187 ? 1.411 -23.906 -15.539 1 97.56 187 ALA B C 1
ATOM 4190 O O . ALA B 1 187 ? 0.502 -24.672 -15.859 1 97.56 187 ALA B O 1
ATOM 4191 N N . VAL B 1 188 ? 2.48 -23.719 -16.234 1 97.19 188 VAL B N 1
ATOM 4192 C CA . VAL B 1 188 ? 2.684 -24.422 -17.484 1 97.19 188 VAL B CA 1
ATOM 4193 C C . VAL B 1 188 ? 2.777 -25.938 -17.219 1 97.19 188 VAL B C 1
ATOM 4195 O O . VAL B 1 188 ? 2.113 -26.734 -17.891 1 97.19 188 VAL B O 1
ATOM 4198 N N . GLU B 1 189 ? 3.514 -26.281 -16.25 1 96.75 189 GLU B N 1
ATOM 4199 C CA . GLU B 1 189 ? 3.703 -27.688 -15.922 1 96.75 189 GLU B CA 1
ATOM 4200 C C . GLU B 1 189 ? 2.377 -28.359 -15.586 1 96.75 189 GLU B C 1
ATOM 4202 O O . GLU B 1 189 ? 2.068 -29.438 -16.109 1 96.75 189 GLU B O 1
ATOM 4207 N N . GLU B 1 190 ? 1.613 -27.719 -14.805 1 96.19 190 GLU B N 1
ATOM 4208 C CA . GLU B 1 190 ? 0.347 -28.312 -14.367 1 96.19 190 GLU B CA 1
ATOM 4209 C C . GLU B 1 190 ? -0.656 -28.375 -15.516 1 96.19 190 GLU B C 1
ATOM 4211 O O . GLU B 1 190 ? -1.348 -29.375 -15.688 1 96.19 190 GLU B O 1
ATOM 4216 N N . ALA B 1 191 ? -0.723 -27.375 -16.328 1 95.62 191 ALA B N 1
ATOM 4217 C CA . ALA B 1 191 ? -1.721 -27.281 -17.391 1 95.62 191 ALA B CA 1
ATOM 4218 C C . ALA B 1 191 ? -1.367 -28.219 -18.547 1 95.62 191 ALA B C 1
ATOM 4220 O O . ALA B 1 191 ? -2.256 -28.734 -19.234 1 95.62 191 ALA B O 1
ATOM 4221 N N . TRP B 1 192 ? -0.102 -28.438 -18.797 1 94.94 192 TRP B N 1
ATOM 4222 C CA . TRP B 1 192 ? 0.346 -29.25 -19.922 1 94.94 192 TRP B CA 1
ATOM 4223 C C . TRP B 1 192 ? 0.36 -30.734 -19.562 1 94.94 192 TRP B C 1
ATOM 4225 O O . TRP B 1 192 ? 0.388 -31.578 -20.453 1 94.94 192 TRP B O 1
ATOM 4235 N N . ARG B 1 193 ? 0.342 -31.031 -18.406 1 93.31 193 ARG B N 1
ATOM 4236 C CA . ARG B 1 193 ? 0.584 -32.375 -17.906 1 93.31 193 ARG B CA 1
ATOM 4237 C C . ARG B 1 193 ? -0.34 -33.375 -18.578 1 93.31 193 ARG B C 1
ATOM 4239 O O . ARG B 1 193 ? 0.1 -34.469 -18.984 1 93.31 193 ARG B O 1
ATOM 4246 N N . PRO B 1 194 ? -1.676 -33.062 -18.719 1 89.25 194 PRO B N 1
ATOM 4247 C CA . PRO B 1 194 ? -2.562 -34.062 -19.328 1 89.25 194 PRO B CA 1
ATOM 4248 C C . PRO B 1 194 ? -2.219 -34.344 -20.797 1 89.25 194 PRO B C 1
ATOM 4250 O O . PRO B 1 194 ? -2.609 -35.375 -21.328 1 89.25 194 PRO B O 1
ATOM 4253 N N . VAL B 1 195 ? -1.471 -33.438 -21.438 1 89.5 195 VAL B N 1
ATOM 4254 C CA . VAL B 1 195 ? -1.151 -33.562 -22.859 1 89.5 195 VAL B CA 1
ATOM 4255 C C . VAL B 1 195 ? 0.311 -33.969 -23.016 1 89.5 195 VAL B C 1
ATOM 4257 O O . VAL B 1 195 ? 0.612 -34.969 -23.672 1 89.5 195 VAL B O 1
ATO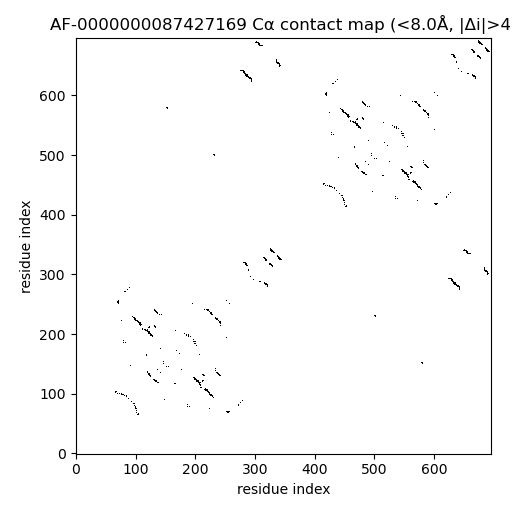M 4260 N N . VAL B 1 196 ? 1.155 -33.219 -22.453 1 91.69 196 VAL B N 1
ATOM 4261 C CA . VAL B 1 196 ? 2.6 -33.406 -22.516 1 91.69 196 VAL B CA 1
ATOM 4262 C C . VAL B 1 196 ? 3.223 -33.125 -21.156 1 91.69 196 VAL B C 1
ATOM 4264 O O . VAL B 1 196 ? 3.061 -32.031 -20.609 1 91.69 196 VAL B O 1
ATOM 4267 N N . PRO B 1 197 ? 3.896 -34.062 -20.578 1 93.25 197 PRO B N 1
ATOM 4268 C CA . PRO B 1 197 ? 4.605 -33.719 -19.344 1 93.25 197 PRO B CA 1
ATOM 4269 C C . PRO B 1 197 ? 5.77 -32.781 -19.562 1 93.25 197 PRO B C 1
ATOM 4271 O O . PRO B 1 197 ? 6.691 -33.062 -20.328 1 93.25 197 PRO B O 1
ATOM 4274 N N . VAL B 1 198 ? 5.719 -31.641 -18.953 1 94.56 198 VAL B N 1
ATOM 4275 C CA . VAL B 1 198 ? 6.781 -30.656 -19.125 1 94.56 198 VAL B CA 1
ATOM 4276 C C . VAL B 1 198 ? 7.297 -30.219 -17.75 1 94.56 198 VAL B C 1
ATOM 4278 O O . VAL B 1 198 ? 6.547 -30.203 -16.781 1 94.56 198 VAL B O 1
ATOM 4281 N N . ALA B 1 199 ? 8.555 -29.969 -17.656 1 96.06 199 ALA B N 1
ATOM 4282 C CA . ALA B 1 199 ? 9.219 -29.344 -16.516 1 96.06 199 ALA B CA 1
ATOM 4283 C C . ALA B 1 199 ? 10.094 -28.172 -16.953 1 96.06 199 ALA B C 1
ATOM 4285 O O . ALA B 1 199 ? 10.961 -28.344 -17.828 1 96.06 199 ALA B O 1
ATOM 4286 N N . MET B 1 200 ? 9.812 -27.047 -16.359 1 95.44 200 MET B N 1
ATOM 4287 C CA . MET B 1 200 ? 10.508 -25.828 -16.797 1 95.44 200 MET B CA 1
ATOM 4288 C C . MET B 1 200 ? 11.461 -25.328 -15.727 1 95.44 200 MET B C 1
ATOM 4290 O O . MET B 1 200 ? 11.086 -25.219 -14.562 1 95.44 200 MET B O 1
ATOM 4294 N N . ARG B 1 201 ? 12.656 -25.016 -16.094 1 96.38 201 ARG B N 1
ATOM 4295 C CA . ARG B 1 201 ? 13.664 -24.484 -15.195 1 96.38 201 ARG B CA 1
ATOM 4296 C C . ARG B 1 201 ? 14.227 -23.172 -15.727 1 96.38 201 ARG B C 1
ATOM 4298 O O . ARG B 1 201 ? 14.656 -23.094 -16.875 1 96.38 201 ARG B O 1
ATOM 4305 N N . HIS B 1 202 ? 14.242 -22.172 -14.859 1 97.5 202 HIS B N 1
ATOM 4306 C CA . HIS B 1 202 ? 14.828 -20.891 -15.227 1 97.5 202 HIS B CA 1
ATOM 4307 C C . HIS B 1 202 ? 16.344 -20.984 -15.305 1 97.5 202 HIS B C 1
ATOM 4309 O O . HIS B 1 202 ? 16.984 -21.531 -14.406 1 97.5 202 HIS B O 1
ATOM 4315 N N . LEU B 1 203 ? 16.984 -20.422 -16.312 1 96.38 203 LEU B N 1
ATOM 4316 C CA . LEU B 1 203 ? 18.438 -20.469 -16.453 1 96.38 203 LEU B CA 1
ATOM 4317 C C . LEU B 1 203 ? 19.031 -19.078 -16.312 1 96.38 203 LEU B C 1
ATOM 4319 O O . LEU B 1 203 ? 19.875 -18.844 -15.445 1 96.38 203 LEU B O 1
ATOM 4323 N N . ARG B 1 204 ? 18.562 -18.094 -17.109 1 95.5 204 ARG B N 1
ATOM 4324 C CA . ARG B 1 204 ? 19.109 -16.734 -17.047 1 95.5 204 ARG B CA 1
ATOM 4325 C C . ARG B 1 204 ? 18.125 -15.727 -17.641 1 95.5 204 ARG B C 1
ATOM 4327 O O . ARG B 1 204 ? 17.203 -16.094 -18.359 1 95.5 204 ARG B O 1
ATOM 4334 N N . VAL B 1 205 ? 18.453 -14.484 -17.297 1 96.44 205 VAL B N 1
ATOM 4335 C CA . VAL B 1 205 ? 17.641 -13.367 -17.781 1 96.44 205 VAL B CA 1
ATOM 4336 C C . VAL B 1 205 ? 18.5 -12.445 -18.641 1 96.44 205 VAL B C 1
ATOM 4338 O O . VAL B 1 205 ? 19.703 -12.312 -18.406 1 96.44 205 VAL B O 1
ATOM 4341 N N . ASP B 1 206 ? 17.938 -11.867 -19.672 1 95.31 206 ASP B N 1
ATOM 4342 C CA . ASP B 1 206 ? 18.594 -10.875 -20.516 1 95.31 206 ASP B CA 1
ATOM 4343 C C . ASP B 1 206 ? 17.641 -9.758 -20.922 1 95.31 206 ASP B C 1
ATOM 4345 O O . ASP B 1 206 ? 16.422 -9.961 -20.938 1 95.31 206 ASP B O 1
ATOM 4349 N N . THR B 1 207 ? 18.172 -8.594 -21.219 1 94.25 207 THR B N 1
ATOM 4350 C CA . THR B 1 207 ? 17.328 -7.469 -21.609 1 94.25 207 THR B CA 1
ATOM 4351 C C . THR B 1 207 ? 17.094 -7.484 -23.125 1 94.25 207 THR B C 1
ATOM 4353 O O . THR B 1 207 ? 16.203 -6.793 -23.625 1 94.25 207 THR B O 1
ATOM 4356 N N . SER B 1 208 ? 17.828 -8.297 -23.828 1 94.06 208 SER B N 1
ATOM 4357 C CA . SER B 1 208 ? 17.688 -8.414 -25.266 1 94.06 208 SER B CA 1
ATOM 4358 C C . SER B 1 208 ? 17.234 -9.812 -25.672 1 94.06 208 SER B C 1
ATOM 4360 O O . SER B 1 208 ? 17.891 -10.797 -25.328 1 94.06 208 SER B O 1
ATOM 4362 N N . PRO B 1 209 ? 16.188 -9.828 -26.422 1 94.31 209 PRO B N 1
ATOM 4363 C CA . PRO B 1 209 ? 15.727 -11.156 -26.844 1 94.31 209 PRO B CA 1
ATOM 4364 C C . PRO B 1 209 ? 16.719 -11.859 -27.766 1 94.31 209 PRO B C 1
ATOM 4366 O O . PRO B 1 209 ? 16.766 -13.086 -27.812 1 94.31 209 PRO B O 1
ATOM 4369 N N . SER B 1 210 ? 17.484 -11.109 -28.453 1 93.31 210 SER B N 1
ATOM 4370 C CA . SER B 1 210 ? 18.469 -11.703 -29.359 1 93.31 210 SER B CA 1
ATOM 4371 C C . SER B 1 210 ? 19.531 -12.477 -28.594 1 93.31 210 SER B C 1
ATOM 4373 O O . SER B 1 210 ? 20.156 -13.383 -29.141 1 93.31 210 SER B O 1
ATOM 4375 N N . ASN B 1 211 ? 19.672 -12.125 -27.359 1 94.06 211 ASN B N 1
ATOM 4376 C CA . ASN B 1 211 ? 20.656 -12.789 -26.516 1 94.06 211 ASN B CA 1
ATOM 4377 C C . ASN B 1 211 ? 20.141 -14.133 -26 1 94.06 211 ASN B C 1
ATOM 4379 O O . ASN B 1 211 ? 20.891 -14.922 -25.438 1 94.06 211 ASN B O 1
ATOM 4383 N N . ILE B 1 212 ? 18.812 -14.273 -26.203 1 92.62 212 ILE B N 1
ATOM 4384 C CA . ILE B 1 212 ? 18.203 -15.547 -25.812 1 92.62 212 ILE B CA 1
ATOM 4385 C C . ILE B 1 212 ? 18.234 -16.516 -26.984 1 92.62 212 ILE B C 1
ATOM 4387 O O . ILE B 1 212 ? 17.297 -16.578 -27.781 1 92.62 212 ILE B O 1
ATOM 4391 N N . ALA B 1 213 ? 19.281 -17.078 -27.469 1 87.56 213 ALA B N 1
ATOM 4392 C CA . ALA B 1 213 ? 19.516 -17.906 -28.656 1 87.56 213 ALA B CA 1
ATOM 4393 C C . ALA B 1 213 ? 19.188 -19.359 -28.375 1 87.56 213 ALA B C 1
ATOM 4395 O O . ALA B 1 213 ? 20.062 -20.234 -28.391 1 87.56 213 ALA B O 1
ATOM 4396 N N . PHE B 1 214 ? 17.859 -19.609 -28.266 1 93.06 214 PHE B N 1
ATOM 4397 C CA . PHE B 1 214 ? 17.5 -20.969 -27.891 1 93.06 214 PHE B CA 1
ATOM 4398 C C . PHE B 1 214 ? 17.172 -21.797 -29.125 1 93.06 214 PHE B C 1
ATOM 4400 O O . PHE B 1 214 ? 17.016 -23.016 -29.016 1 93.06 214 PHE B O 1
ATOM 4407 N N . THR B 1 215 ? 17.047 -21.219 -30.312 1 94.88 215 THR B N 1
ATOM 4408 C CA . THR B 1 215 ? 16.781 -21.938 -31.547 1 94.88 215 THR B CA 1
ATOM 4409 C C . THR B 1 215 ? 17.188 -21.109 -32.75 1 94.88 215 THR B C 1
ATOM 4411 O O . THR B 1 215 ? 17.562 -19.938 -32.625 1 94.88 215 THR B O 1
ATOM 4414 N N . SER B 1 216 ? 17.125 -21.719 -33.906 1 94.94 216 SER B N 1
ATOM 4415 C CA . SER B 1 216 ? 17.453 -21.016 -35.125 1 94.94 216 SER B CA 1
ATOM 4416 C C . SER B 1 216 ? 16.312 -20.094 -35.562 1 94.94 216 SER B C 1
ATOM 4418 O O . SER B 1 216 ? 15.141 -20.406 -35.344 1 94.94 216 SER B O 1
ATOM 4420 N N . PRO B 1 217 ? 16.594 -18.984 -36.219 1 95 217 PRO B N 1
ATOM 4421 C CA . PRO B 1 217 ? 15.57 -18.031 -36.656 1 95 217 PRO B CA 1
ATOM 4422 C C . PRO B 1 217 ? 14.523 -18.688 -37.562 1 95 217 PRO B C 1
ATOM 4424 O O . PRO B 1 217 ? 13.375 -18.234 -37.625 1 95 217 PRO B O 1
ATOM 4427 N N . SER B 1 218 ? 14.93 -19.734 -38.219 1 94.88 218 SER B N 1
ATOM 4428 C CA . SER B 1 218 ? 14.023 -20.359 -39.188 1 94.88 218 SER B CA 1
ATOM 4429 C C . SER B 1 218 ? 13.172 -21.438 -38.531 1 94.88 218 SER B C 1
ATOM 4431 O O . SER B 1 218 ? 12.219 -21.938 -39.125 1 94.88 218 SER B O 1
ATOM 4433 N N . ALA B 1 219 ? 13.539 -21.781 -37.312 1 95.06 219 ALA B N 1
ATOM 4434 C CA . ALA B 1 219 ? 12.773 -22.797 -36.594 1 95.06 219 ALA B CA 1
ATOM 4435 C C . ALA B 1 219 ? 11.398 -22.266 -36.188 1 95.06 219 ALA B C 1
ATOM 4437 O O . ALA B 1 219 ? 11.25 -21.109 -35.812 1 95.06 219 ALA B O 1
ATOM 4438 N N . TRP B 1 220 ? 10.383 -23.203 -36.344 1 92.88 220 TRP B N 1
ATOM 4439 C CA . TRP B 1 220 ? 9.031 -22.844 -35.906 1 92.88 220 TRP B CA 1
ATOM 4440 C C . TRP B 1 220 ? 8.914 -22.938 -34.406 1 92.88 220 TRP B C 1
ATOM 4442 O O . TRP B 1 220 ? 9.383 -23.906 -33.781 1 92.88 220 TRP B O 1
ATOM 4452 N N . VAL B 1 221 ? 8.273 -21.891 -33.844 1 95.06 221 VAL B N 1
ATOM 4453 C CA . VAL B 1 221 ? 8.07 -21.891 -32.406 1 95.06 221 VAL B CA 1
ATOM 4454 C C . VAL B 1 221 ? 6.578 -21.734 -32.094 1 95.06 221 VAL B C 1
ATOM 4456 O O . VAL B 1 221 ? 5.848 -21.078 -32.844 1 95.06 221 VAL B O 1
ATOM 4459 N N . LEU B 1 222 ? 6.191 -22.406 -31 1 93.25 222 LEU B N 1
ATOM 4460 C CA . LEU B 1 222 ? 4.887 -22.172 -30.391 1 93.25 222 LEU B CA 1
ATOM 4461 C C . LEU B 1 222 ? 4.957 -21.016 -29.391 1 93.25 222 LEU B C 1
ATOM 4463 O O . LEU B 1 222 ? 5.848 -20.984 -28.531 1 93.25 222 LEU B O 1
ATOM 4467 N N . ALA B 1 223 ? 4.027 -20.125 -29.578 1 94.75 223 ALA B N 1
ATOM 4468 C CA . ALA B 1 223 ? 4.055 -18.969 -28.688 1 94.75 223 ALA B CA 1
ATOM 4469 C C . ALA B 1 223 ? 2.67 -18.703 -28.094 1 94.75 223 ALA B C 1
ATOM 4471 O O . ALA B 1 223 ? 1.656 -18.875 -28.781 1 94.75 223 ALA B O 1
ATOM 4472 N N . SER B 1 224 ? 2.637 -18.312 -26.844 1 95.69 224 SER B N 1
ATOM 4473 C CA . SER B 1 224 ? 1.417 -17.891 -26.156 1 95.69 224 SER B CA 1
ATOM 4474 C C . SER B 1 224 ? 1.662 -16.672 -25.297 1 95.69 224 SER B C 1
ATOM 4476 O O . SER B 1 224 ? 2.736 -16.516 -24.703 1 95.69 224 SER B O 1
ATOM 4478 N N . THR B 1 225 ? 0.691 -15.836 -25.297 1 97.12 225 THR B N 1
ATOM 4479 C CA . THR B 1 225 ? 0.741 -14.633 -24.469 1 97.12 225 THR B CA 1
ATOM 4480 C C . THR B 1 225 ? -0.363 -14.648 -23.422 1 97.12 225 THR B C 1
ATOM 4482 O O . THR B 1 225 ? -1.491 -15.062 -23.703 1 97.12 225 THR B O 1
ATOM 4485 N N . PHE B 1 226 ? -0.03 -14.188 -22.234 1 98.19 226 PHE B N 1
ATOM 4486 C CA . PHE B 1 226 ? -0.965 -14.109 -21.109 1 98.19 226 PHE B CA 1
ATOM 4487 C C . PHE B 1 226 ? -1.076 -12.68 -20.609 1 98.19 226 PHE B C 1
ATOM 4489 O O . PHE B 1 226 ? -0.116 -12.133 -20.047 1 98.19 226 PHE B O 1
ATOM 4496 N N . ASN B 1 227 ? -2.229 -12.156 -20.781 1 98 227 ASN B N 1
ATOM 4497 C CA . ASN B 1 227 ? -2.496 -10.812 -20.297 1 98 227 ASN B CA 1
ATOM 4498 C C . ASN B 1 227 ? -2.951 -10.828 -18.828 1 98 227 ASN B C 1
ATOM 4500 O O . ASN B 1 227 ? -3.904 -11.531 -18.484 1 98 227 ASN B O 1
ATOM 4504 N N . ILE B 1 228 ? -2.281 -10.023 -18.031 1 97.75 228 ILE B N 1
ATOM 4505 C CA . ILE B 1 228 ? -2.514 -10.039 -16.594 1 97.75 228 ILE B CA 1
ATOM 4506 C C . ILE B 1 228 ? -3.043 -8.672 -16.141 1 97.75 228 ILE B C 1
ATOM 4508 O O . ILE B 1 228 ? -2.441 -7.641 -16.438 1 97.75 228 ILE B O 1
ATOM 4512 N N . ASP B 1 229 ? -4.172 -8.789 -15.477 1 95.5 229 ASP B N 1
ATOM 4513 C CA . ASP B 1 229 ? -4.793 -7.594 -14.906 1 95.5 229 ASP B CA 1
ATOM 4514 C C . ASP B 1 229 ? -4.828 -7.664 -13.383 1 95.5 229 ASP B C 1
ATOM 4516 O O . ASP B 1 229 ? -5.473 -8.547 -12.812 1 95.5 229 ASP B O 1
ATOM 4520 N N . LEU B 1 230 ? -4.16 -6.688 -12.766 1 89.06 230 LEU B N 1
ATOM 4521 C CA . LEU B 1 230 ? -4.082 -6.621 -11.312 1 89.06 230 LEU B CA 1
ATOM 4522 C C . LEU B 1 230 ? -4.953 -5.492 -10.773 1 89.06 230 LEU B C 1
ATOM 4524 O O . LEU B 1 230 ? -4.773 -5.055 -9.633 1 89.06 230 LEU B O 1
ATOM 4528 N N . GLY B 1 231 ? -5.805 -5.07 -11.609 1 82.5 231 GLY B N 1
ATOM 4529 C CA . GLY B 1 231 ? -6.625 -3.928 -11.242 1 82.5 231 GLY B CA 1
ATOM 4530 C C . GLY B 1 231 ? -6.016 -2.602 -11.656 1 82.5 231 GLY B C 1
ATOM 4531 O O . GLY B 1 231 ? -6.324 -2.076 -12.727 1 82.5 231 GLY B O 1
ATOM 4532 N N . SER B 1 232 ? -4.941 -2.076 -10.867 1 70.44 232 SER B N 1
ATOM 4533 C CA . SER B 1 232 ? -4.309 -0.794 -11.156 1 70.44 232 SER B CA 1
ATOM 4534 C C . SER B 1 232 ? -3.178 -0.95 -12.164 1 70.44 232 SER B C 1
ATOM 4536 O O . SER B 1 232 ? -2.779 0.019 -12.812 1 70.44 232 SER B O 1
ATOM 4538 N N . GLN B 1 233 ? -2.709 -2.119 -12.211 1 79.88 233 GLN B N 1
ATOM 4539 C CA . GLN B 1 233 ? -1.598 -2.422 -13.102 1 79.88 233 GLN B CA 1
ATOM 4540 C C . GLN B 1 233 ? -1.928 -3.602 -14.008 1 79.88 233 GLN B C 1
ATOM 4542 O O . GLN B 1 233 ? -2.736 -4.461 -13.656 1 79.88 233 GLN B O 1
ATOM 4547 N N . SER B 1 234 ? -1.367 -3.426 -15.18 1 90.94 234 SER B N 1
ATOM 4548 C CA . SER B 1 234 ? -1.532 -4.551 -16.094 1 90.94 234 SER B CA 1
ATOM 4549 C C . SER B 1 234 ? -0.253 -4.816 -16.875 1 90.94 234 SER B C 1
ATOM 4551 O O . SER B 1 234 ? 0.661 -3.99 -16.891 1 90.94 234 SER B O 1
ATOM 4553 N N . GLY B 1 235 ? -0.166 -5.949 -17.453 1 94.69 235 GLY B N 1
ATOM 4554 C CA . GLY B 1 235 ? 0.949 -6.379 -18.281 1 94.69 235 GLY B CA 1
ATOM 4555 C C . GLY B 1 235 ? 0.796 -7.797 -18.797 1 94.69 235 GLY B C 1
ATOM 4556 O O . GLY B 1 235 ? -0.28 -8.391 -18.688 1 94.69 235 GLY B O 1
ATOM 4557 N N . SER B 1 236 ? 1.896 -8.273 -19.375 1 96.88 236 SER B N 1
ATOM 4558 C CA . SER B 1 236 ? 1.772 -9.602 -19.969 1 96.88 236 SER B CA 1
ATOM 4559 C C . SER B 1 236 ? 3.045 -10.414 -19.766 1 96.88 236 SER B C 1
ATOM 4561 O O . SER B 1 236 ? 4.105 -9.859 -19.484 1 96.88 236 SER B O 1
ATOM 4563 N N . MET B 1 237 ? 2.809 -11.664 -19.797 1 97.69 237 MET B N 1
ATOM 4564 C CA . MET B 1 237 ? 3.875 -12.656 -19.922 1 97.69 237 MET B CA 1
ATOM 4565 C C . MET B 1 237 ? 3.664 -13.539 -21.141 1 97.69 237 MET B C 1
ATOM 4567 O O . MET B 1 237 ? 2.529 -13.742 -21.578 1 97.69 237 MET B O 1
ATOM 4571 N N . SER B 1 238 ? 4.758 -14.031 -21.703 1 96.81 238 SER B N 1
ATOM 4572 C CA . SER B 1 238 ? 4.641 -14.93 -22.844 1 96.81 238 SER B CA 1
ATOM 4573 C C . SER B 1 238 ? 5.699 -16.031 -22.781 1 96.81 238 SER B C 1
ATOM 4575 O O . SER B 1 238 ? 6.676 -15.914 -22.047 1 96.81 238 SER B O 1
ATOM 4577 N N . PHE B 1 239 ? 5.43 -17.094 -23.484 1 96.06 239 PHE B N 1
ATOM 4578 C CA . PHE B 1 239 ? 6.473 -18.109 -23.641 1 96.06 239 PHE B CA 1
ATOM 4579 C C . PHE B 1 239 ? 6.543 -18.594 -25.094 1 96.06 239 PHE B C 1
ATOM 4581 O O . PHE B 1 239 ? 5.602 -18.406 -25.859 1 96.06 239 PHE B O 1
ATOM 4588 N N . ALA B 1 240 ? 7.719 -19.047 -25.484 1 96.31 240 ALA B N 1
ATOM 4589 C CA . ALA B 1 240 ? 7.996 -19.641 -26.797 1 96.31 240 ALA B CA 1
ATOM 4590 C C . ALA B 1 240 ? 8.797 -20.922 -26.656 1 96.31 240 ALA B C 1
ATOM 4592 O O . ALA B 1 240 ? 9.75 -21 -25.891 1 96.31 240 ALA B O 1
ATOM 4593 N N . LEU B 1 241 ? 8.359 -21.875 -27.375 1 94.88 241 LEU B N 1
ATOM 4594 C CA . LEU B 1 241 ? 9.055 -23.156 -27.406 1 94.88 241 LEU B CA 1
ATOM 4595 C C . LEU B 1 241 ? 9.125 -23.703 -28.828 1 94.88 241 LEU B C 1
ATOM 4597 O O . LEU B 1 241 ? 8.156 -23.609 -29.578 1 94.88 241 LEU B O 1
ATOM 4601 N N . PRO B 1 242 ? 10.281 -24.25 -29.203 1 95.62 242 PRO B N 1
ATOM 4602 C CA . PRO B 1 242 ? 10.383 -24.844 -30.531 1 95.62 242 PRO B CA 1
ATOM 4603 C C . PRO B 1 242 ? 9.406 -26 -30.719 1 95.62 242 PRO B C 1
ATOM 4605 O O . PRO B 1 242 ? 9.312 -26.891 -29.875 1 95.62 242 PRO B O 1
ATOM 4608 N N . PHE B 1 243 ? 8.781 -25.984 -31.828 1 91.62 243 PHE B N 1
ATOM 4609 C CA . PHE B 1 243 ? 7.773 -27 -32.094 1 91.62 243 PHE B CA 1
ATOM 4610 C C . PHE B 1 243 ? 8.422 -28.375 -32.219 1 91.62 243 PHE B C 1
ATOM 4612 O O . PHE B 1 243 ? 7.781 -29.391 -31.938 1 91.62 243 PHE B O 1
ATOM 4619 N N . GLU B 1 244 ? 9.633 -28.375 -32.594 1 93 244 GLU B N 1
ATOM 4620 C CA . GLU B 1 244 ? 10.352 -29.641 -32.781 1 93 244 GLU B CA 1
ATOM 4621 C C . GLU B 1 244 ? 10.414 -30.422 -31.469 1 93 244 GLU B C 1
ATOM 4623 O O . GLU B 1 244 ? 10.508 -31.656 -31.484 1 93 244 GLU B O 1
ATOM 4628 N N . LEU B 1 245 ? 10.344 -29.719 -30.359 1 94.12 245 LEU B N 1
ATOM 4629 C CA . LEU B 1 245 ? 10.383 -30.359 -29.062 1 94.12 245 LEU B CA 1
ATOM 4630 C C . LEU B 1 245 ? 9.117 -31.188 -28.812 1 94.12 245 LEU B C 1
ATOM 4632 O O . LEU B 1 245 ? 9.094 -32.062 -27.953 1 94.12 245 LEU B O 1
ATOM 4636 N N . LEU B 1 246 ? 8.094 -30.938 -29.641 1 92.56 246 LEU B N 1
ATOM 4637 C CA . LEU B 1 246 ? 6.809 -31.609 -29.453 1 92.56 246 LEU B CA 1
ATOM 4638 C C . LEU B 1 246 ? 6.574 -32.625 -30.547 1 92.56 246 LEU B C 1
ATOM 4640 O O . LEU B 1 246 ? 5.441 -33.062 -30.766 1 92.56 246 LEU B O 1
ATOM 4644 N N . ALA B 1 247 ? 7.625 -33.031 -31.172 1 89 247 ALA B N 1
ATOM 4645 C CA . ALA B 1 247 ? 7.531 -33.938 -32.312 1 89 247 ALA B CA 1
ATOM 4646 C C . ALA B 1 247 ? 6.797 -35.219 -31.938 1 89 247 ALA B C 1
ATOM 4648 O O . ALA B 1 247 ? 5.949 -35.688 -32.688 1 89 247 ALA B O 1
ATOM 4649 N N . ASP B 1 248 ? 7.062 -35.719 -30.766 1 89.56 248 ASP B N 1
ATOM 4650 C CA . ASP B 1 248 ? 6.453 -36.969 -30.312 1 89.56 248 ASP B CA 1
ATOM 4651 C C . ASP B 1 248 ? 4.988 -36.75 -29.938 1 89.56 248 ASP B C 1
ATOM 4653 O O . ASP B 1 248 ? 4.246 -37.719 -29.75 1 89.56 248 ASP B O 1
ATOM 4657 N N . TYR B 1 249 ? 4.586 -35.5 -29.875 1 88.06 249 TYR B N 1
ATOM 4658 C CA . TYR B 1 249 ? 3.229 -35.188 -29.453 1 88.06 249 TYR B CA 1
ATOM 4659 C C . TYR B 1 249 ? 2.479 -34.438 -30.531 1 88.06 249 TYR B C 1
ATOM 4661 O O . TYR B 1 249 ? 1.448 -33.812 -30.266 1 88.06 249 TYR B O 1
ATOM 4669 N N . ARG B 1 250 ? 2.98 -34.438 -31.641 1 82.62 250 ARG B N 1
ATOM 4670 C CA . ARG B 1 250 ? 2.465 -33.625 -32.75 1 82.62 250 ARG B CA 1
ATOM 4671 C C . ARG B 1 250 ? 0.993 -33.938 -33 1 82.62 250 ARG B C 1
ATOM 4673 O O . ARG B 1 250 ? 0.208 -33.031 -33.281 1 82.62 250 ARG B O 1
ATOM 4680 N N . GLU B 1 251 ? 0.647 -35.094 -32.969 1 79.44 251 GLU B N 1
ATOM 4681 C CA . GLU B 1 251 ? -0.724 -35.531 -33.25 1 79.44 251 GLU B CA 1
ATOM 4682 C C . GLU B 1 251 ? -1.703 -34.906 -32.25 1 79.44 251 GLU B C 1
ATOM 4684 O O . GLU B 1 251 ? -2.852 -34.625 -32.594 1 79.44 251 GLU B O 1
ATOM 4689 N N . LEU B 1 252 ? -1.243 -34.781 -31.078 1 81.56 252 LEU B N 1
ATOM 4690 C CA . LEU B 1 252 ? -2.102 -34.219 -30.031 1 81.56 252 LEU B CA 1
ATOM 4691 C C . LEU B 1 252 ? -2.379 -32.75 -30.281 1 81.56 252 LEU B C 1
ATOM 4693 O O . LEU B 1 252 ? -3.434 -32.219 -29.906 1 81.56 252 LEU B O 1
ATOM 4697 N N . PHE B 1 253 ? -1.506 -32.094 -30.875 1 78.44 253 PHE B N 1
ATOM 4698 C CA . PHE B 1 253 ? -1.656 -30.672 -31.125 1 78.44 253 PHE B CA 1
ATOM 4699 C C . PHE B 1 253 ? -2.324 -30.422 -32.469 1 78.44 253 PHE B C 1
ATOM 4701 O O . PHE B 1 253 ? -2.984 -29.406 -32.656 1 78.44 253 PHE B O 1
ATOM 4708 N N . ALA B 1 254 ? -2.109 -31.281 -33.438 1 66.25 254 ALA B N 1
ATOM 4709 C CA . ALA B 1 254 ? -2.67 -31.141 -34.781 1 66.25 254 ALA B CA 1
ATOM 4710 C C . ALA B 1 254 ? -4.141 -31.547 -34.812 1 66.25 254 ALA B C 1
ATOM 4712 O O . ALA B 1 254 ? -4.949 -30.922 -35.469 1 66.25 254 ALA B O 1
ATOM 4713 N N . SER B 1 255 ? -4.367 -32.781 -34.188 1 60.94 255 SER B N 1
ATOM 4714 C CA . SER B 1 255 ? -5.68 -33.375 -34.375 1 60.94 255 SER B CA 1
ATOM 4715 C C . SER B 1 255 ? -6.703 -32.812 -33.406 1 60.94 255 SER B C 1
ATOM 4717 O O . SER B 1 255 ? -6.406 -32.656 -32.219 1 60.94 255 SER B O 1
ATOM 4719 N N . GLY B 1 256 ? -7.055 -31.484 -33.375 1 58.06 256 GLY B N 1
ATOM 4720 C CA . GLY B 1 256 ? -8.148 -31.062 -32.5 1 58.06 256 GLY B CA 1
ATOM 4721 C C . GLY B 1 256 ? -8.648 -32.156 -31.594 1 58.06 256 GLY B C 1
ATOM 4722 O O . GLY B 1 256 ? -9.742 -32.062 -31.031 1 58.06 256 GLY B O 1
ATOM 4723 N N . ARG B 1 257 ? -8.055 -33.25 -31.688 1 54.59 257 ARG B N 1
ATOM 4724 C CA . ARG B 1 257 ? -8.539 -34.438 -31.031 1 54.59 257 ARG B CA 1
ATOM 4725 C C . ARG B 1 257 ? -8.453 -34.312 -29.516 1 54.59 257 ARG B C 1
ATOM 4727 O O . ARG B 1 257 ? -9.031 -35.125 -28.781 1 54.59 257 ARG B O 1
ATOM 4734 N N . TYR B 1 258 ? -7.453 -33.562 -29.141 1 57.84 258 TYR B N 1
ATOM 4735 C CA . TYR B 1 258 ? -7.625 -33.438 -27.688 1 57.84 258 TYR B CA 1
ATOM 4736 C C . TYR B 1 258 ? -8.992 -32.875 -27.344 1 57.84 258 TYR B C 1
ATOM 4738 O O . TYR B 1 258 ? -9.25 -31.688 -27.562 1 57.84 258 TYR B O 1
ATOM 4746 N N . GLN B 1 259 ? -10.023 -33.844 -27.531 1 59.47 259 GLN B N 1
ATOM 4747 C CA . GLN B 1 259 ? -11.383 -33.469 -27.156 1 59.47 259 GLN B CA 1
ATOM 4748 C C . GLN B 1 259 ? -11.516 -33.312 -25.641 1 59.47 259 GLN B C 1
ATOM 4750 O O . GLN B 1 259 ? -11.188 -34.219 -24.891 1 59.47 259 GLN B O 1
ATOM 4755 N N . ARG B 1 260 ? -11.68 -32.062 -25.344 1 67.62 260 ARG B N 1
ATOM 4756 C CA . ARG B 1 260 ? -12.07 -31.688 -23.984 1 67.62 260 ARG B CA 1
ATOM 4757 C C . ARG B 1 260 ? -13.203 -32.562 -23.469 1 67.62 260 ARG B C 1
ATOM 4759 O O . ARG B 1 260 ? -14.305 -32.562 -24.031 1 67.62 260 ARG B O 1
ATOM 4766 N N . SER B 1 261 ? -12.758 -33.594 -22.812 1 77 261 SER B N 1
ATOM 4767 C CA . SER B 1 261 ? -13.836 -34.375 -22.188 1 77 261 SER B CA 1
ATOM 4768 C C . SER B 1 261 ? -14.312 -33.719 -20.906 1 77 261 SER B C 1
ATOM 4770 O O . SER B 1 261 ? -13.609 -32.875 -20.328 1 77 261 SER B O 1
ATOM 4772 N N . GLU B 1 262 ? -15.539 -33.906 -20.594 1 81.62 262 GLU B N 1
ATOM 4773 C CA . GLU B 1 262 ? -16.109 -33.469 -19.328 1 81.62 262 GLU B CA 1
ATOM 4774 C C . GLU B 1 262 ? -15.266 -33.906 -18.141 1 81.62 262 GLU B C 1
ATOM 4776 O O . GLU B 1 262 ? -15.117 -33.188 -17.172 1 81.62 262 GLU B O 1
ATOM 4781 N N . ARG B 1 263 ? -14.766 -35.094 -18.344 1 84.62 263 ARG B N 1
ATOM 4782 C CA . ARG B 1 263 ? -13.93 -35.656 -17.266 1 84.62 263 ARG B CA 1
ATOM 4783 C C . ARG B 1 263 ? -12.656 -34.844 -17.109 1 84.62 263 ARG B C 1
ATOM 4785 O O . ARG B 1 263 ? -12.234 -34.531 -15.984 1 84.62 263 ARG B O 1
ATOM 4792 N N . ASP B 1 264 ? -12.047 -34.438 -18.203 1 86.31 264 ASP B N 1
ATOM 4793 C CA . ASP B 1 264 ? -10.828 -33.656 -18.188 1 86.31 264 ASP B CA 1
ATOM 4794 C C . ASP B 1 264 ? -11.078 -32.281 -17.516 1 86.31 264 ASP B C 1
ATOM 4796 O O . ASP B 1 264 ? -10.242 -31.812 -16.734 1 86.31 264 ASP B O 1
ATOM 4800 N N . ASP B 1 265 ? -12.211 -31.781 -17.844 1 89.69 265 ASP B N 1
ATOM 4801 C CA . ASP B 1 265 ? -12.578 -30.5 -17.25 1 89.69 265 ASP B CA 1
ATOM 4802 C C . ASP B 1 265 ? -12.781 -30.625 -15.742 1 89.69 265 ASP B C 1
ATOM 4804 O O . ASP B 1 265 ? -12.352 -29.766 -14.977 1 89.69 265 ASP B O 1
ATOM 4808 N N . HIS B 1 266 ? -13.461 -31.656 -15.406 1 92.25 266 HIS B N 1
ATOM 4809 C CA . HIS B 1 266 ? -13.688 -31.906 -13.984 1 92.25 266 HIS B CA 1
ATOM 4810 C C . HIS B 1 266 ? -12.367 -32.094 -13.242 1 92.25 266 HIS B C 1
ATOM 4812 O O . HIS B 1 266 ? -12.172 -31.531 -12.164 1 92.25 266 HIS B O 1
ATOM 4818 N N . ASP B 1 267 ? -11.492 -32.875 -13.812 1 93.19 267 ASP B N 1
ATOM 4819 C CA . ASP B 1 267 ? -10.195 -33.125 -13.195 1 93.19 267 ASP B CA 1
ATOM 4820 C C . ASP B 1 267 ? -9.406 -31.828 -13.023 1 93.19 267 ASP B C 1
ATOM 4822 O O . ASP B 1 267 ? -8.742 -31.625 -12 1 93.19 267 ASP B O 1
ATOM 4826 N N . TRP B 1 268 ? -9.469 -30.984 -14.008 1 94.31 268 TRP B N 1
ATOM 4827 C CA . TRP B 1 268 ? -8.75 -29.719 -13.938 1 94.31 268 TRP B CA 1
ATOM 4828 C C . TRP B 1 268 ? -9.328 -28.812 -12.844 1 94.31 268 TRP B C 1
ATOM 4830 O O . TRP B 1 268 ? -8.594 -28.203 -12.07 1 94.31 268 TRP B O 1
ATOM 4840 N N . GLN B 1 269 ? -10.625 -28.766 -12.75 1 94.94 269 GLN B N 1
ATOM 4841 C CA . GLN B 1 269 ? -11.281 -27.984 -11.703 1 94.94 269 GLN B CA 1
ATOM 4842 C C . GLN B 1 269 ? -10.867 -28.469 -10.312 1 94.94 269 GLN B C 1
ATOM 4844 O O . GLN B 1 269 ? -10.648 -27.656 -9.414 1 94.94 269 GLN B O 1
ATOM 4849 N N . GLN B 1 270 ? -10.781 -29.766 -10.227 1 94.88 270 GLN B N 1
ATOM 4850 C CA . GLN B 1 270 ? -10.344 -30.328 -8.953 1 94.88 270 GLN B CA 1
ATOM 4851 C C . GLN B 1 270 ? -8.906 -29.938 -8.641 1 94.88 270 GLN B C 1
ATOM 4853 O O . GLN B 1 270 ? -8.578 -29.641 -7.496 1 94.88 270 GLN B O 1
ATOM 4858 N N . THR B 1 271 ? -8.078 -29.984 -9.656 1 93.94 271 THR B N 1
ATOM 4859 C CA . THR B 1 271 ? -6.688 -29.562 -9.5 1 93.94 271 THR B CA 1
ATOM 4860 C C . THR B 1 271 ? -6.605 -28.125 -9.016 1 93.94 271 THR B C 1
ATOM 4862 O O . THR B 1 271 ? -5.852 -27.812 -8.094 1 93.94 271 THR B O 1
ATOM 4865 N N . LEU B 1 272 ? -7.383 -27.266 -9.625 1 95.56 272 LEU B N 1
ATOM 4866 C CA . LEU B 1 272 ? -7.395 -25.859 -9.25 1 95.56 272 LEU B CA 1
ATOM 4867 C C . LEU B 1 272 ? -7.895 -25.688 -7.82 1 95.56 272 LEU B C 1
ATOM 4869 O O . LEU B 1 272 ? -7.324 -24.906 -7.055 1 95.56 272 LEU B O 1
ATOM 4873 N N . LYS B 1 273 ? -8.898 -26.375 -7.473 1 95.12 273 LYS B N 1
ATOM 4874 C CA . LYS B 1 273 ? -9.461 -26.297 -6.129 1 95.12 273 LYS B CA 1
ATOM 4875 C C . LYS B 1 273 ? -8.453 -26.75 -5.082 1 95.12 273 LYS B C 1
ATOM 4877 O O . LYS B 1 273 ? -8.32 -26.125 -4.027 1 95.12 273 LYS B O 1
ATOM 4882 N N . GLN B 1 274 ? -7.812 -27.828 -5.41 1 94.44 274 GLN B N 1
ATOM 4883 C CA . GLN B 1 274 ? -6.805 -28.344 -4.492 1 94.44 274 GLN B CA 1
ATOM 4884 C C . GLN B 1 274 ? -5.664 -27.359 -4.301 1 94.44 274 GLN B C 1
ATOM 4886 O O . GLN B 1 274 ? -5.207 -27.141 -3.178 1 94.44 274 GLN B O 1
ATOM 4891 N N . ARG B 1 275 ? -5.211 -26.828 -5.352 1 93.44 275 ARG B N 1
ATOM 4892 C CA . ARG B 1 275 ? -4.141 -25.828 -5.254 1 93.44 275 ARG B CA 1
ATOM 4893 C C . ARG B 1 275 ? -4.59 -24.625 -4.438 1 93.44 275 ARG B C 1
ATOM 4895 O O . ARG B 1 275 ? -3.881 -24.188 -3.529 1 93.44 275 ARG B O 1
ATOM 4902 N N . ALA B 1 276 ? -5.742 -24.109 -4.766 1 94.62 276 ALA B N 1
ATOM 4903 C CA . ALA B 1 276 ? -6.277 -22.938 -4.074 1 94.62 276 ALA B CA 1
ATOM 4904 C C . ALA B 1 276 ? -6.445 -23.219 -2.582 1 94.62 276 ALA B C 1
ATOM 4906 O O . ALA B 1 276 ? -6.086 -22.375 -1.748 1 94.62 276 ALA B O 1
ATOM 4907 N N . SER B 1 277 ? -6.98 -24.359 -2.275 1 94.5 277 SER B N 1
ATOM 4908 C CA . SER B 1 277 ? -7.273 -24.703 -0.887 1 94.5 277 SER B CA 1
ATOM 4909 C C . SER B 1 277 ? -5.988 -24.906 -0.088 1 94.5 277 SER B C 1
ATOM 4911 O O . SER B 1 277 ? -5.977 -24.719 1.131 1 94.5 277 SER B O 1
ATOM 4913 N N . GLY B 1 278 ? -4.934 -25.266 -0.775 1 95.81 278 GLY B N 1
ATOM 4914 C CA . GLY B 1 278 ? -3.678 -25.562 -0.107 1 95.81 278 GLY B CA 1
ATOM 4915 C C . GLY B 1 278 ? -2.805 -24.344 0.095 1 95.81 278 GLY B C 1
ATOM 4916 O O . GLY B 1 278 ? -1.762 -24.422 0.747 1 95.81 278 GLY B O 1
ATOM 4917 N N . LEU B 1 279 ? -3.18 -23.25 -0.41 1 94.62 279 LEU B N 1
ATOM 4918 C CA . LEU B 1 279 ? -2.402 -22.016 -0.293 1 94.62 279 LEU B CA 1
ATOM 4919 C C . LEU B 1 279 ? -2.361 -21.531 1.153 1 94.62 279 LEU B C 1
ATOM 4921 O O . LEU B 1 279 ? -3.375 -21.578 1.855 1 94.62 279 LEU B O 1
ATOM 4925 N N . PRO B 1 280 ? -1.231 -21.078 1.565 1 95.06 280 PRO B N 1
ATOM 4926 C CA . PRO B 1 280 ? -1.104 -20.609 2.947 1 95.06 280 PRO B CA 1
ATOM 4927 C C . PRO B 1 280 ? -1.659 -19.203 3.148 1 95.06 280 PRO B C 1
ATOM 4929 O O . PRO B 1 280 ? -1.598 -18.375 2.234 1 95.06 280 PRO B O 1
ATOM 4932 N N . VAL B 1 281 ? -2.203 -18.969 4.348 1 94.12 281 VAL B N 1
ATOM 4933 C CA . VAL B 1 281 ? -2.6 -17.641 4.789 1 94.12 281 VAL B CA 1
ATOM 4934 C C . VAL B 1 281 ? -2.041 -17.359 6.184 1 94.12 281 VAL B C 1
ATOM 4936 O O . VAL B 1 281 ? -1.96 -18.266 7.016 1 94.12 281 VAL B O 1
ATOM 4939 N N . GLU B 1 282 ? -1.728 -16.156 6.367 1 95.62 282 GLU B N 1
ATOM 4940 C CA . GLU B 1 282 ? -1.146 -15.766 7.648 1 95.62 282 GLU B CA 1
ATOM 4941 C C . GLU B 1 282 ? -2.232 -15.43 8.664 1 95.62 282 GLU B C 1
ATOM 4943 O O . GLU B 1 282 ? -3.172 -14.695 8.359 1 95.62 282 GLU B O 1
ATOM 4948 N N . LEU B 1 283 ? -2.064 -16.016 9.758 1 96.62 283 LEU B N 1
ATOM 4949 C CA . LEU B 1 283 ? -2.912 -15.734 10.914 1 96.62 283 LEU B CA 1
ATOM 4950 C C . LEU B 1 283 ? -2.123 -15.023 12.008 1 96.62 283 LEU B C 1
ATOM 4952 O O . LEU B 1 283 ? -1.02 -15.445 12.352 1 96.62 283 LEU B O 1
ATOM 4956 N N . ILE B 1 284 ? -2.645 -13.961 12.516 1 96.31 284 ILE B N 1
ATOM 4957 C CA . ILE B 1 284 ? -1.98 -13.188 13.562 1 96.31 284 ILE B CA 1
ATOM 4958 C C . ILE B 1 284 ? -2.918 -13.031 14.758 1 96.31 284 ILE B C 1
ATOM 4960 O O . ILE B 1 284 ? -4.047 -12.555 14.609 1 96.31 284 ILE B O 1
ATOM 4964 N N . GLY B 1 285 ? -2.523 -13.516 15.867 1 97.19 285 GLY B N 1
ATOM 4965 C CA . GLY B 1 285 ? -3.186 -13.148 17.109 1 97.19 285 GLY B CA 1
ATOM 4966 C C . GLY B 1 285 ? -2.689 -11.828 17.688 1 97.19 285 GLY B C 1
ATOM 4967 O O . GLY B 1 285 ? -1.486 -11.648 17.891 1 97.19 285 GLY B O 1
ATOM 4968 N N . GLU B 1 286 ? -3.578 -10.945 17.984 1 96.69 286 GLU B N 1
ATOM 4969 C CA . GLU B 1 286 ? -3.213 -9.633 18.5 1 96.69 286 GLU B CA 1
ATOM 4970 C C . GLU B 1 286 ? -3.57 -9.5 19.984 1 96.69 286 GLU B C 1
ATOM 4972 O O . GLU B 1 286 ? -4.703 -9.781 20.375 1 96.69 286 GLU B O 1
ATOM 4977 N N . LEU B 1 287 ? -2.586 -9.164 20.75 1 96.75 287 LEU B N 1
ATOM 4978 C CA . LEU B 1 287 ? -2.832 -8.906 22.172 1 96.75 287 LEU B CA 1
ATOM 4979 C C . LEU B 1 287 ? -3.723 -7.684 22.359 1 96.75 287 LEU B C 1
ATOM 4981 O O . LEU B 1 287 ? -4.648 -7.699 23.172 1 96.75 287 LEU B O 1
ATOM 4985 N N . GLY B 1 288 ? -3.406 -6.676 21.562 1 96.25 288 GLY B N 1
ATOM 4986 C CA . GLY B 1 288 ? -4.121 -5.41 21.656 1 96.25 288 GLY B CA 1
ATOM 4987 C C . GLY B 1 288 ? -3.332 -4.242 21.094 1 96.25 288 GLY B C 1
ATOM 4988 O O . GLY B 1 288 ? -2.188 -4.406 20.656 1 96.25 288 GLY B O 1
ATOM 4989 N N . ARG B 1 289 ? -4.039 -3.152 21.094 1 96.44 289 ARG B N 1
ATOM 4990 C CA . ARG B 1 289 ? -3.467 -1.93 20.547 1 96.44 289 ARG B CA 1
ATOM 4991 C C . ARG B 1 289 ? -3.611 -0.767 21.516 1 96.44 289 ARG B C 1
ATOM 4993 O O . ARG B 1 289 ? -4.398 -0.836 22.469 1 96.44 289 ARG B O 1
ATOM 5000 N N . THR B 1 290 ? -2.76 0.211 21.375 1 96.88 290 THR B N 1
ATOM 5001 C CA . THR B 1 290 ? -2.902 1.487 22.062 1 96.88 290 THR B CA 1
ATOM 5002 C C . THR B 1 290 ? -2.191 2.6 21.297 1 96.88 290 THR B C 1
ATOM 5004 O O . THR B 1 290 ? -1.479 2.336 20.328 1 96.88 290 THR B O 1
ATOM 5007 N N . ASN B 1 291 ? -2.516 3.781 21.641 1 97 291 ASN B N 1
ATOM 5008 C CA . ASN B 1 291 ? -1.817 4.934 21.078 1 97 291 ASN B CA 1
ATOM 5009 C C . ASN B 1 291 ? -0.944 5.621 22.125 1 97 291 ASN B C 1
ATOM 5011 O O . ASN B 1 291 ? -1.359 5.785 23.281 1 97 291 ASN B O 1
ATOM 5015 N N . ILE B 1 292 ? 0.241 5.855 21.719 1 95.88 292 ILE B N 1
ATOM 5016 C CA . ILE B 1 292 ? 1.134 6.664 22.547 1 95.88 292 ILE B CA 1
ATOM 5017 C C . ILE B 1 292 ? 1.683 7.828 21.719 1 95.88 292 ILE B C 1
ATOM 5019 O O . ILE B 1 292 ? 1.549 7.848 20.5 1 95.88 292 ILE B O 1
ATOM 5023 N N . THR B 1 293 ? 2.281 8.789 22.391 1 96.31 293 THR B N 1
ATOM 5024 C CA . THR B 1 293 ? 2.854 9.922 21.672 1 96.31 293 THR B CA 1
ATOM 5025 C C . THR B 1 293 ? 4.285 9.625 21.25 1 96.31 293 THR B C 1
ATOM 5027 O O . THR B 1 293 ? 4.926 8.719 21.797 1 96.31 293 THR B O 1
ATOM 5030 N N . LEU B 1 294 ? 4.75 10.367 20.344 1 94.25 294 LEU B N 1
ATOM 5031 C CA . LEU B 1 294 ? 6.141 10.25 19.922 1 94.25 294 LEU B CA 1
ATOM 5032 C C . LEU B 1 294 ? 7.086 10.547 21.078 1 94.25 294 LEU B C 1
ATOM 5034 O O . LEU B 1 294 ? 8.156 9.938 21.188 1 94.25 294 LEU B O 1
ATOM 5038 N N . ARG B 1 295 ? 6.711 11.484 21.859 1 95 295 ARG B N 1
ATOM 5039 C CA . ARG B 1 295 ? 7.496 11.797 23.047 1 95 295 ARG B CA 1
ATOM 5040 C C . ARG B 1 295 ? 7.59 10.586 23.969 1 95 295 ARG B C 1
ATOM 5042 O O . ARG B 1 295 ? 8.68 10.234 24.438 1 95 295 ARG B O 1
ATOM 5049 N N . GLN B 1 296 ? 6.508 9.945 24.203 1 95.25 296 GLN B N 1
ATOM 5050 C CA . GLN B 1 296 ? 6.484 8.734 25.031 1 95.25 296 GLN B CA 1
ATOM 5051 C C . GLN B 1 296 ? 7.336 7.633 24.406 1 95.25 296 GLN B C 1
ATOM 5053 O O . GLN B 1 296 ? 8.094 6.957 25.094 1 95.25 296 GLN B O 1
ATOM 5058 N N . LEU B 1 297 ? 7.16 7.473 23.141 1 95 297 LEU B N 1
ATOM 5059 C CA . LEU B 1 297 ? 7.906 6.445 22.422 1 95 297 LEU B CA 1
ATOM 5060 C C . LEU B 1 297 ? 9.406 6.648 22.594 1 95 297 LEU B C 1
ATOM 5062 O O . LEU B 1 297 ? 10.141 5.691 22.828 1 95 297 LEU B O 1
ATOM 5066 N N . ALA B 1 298 ? 9.828 7.875 22.453 1 93.25 298 ALA B N 1
ATOM 5067 C CA . ALA B 1 298 ? 11.25 8.203 22.531 1 93.25 298 ALA B CA 1
ATOM 5068 C C . ALA B 1 298 ? 11.805 7.938 23.922 1 93.25 298 ALA B C 1
ATOM 5070 O O . ALA B 1 298 ? 13.008 7.723 24.094 1 93.25 298 ALA B O 1
ATOM 5071 N N . SER B 1 299 ? 10.977 7.922 24.891 1 94.75 299 SER B N 1
ATOM 5072 C CA . SER B 1 299 ? 11.422 7.789 26.266 1 94.75 299 SER B CA 1
ATOM 5073 C C . SER B 1 299 ? 11.258 6.359 26.766 1 94.75 299 SER B C 1
ATOM 5075 O O . SER B 1 299 ? 11.617 6.047 27.906 1 94.75 299 SER B O 1
ATOM 5077 N N . LEU B 1 300 ? 10.758 5.488 25.922 1 94.81 300 LEU B N 1
ATOM 5078 C CA . LEU B 1 300 ? 10.516 4.109 26.344 1 94.81 300 LEU B CA 1
ATOM 5079 C C . LEU B 1 300 ? 11.828 3.398 26.656 1 94.81 300 LEU B C 1
ATOM 5081 O O . LEU B 1 300 ? 12.82 3.57 25.953 1 94.81 300 LEU B O 1
ATOM 5085 N N . LYS B 1 301 ? 11.828 2.627 27.734 1 94.5 301 LYS B N 1
ATOM 5086 C CA . LYS B 1 301 ? 12.977 1.821 28.141 1 94.5 301 LYS B CA 1
ATOM 5087 C C . LYS B 1 301 ? 12.539 0.436 28.609 1 94.5 301 LYS B C 1
ATOM 5089 O O . LYS B 1 301 ? 11.359 0.214 28.891 1 94.5 301 LYS B O 1
ATOM 5094 N N . ALA B 1 302 ? 13.516 -0.455 28.688 1 95.12 302 ALA B N 1
ATOM 5095 C CA . ALA B 1 302 ? 13.234 -1.785 29.219 1 95.12 302 ALA B CA 1
ATOM 5096 C C . ALA B 1 302 ? 12.648 -1.7 30.625 1 95.12 302 ALA B C 1
ATOM 5098 O O . ALA B 1 302 ? 13.102 -0.908 31.453 1 95.12 302 ALA B O 1
ATOM 5099 N N . GLY B 1 303 ? 11.617 -2.422 30.875 1 95.31 303 GLY B N 1
ATOM 5100 C CA . GLY B 1 303 ? 10.961 -2.42 32.156 1 95.31 303 GLY B CA 1
ATOM 5101 C C . GLY B 1 303 ? 9.656 -1.656 32.188 1 95.31 303 GLY B C 1
ATOM 5102 O O . GLY B 1 303 ? 8.828 -1.845 33.062 1 95.31 303 GLY B O 1
ATOM 5103 N N . ASP B 1 304 ? 9.539 -0.839 31.203 1 96.31 304 ASP B N 1
ATOM 5104 C CA . ASP B 1 304 ? 8.297 -0.069 31.125 1 96.31 304 ASP B CA 1
ATOM 5105 C C . ASP B 1 304 ? 7.109 -0.969 30.797 1 96.31 304 ASP B C 1
ATOM 5107 O O . ASP B 1 304 ? 7.23 -1.9 30 1 96.31 304 ASP B O 1
ATOM 5111 N N . VAL B 1 305 ? 5.988 -0.642 31.422 1 97.06 305 VAL B N 1
ATOM 5112 C CA . VAL B 1 305 ? 4.754 -1.384 31.188 1 97.06 305 VAL B CA 1
ATOM 5113 C C . VAL B 1 305 ? 3.76 -0.504 30.438 1 97.06 305 VAL B C 1
ATOM 5115 O O . VAL B 1 305 ? 3.426 0.595 30.891 1 97.06 305 VAL B O 1
ATOM 5118 N N . LEU B 1 306 ? 3.334 -0.952 29.328 1 97.06 306 LEU B N 1
ATOM 5119 C CA . LEU B 1 306 ? 2.365 -0.222 28.516 1 97.06 306 LEU B CA 1
ATOM 5120 C C . LEU B 1 306 ? 1.018 -0.936 28.5 1 97.06 306 LEU B C 1
ATOM 5122 O O . LEU B 1 306 ? 0.925 -2.092 28.078 1 97.06 306 LEU B O 1
ATOM 5126 N N . ARG B 1 307 ? 0.04 -0.217 28.969 1 97.5 307 ARG B N 1
ATOM 5127 C CA . ARG B 1 307 ? -1.315 -0.755 28.984 1 97.5 307 ARG B CA 1
ATOM 5128 C C . ARG B 1 307 ? -1.956 -0.684 27.594 1 97.5 307 ARG B C 1
ATOM 5130 O O . ARG B 1 307 ? -1.896 0.352 26.938 1 97.5 307 ARG B O 1
ATOM 5137 N N . LEU B 1 308 ? -2.549 -1.79 27.188 1 97.69 308 LEU B N 1
ATOM 5138 C CA . LEU B 1 308 ? -3.262 -1.835 25.922 1 97.69 308 LEU B CA 1
ATOM 5139 C C . LEU B 1 308 ? -4.75 -1.562 26.109 1 97.69 308 LEU B C 1
ATOM 5141 O O . LEU B 1 308 ? -5.242 -1.594 27.25 1 97.69 308 LEU B O 1
ATOM 5145 N N . ASP B 1 309 ? -5.488 -1.249 25.062 1 96.5 309 ASP B N 1
ATOM 5146 C CA . ASP B 1 309 ? -6.914 -0.946 25.125 1 96.5 309 ASP B CA 1
ATOM 5147 C C . ASP B 1 309 ? -7.746 -2.227 25.172 1 96.5 309 ASP B C 1
ATOM 5149 O O . ASP B 1 309 ? -8.977 -2.172 25.203 1 96.5 309 ASP B O 1
ATOM 5153 N N . GLN B 1 310 ? -7.152 -3.26 25.25 1 95 310 GLN B N 1
ATOM 5154 C CA . GLN B 1 310 ? -7.793 -4.57 25.297 1 95 310 GLN B CA 1
ATOM 5155 C C . GLN B 1 310 ? -7.938 -5.062 26.734 1 95 310 GLN B C 1
ATOM 5157 O O . GLN B 1 310 ? -6.941 -5.211 27.453 1 95 310 GLN B O 1
ATOM 5162 N N . SER B 1 311 ? -9.195 -5.324 27.094 1 96.5 311 SER B N 1
ATOM 5163 C CA . SER B 1 311 ? -9.445 -5.891 28.406 1 96.5 311 SER B CA 1
ATOM 5164 C C . SER B 1 311 ? -8.898 -7.309 28.516 1 96.5 311 SER B C 1
ATOM 5166 O O . SER B 1 311 ? -9.008 -8.094 27.562 1 96.5 311 SER B O 1
ATOM 5168 N N . ALA B 1 312 ? -8.375 -7.668 29.688 1 94.94 312 ALA B N 1
ATOM 5169 C CA . ALA B 1 312 ? -7.824 -9 29.922 1 94.94 312 ALA B CA 1
ATOM 5170 C C . ALA B 1 312 ? -8.938 -10.047 29.969 1 94.94 312 ALA B C 1
ATOM 5172 O O . ALA B 1 312 ? -8.68 -11.242 29.812 1 94.94 312 ALA B O 1
ATOM 5173 N N . SER B 1 313 ? -10.102 -9.602 30.156 1 93.81 313 SER B N 1
ATOM 5174 C CA . SER B 1 313 ? -11.211 -10.523 30.328 1 93.81 313 SER B CA 1
ATOM 5175 C C . SER B 1 313 ? -11.953 -10.758 29.016 1 93.81 313 SER B C 1
ATOM 5177 O O . SER B 1 313 ? -12.836 -11.609 28.938 1 93.81 313 SER B O 1
ATOM 5179 N N . GLU B 1 314 ? -11.633 -9.977 28.031 1 95.31 314 GLU B N 1
ATOM 5180 C CA . GLU B 1 314 ? -12.32 -10.07 26.75 1 95.31 314 GLU B CA 1
ATOM 5181 C C . GLU B 1 314 ? -11.461 -10.789 25.703 1 95.31 314 GLU B C 1
ATOM 5183 O O . GLU B 1 314 ? -10.227 -10.75 25.781 1 95.31 314 GLU B O 1
ATOM 5188 N N . PRO B 1 315 ? -12.125 -11.453 24.812 1 96.06 315 PRO B N 1
ATOM 5189 C CA . PRO B 1 315 ? -11.359 -12.125 23.75 1 96.06 315 PRO B CA 1
ATOM 5190 C C . PRO B 1 315 ? -10.555 -11.148 22.906 1 96.06 315 PRO B C 1
ATOM 5192 O O . PRO B 1 315 ? -10.977 -10.008 22.688 1 96.06 315 PRO B O 1
ATOM 5195 N N . VAL B 1 316 ? -9.508 -11.625 22.391 1 97.19 316 VAL B N 1
ATOM 5196 C CA . VAL B 1 316 ? -8.625 -10.805 21.562 1 97.19 316 VAL B CA 1
ATOM 5197 C C . VAL B 1 316 ? -8.984 -10.984 20.094 1 97.19 316 VAL B C 1
ATOM 5199 O O . VAL B 1 316 ? -9.758 -11.883 19.734 1 97.19 316 VAL B O 1
ATOM 5202 N N . CYS B 1 317 ? -8.336 -10.117 19.344 1 96.5 317 CYS B N 1
ATOM 5203 C CA . CYS B 1 317 ? -8.625 -10.133 17.922 1 96.5 317 CYS B CA 1
ATOM 5204 C C . CYS B 1 317 ? -7.656 -11.047 17.188 1 96.5 317 CYS B C 1
ATOM 5206 O O . CYS B 1 317 ? -6.461 -11.062 17.469 1 96.5 317 CYS B O 1
ATOM 5208 N N . VAL B 1 318 ? -8.172 -11.789 16.203 1 96.56 318 VAL B N 1
ATOM 5209 C CA . VAL B 1 318 ? -7.375 -12.609 15.297 1 96.56 318 VAL B CA 1
ATOM 5210 C C . VAL B 1 318 ? -7.574 -12.125 13.859 1 96.56 318 VAL B C 1
ATOM 5212 O O . VAL B 1 318 ? -8.703 -12.062 13.375 1 96.56 318 VAL B O 1
ATOM 5215 N N . SER B 1 319 ? -6.484 -11.828 13.266 1 95.44 319 SER B N 1
ATOM 5216 C CA . SER B 1 319 ? -6.562 -11.32 11.898 1 95.44 319 SER B CA 1
ATOM 5217 C C . SER B 1 319 ? -6.043 -12.352 10.906 1 95.44 319 SER B C 1
ATOM 5219 O O . SER B 1 319 ? -5.168 -13.156 11.234 1 95.44 319 SER B O 1
ATOM 5221 N N . ILE B 1 320 ? -6.613 -12.344 9.727 1 93.44 320 ILE B N 1
ATOM 5222 C CA . ILE B 1 320 ? -6.16 -13.125 8.578 1 93.44 320 ILE B CA 1
ATOM 5223 C C . ILE B 1 320 ? -5.637 -12.188 7.492 1 93.44 320 ILE B C 1
ATOM 5225 O O . ILE B 1 320 ? -6.367 -11.32 7.008 1 93.44 320 ILE B O 1
ATOM 5229 N N . GLU B 1 321 ? -4.449 -12.367 7.141 1 88.44 321 GLU B N 1
ATOM 5230 C CA . GLU B 1 321 ? -3.826 -11.492 6.148 1 88.44 321 GLU B CA 1
ATOM 5231 C C . GLU B 1 321 ? -4.012 -10.023 6.512 1 88.44 321 GLU B C 1
ATOM 5233 O O . GLU B 1 321 ? -4.391 -9.211 5.668 1 88.44 321 GLU B O 1
ATOM 5238 N N . GLY B 1 322 ? -3.914 -9.812 7.84 1 85.31 322 GLY B N 1
ATOM 5239 C CA . GLY B 1 322 ? -3.949 -8.438 8.32 1 85.31 322 GLY B CA 1
ATOM 5240 C C . GLY B 1 322 ? -5.359 -7.922 8.539 1 85.31 322 GLY B C 1
ATOM 5241 O O . GLY B 1 322 ? -5.547 -6.793 8.992 1 85.31 322 GLY B O 1
ATOM 5242 N N . ARG B 1 323 ? -6.359 -8.727 8.305 1 87.38 323 ARG B N 1
ATOM 5243 C CA . ARG B 1 323 ? -7.746 -8.312 8.484 1 87.38 323 ARG B CA 1
ATOM 5244 C C . ARG B 1 323 ? -8.383 -9.039 9.664 1 87.38 323 ARG B C 1
ATOM 5246 O O . ARG B 1 323 ? -8.359 -10.266 9.734 1 87.38 323 ARG B O 1
ATOM 5253 N N . PRO B 1 324 ? -8.969 -8.227 10.523 1 93.19 324 PRO B N 1
ATOM 5254 C CA . PRO B 1 324 ? -9.633 -8.867 11.656 1 93.19 324 PRO B CA 1
ATOM 5255 C C . PRO B 1 324 ? -10.766 -9.789 11.227 1 93.19 324 PRO B C 1
ATOM 5257 O O . PRO B 1 324 ? -11.617 -9.398 10.422 1 93.19 324 PRO B O 1
ATOM 5260 N N . LYS B 1 325 ? -10.828 -10.938 11.734 1 94.38 325 LYS B N 1
ATOM 5261 C CA . LYS B 1 325 ? -11.844 -11.891 11.289 1 94.38 325 LYS B CA 1
ATOM 5262 C C . LYS B 1 325 ? -12.453 -12.633 12.469 1 94.38 325 LYS B C 1
ATOM 5264 O O . LYS B 1 325 ? -13.641 -12.977 12.445 1 94.38 325 LYS B O 1
ATOM 5269 N N . TYR B 1 326 ? -11.664 -12.875 13.516 1 95.88 326 TYR B N 1
ATOM 5270 C CA . TYR B 1 326 ? -12.141 -13.695 14.625 1 95.88 326 TYR B CA 1
ATOM 5271 C C . TYR B 1 326 ? -11.836 -13.039 15.961 1 95.88 326 TYR B C 1
ATOM 5273 O O . TYR B 1 326 ? -11.016 -12.117 16.031 1 95.88 326 TYR B O 1
ATOM 5281 N N . ARG B 1 327 ? -12.531 -13.469 16.906 1 97.25 327 ARG B N 1
ATOM 5282 C CA . ARG B 1 327 ? -12.188 -13.258 18.312 1 97.25 327 ARG B CA 1
ATOM 5283 C C . ARG B 1 327 ? -11.727 -14.562 18.969 1 97.25 327 ARG B C 1
ATOM 5285 O O . ARG B 1 327 ? -12.18 -15.641 18.594 1 97.25 327 ARG B O 1
ATOM 5292 N N . ALA B 1 328 ? -10.828 -14.406 19.906 1 97.56 328 ALA B N 1
ATOM 5293 C CA . ALA B 1 328 ? -10.297 -15.633 20.484 1 97.56 328 ALA B CA 1
ATOM 5294 C C . ALA B 1 328 ? -9.789 -15.383 21.906 1 97.56 328 ALA B C 1
ATOM 5296 O O . ALA B 1 328 ? -9.445 -14.258 22.266 1 97.56 328 ALA B O 1
ATOM 5297 N N . GLN B 1 329 ? -9.789 -16.438 22.688 1 97.06 329 GLN B N 1
ATOM 5298 C CA . GLN B 1 329 ? -9.156 -16.406 24.016 1 97.06 329 GLN B CA 1
ATOM 5299 C C . GLN B 1 329 ? -7.703 -16.875 23.922 1 97.06 329 GLN B C 1
ATOM 5301 O O . GLN B 1 329 ? -7.383 -17.812 23.188 1 97.06 329 GLN B O 1
ATOM 5306 N N . ILE B 1 330 ? -6.91 -16.219 24.703 1 96.75 330 ILE B N 1
ATOM 5307 C CA . ILE B 1 330 ? -5.496 -16.578 24.734 1 96.75 330 ILE B CA 1
ATOM 5308 C C . ILE B 1 330 ? -5.32 -17.906 25.469 1 96.75 330 ILE B C 1
ATOM 5310 O O . ILE B 1 330 ? -5.926 -18.125 26.516 1 96.75 330 ILE B O 1
ATOM 5314 N N . SER B 1 331 ? -4.539 -18.734 24.938 1 95.25 331 SER B N 1
ATOM 5315 C CA . SER B 1 331 ? -4.246 -20.016 25.547 1 95.25 331 SER B CA 1
ATOM 5316 C C . SER B 1 331 ? -2.816 -20.469 25.25 1 95.25 331 SER B C 1
ATOM 5318 O O . SER B 1 331 ? -2.033 -19.703 24.688 1 95.25 331 SER B O 1
ATOM 5320 N N . VAL B 1 332 ? -2.385 -21.578 25.844 1 95.56 332 VAL B N 1
ATOM 5321 C CA . VAL B 1 332 ? -1.084 -22.172 25.594 1 95.56 332 VAL B CA 1
ATOM 5322 C C . VAL B 1 332 ? -1.271 -23.625 25.125 1 95.56 332 VAL B C 1
ATOM 5324 O O . VAL B 1 332 ? -2.068 -24.359 25.703 1 95.56 332 VAL B O 1
ATOM 5327 N N . SER B 1 333 ? -0.692 -23.906 24.062 1 94.44 333 SER B N 1
ATOM 5328 C CA . SER B 1 333 ? -0.73 -25.266 23.547 1 94.44 333 SER B CA 1
ATOM 5329 C C . SER B 1 333 ? 0.674 -25.781 23.25 1 94.44 333 SER B C 1
ATOM 5331 O O . SER B 1 333 ? 1.38 -25.234 22.406 1 94.44 333 SER B O 1
ATOM 5333 N N . HIS B 1 334 ? 1.1 -26.875 23.953 1 94.69 334 HIS B N 1
ATOM 5334 C CA . HIS B 1 334 ? 2.393 -27.516 23.75 1 94.69 334 HIS B CA 1
ATOM 5335 C C . HIS B 1 334 ? 3.533 -26.516 23.859 1 94.69 334 HIS B C 1
ATOM 5337 O O . HIS B 1 334 ? 4.426 -26.484 23.016 1 94.69 334 HIS B O 1
ATOM 5343 N N . GLY B 1 335 ? 3.449 -25.594 24.797 1 95.38 335 GLY B N 1
ATOM 5344 C CA . GLY B 1 335 ? 4.523 -24.672 25.109 1 95.38 335 GLY B CA 1
ATOM 5345 C C . GLY B 1 335 ? 4.488 -23.406 24.281 1 95.38 335 GLY B C 1
ATOM 5346 O O . GLY B 1 335 ? 5.266 -22.484 24.516 1 95.38 335 GLY B O 1
ATOM 5347 N N . ASN B 1 336 ? 3.586 -23.422 23.328 1 97 336 ASN B N 1
ATOM 5348 C CA . ASN B 1 336 ? 3.439 -22.25 22.469 1 97 336 ASN B CA 1
ATOM 5349 C C . ASN B 1 336 ? 2.17 -21.469 22.797 1 97 336 ASN B C 1
ATOM 5351 O O . ASN B 1 336 ? 1.19 -22.047 23.281 1 97 336 ASN B O 1
ATOM 5355 N N . LEU B 1 337 ? 2.248 -20.172 22.547 1 96.81 337 LEU B N 1
ATOM 5356 C CA . LEU B 1 337 ? 1.007 -19.422 22.625 1 96.81 337 LEU B CA 1
ATOM 5357 C C . LEU B 1 337 ? 0.002 -19.906 21.594 1 96.81 337 LEU B C 1
ATOM 5359 O O . LEU B 1 337 ? 0.389 -20.359 20.516 1 96.81 337 LEU B O 1
ATOM 5363 N N . ALA B 1 338 ? -1.215 -19.859 21.984 1 97.88 338 ALA B N 1
ATOM 5364 C CA . ALA B 1 338 ? -2.303 -20.312 21.109 1 97.88 338 ALA B CA 1
ATOM 5365 C C . ALA B 1 338 ? -3.539 -19.438 21.281 1 97.88 338 ALA B C 1
ATOM 5367 O O . ALA B 1 338 ? -3.625 -18.641 22.234 1 97.88 338 ALA B O 1
ATOM 5368 N N . VAL B 1 339 ? -4.43 -19.5 20.281 1 97.69 339 VAL B N 1
ATOM 5369 C CA . VAL B 1 339 ? -5.699 -18.781 20.344 1 97.69 339 VAL B CA 1
ATOM 5370 C C . VAL B 1 339 ? -6.855 -19.766 20.203 1 97.69 339 VAL B C 1
ATOM 5372 O O . VAL B 1 339 ? -6.832 -20.641 19.312 1 97.69 339 VAL B O 1
ATOM 5375 N N . GLU B 1 340 ? -7.719 -19.688 21.109 1 97.69 340 GLU B N 1
ATOM 5376 C CA . GLU B 1 340 ? -8.953 -20.453 21.016 1 97.69 340 GLU B CA 1
ATOM 5377 C C . GLU B 1 340 ? -10.102 -19.609 20.484 1 97.69 340 GLU B C 1
ATOM 5379 O O . GLU B 1 34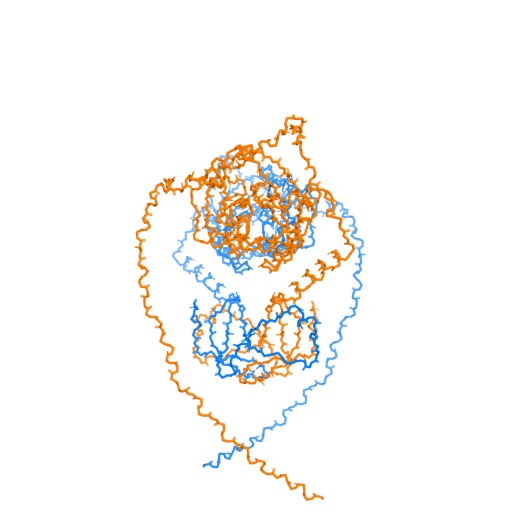0 ? -10.57 -18.688 21.156 1 97.69 340 GLU B O 1
ATOM 5384 N N . LEU B 1 341 ? -10.57 -19.953 19.328 1 97.25 341 LEU B N 1
ATOM 5385 C CA . LEU B 1 341 ? -11.57 -19.141 18.641 1 97.25 341 LEU B CA 1
ATOM 5386 C C . LEU B 1 341 ? -12.891 -19.141 19.406 1 97.25 341 LEU B C 1
ATOM 5388 O O . LEU B 1 341 ? -13.328 -20.172 19.906 1 97.25 341 LEU B O 1
ATOM 5392 N N . THR B 1 342 ? -13.461 -17.938 19.5 1 96.12 342 THR B N 1
ATOM 5393 C CA . THR B 1 342 ? -14.727 -17.828 20.219 1 96.12 342 THR B CA 1
ATOM 5394 C C . THR B 1 342 ? -15.844 -17.391 19.281 1 96.12 342 THR B C 1
ATOM 5396 O O . THR B 1 342 ? -16.953 -17.906 19.344 1 96.12 342 THR B O 1
ATOM 5399 N N . SER B 1 343 ? -15.602 -16.359 18.453 1 94.44 343 SER B N 1
ATOM 5400 C CA . SER B 1 343 ? -16.609 -15.82 17.547 1 94.44 343 SER B CA 1
ATOM 5401 C C . SER B 1 343 ? -15.984 -15.117 16.344 1 94.44 343 SER B C 1
ATOM 5403 O O . SER B 1 343 ? -14.758 -14.984 16.281 1 94.44 343 SER B O 1
ATOM 5405 N N . LEU B 1 344 ? -16.859 -14.828 15.445 1 91.12 344 LEU B N 1
ATOM 5406 C CA . LEU B 1 344 ? -16.406 -14 14.328 1 91.12 344 LEU B CA 1
ATOM 5407 C C . LEU B 1 344 ? -16.266 -12.547 14.75 1 91.12 344 LEU B C 1
ATOM 5409 O O . LEU B 1 344 ? -17 -12.078 15.633 1 91.12 344 LEU B O 1
ATOM 5413 N N . HIS B 1 345 ? -15.227 -12.016 14.172 1 86.38 345 HIS B N 1
ATOM 5414 C CA . HIS B 1 345 ? -15.062 -10.586 14.406 1 86.38 345 HIS B CA 1
ATOM 5415 C C . HIS B 1 345 ? -16.125 -9.781 13.656 1 86.38 345 HIS B C 1
ATOM 5417 O O . HIS B 1 345 ? -16.25 -9.914 12.438 1 86.38 345 HIS B O 1
ATOM 5423 N N . GLU B 1 346 ? -17.031 -9.141 14.289 1 73.38 346 GLU B N 1
ATOM 5424 C CA . GLU B 1 346 ? -18.062 -8.344 13.633 1 73.38 346 GLU B CA 1
ATOM 5425 C C . GLU B 1 346 ? -17.484 -7.023 13.117 1 73.38 346 GLU B C 1
ATOM 5427 O O . GLU B 1 346 ? -16.734 -6.355 13.82 1 73.38 346 GLU B O 1
ATOM 5432 N N . ALA B 1 347 ? -17.188 -6.945 11.852 1 58.19 347 ALA B N 1
ATOM 5433 C CA . ALA B 1 347 ? -16.719 -5.676 11.305 1 58.19 347 ALA B CA 1
ATOM 5434 C C . ALA B 1 347 ? -17.469 -4.504 11.922 1 58.19 347 ALA B C 1
ATOM 5436 O O . ALA B 1 347 ? -18.703 -4.543 12.039 1 58.19 347 ALA B O 1
ATOM 5437 N N . SER B 1 348 ? -16.891 -3.766 12.875 1 42.84 348 SER B N 1
ATOM 5438 C CA . SER B 1 348 ? -17.625 -2.58 13.305 1 42.84 348 SER B CA 1
ATOM 5439 C C . SER B 1 348 ? -18.016 -1.711 12.117 1 42.84 348 SER B C 1
ATOM 5441 O O . SER B 1 348 ? -17.297 -1.654 11.117 1 42.84 348 SER B O 1
#

pLDDT: mean 77.15, std 27.22, range [19.97, 98.38]

Organism: Persicimonas caeni (NCBI:txid2292766)

Sequence (696 aa):
MDLSFEPLDGEAPEELPADSSLSLPESIEPPVEEVEEAAPLVENLPHHVEEREHRAFNLTGERRVERSRLPTLELIDARVAEYLAIELSHVLNVETHVEARADGMEPWGELLDKLESPGCYNLVEFETLDGYGMVSIEMKLLFGLLERLFGGAGLSGGADAAPPKRERFSAIELRLIRRLVRIFGRAVEEAWRPVVPVAMRHLRVDTSPSNIAFTSPSAWVLASTFNIDLGSQSGSMSFALPFELLADYRELFASGRYQRSERDDHDWQQTLKQRASGLPVELIGELGRTNITLRQLASLKAGDVLRLDQSASEPVCVSIEGRPKYRAQISVSHGNLAVELTSLHEASMDLSFEPLDGEAPEELPADSSLSLPESIEPPVEEVEEAAPLVENLPHHVEEREHRAFNLTGERRVERSRLPTLELIDARVAEYLAIELSHVLNVETHVEARADGMEPWGELLDKLESPGCYNLVEFETLDGYGMVSIEMKLLFGLLERLFGGAGLSGGADAAPPKRERFSAIELRLIRRLVRIFGRAVEEAWRPVVPVAMRHLRVDTSPSNIAFTSPSAWVLASTFNIDLGSQSGSMSFALPFELLADYRELFASGRYQRSERDDHDWQQTLKQRASGLPVELIGELGRTNITLRQLASLKAGDVLRLDQSASEPVCVSIEGRPKYRAQISVSHGNLAVELTSLHEAS

Secondary structure (DSSP, 8-state):
----------------------------------------TTTTS--------------SS-----S---HHHHHHHHHHHHHHHHHHHHHHTS--EEEEEEEEEEEHHHHHHHS-SS-EEEEEEEGGGTEEEEEEE-HHHHHHHHHHHH--SSSS--TTS-----SS--HHHHHHHHHHHHHHHHHHHHHHTTT----EEEEEEES-GGG---S-TTSEEEEEEEEEE-SS-EEEEEEEEEGGGGGGGHHHHHSTT----HHHHHHHHHHHHHHHHH-EEEEEEEEEEEEEEHHHHHH--TT-EEEEEEETTSPEEEEETTEEEEEEEEEEETTEEEEEEEEE----/----------------------------------------TTTTS--------------SS-----S---HHHHHHHHHHHHHHHHHHHHHHTS--EEEEEEEEEEEHHHHHHHS-SS-EEEEEEEGGGTEEEEEEE-HHHHHHHHHHHH--SSSS--TTS-----SS--HHHHHHHHHHHHHHHHHHHHHHTTTS---EEEEEEES-GGG---S-TTSEEEEEEEEEE-SS-EEEEEEEEEGGGGGGGHHHHHSTT----HHHHHHHHHHHHHHHHH-EEEEEEEEEEEEEEHHHHHH--TT-EEEEEEETTSPEEEEETTEEEEEEEEEEETTEEEEEEEEE----

Nearest PDB structures (foldseek):
  8t8o-assembly1_C  TM=6.096E-01  e=1.065E-21  Salmonella enterica subsp. enterica serovar Typhimurium
  7dm9-assembly1_A  TM=8.996E-01  e=4.913E-16  Vibrio alginolyticus
  4gc8-assembly3_C  TM=9.251E-01  e=1.639E-13  Helicobacter pylori 26695
  2hp7-assembly1_A  TM=9.133E-01  e=7.654E-13  Thermotoga maritima
  5x0z-assembly1_E  TM=8.608E-01  e=5.363E-13  Helicobacter pylori 26695

InterPro domains:
  IPR001543 Flagellar motor switch protein FliN-like, C-terminal domain [PF01052] (277-344)
  IPR001689 Flagellar motor switch protein FliM [PIRSF002888] (41-345)
  IPR001689 Flagellar motor switch protein FliM [PR00955] (108-124)
  IPR001689 Flagellar motor switch protein FliM [PR00955] (133-152)
  IPR001689 Flagellar motor switch protein FliM [PR00955] (235-253)
  IPR001689 Flagellar motor switch protein FliM [cd17908] (67-251)
  IPR028976 CheC-like superfamily [G3DSA:3.40.1550.10] (63-254)
  IPR036429 SpoA-like superfamily [G3DSA:2.30.330.10] (262-347)
  IPR036429 SpoA-like superfamily [SSF101801] (274-346)
  IPR060008 Flagellar motor switch protein FliM, N-terminal domain [PF02154] (67-251)

Radius of gyration: 34.73 Å; Cα contacts (8 Å, |Δi|>4): 1077; chains: 2; bounding box: 70×104×105 Å

Foldseek 3Di:
DPVPPPPPPPPDPDDPDPDPPPPPDDDPPPPPPPPPDPDCVVPPPPPPPPPPVPPPPCCVVVVCVDQPDQVLVQQLQQQLQLQLQLVCCQVLVFRKGKDKDWSFKDQQLVVQVVDDFQFKKWWKDWPQLGFIKIKGWGPQVLVVSVCSVVVDPPPQPPPPDDRPSDFDDDPVSVVVSQVSVVSSQVSSQVSCVVQDHTGMGTDDIGRHVVVNPRDDRRFMKTKMKMWMDRPVGITIMMMIDGCVSCVVRVCVRPVSPVPPDPVNVVVSVVVSVVVSVPRDKDKDWDPAADDDDPVCVVPDDPPDDDDGPDDLVFFTFMAINNHTFFTFHWDDDPNHIDTHTDGTDDPD/DPVCPDPPPDDDPDDPDDDPPPPPDDDPPPPPPDPPPPDCVVPPPPPPPPPPVPPPPCCVVVVCVPQPDQVLVQQLQQQLQLQLQLVCCQVLVFRKGKDKDWSFKDQQLVVQVVDDFQFKKWWKDWPVLGFIKIKGWGPQVLVVSVCSVVVDPPPQPPPPDDRPSDFDDDPVSVVVSQVSVVSSQVSSQVSCVVQDHTGMGTDDIGRHVVVRPRDDRRFMKTKMKMWMDRPVGITIMMMIDGCVSCVVRVCVRPVSPVPPDPVNVVVSVVVSVVVSVPRDKDKDWDPAADDDDPVCVVPDDPPDDDDGPDDLVFFTFMAINNHTFFTFHWDDDPNHIDTHTDGTDDPD

Solvent-accessible surface area (backbone atoms only — not comparable to full-atom values): 39029 Å² total; per-residue (Å²): 132,83,83,73,76,71,78,73,80,69,74,77,76,74,80,71,83,80,69,82,69,75,69,70,79,72,82,74,66,71,74,77,63,71,74,65,73,77,62,80,70,73,68,76,64,80,73,75,68,73,80,65,82,68,75,67,72,79,41,71,88,51,63,78,60,49,76,48,80,37,56,37,53,45,54,33,37,47,42,23,21,55,46,40,22,57,53,50,19,59,78,66,70,42,73,44,46,47,44,55,43,74,59,26,57,44,36,35,44,63,54,55,70,72,54,64,77,73,39,41,30,27,36,30,34,29,65,68,53,71,45,44,29,38,40,36,40,37,57,62,31,55,51,47,49,48,30,66,76,66,68,45,55,56,72,61,61,60,93,80,46,70,72,70,95,56,84,68,75,53,74,70,52,49,53,49,49,52,50,51,52,50,53,50,32,51,19,46,26,63,38,31,40,90,80,46,70,52,43,64,41,84,73,51,76,39,34,39,58,82,75,54,73,62,68,55,50,80,40,48,21,38,33,38,36,35,41,36,37,54,74,58,41,54,35,38,38,32,41,36,36,49,47,73,63,38,59,95,46,42,63,50,42,67,42,61,60,61,61,84,40,70,64,56,51,50,52,48,53,49,52,50,48,51,53,59,31,61,36,74,43,45,36,35,38,34,56,30,41,37,75,43,31,42,50,56,59,72,65,62,52,69,70,42,71,47,67,29,77,23,49,61,86,49,63,28,48,28,20,49,75,84,38,76,45,28,25,18,39,85,45,73,45,96,65,13,25,21,36,30,32,62,45,71,40,72,81,126,133,84,82,74,78,74,80,75,81,75,77,80,78,78,81,75,84,82,70,80,70,80,70,72,79,73,80,73,69,70,73,76,63,71,74,64,74,75,63,79,72,73,66,76,63,80,71,75,67,74,82,62,82,69,74,67,72,76,42,70,88,58,60,77,61,49,76,49,80,36,56,35,53,45,56,34,37,47,43,22,21,56,46,40,21,55,52,50,19,58,77,65,71,42,75,44,44,47,42,55,42,74,61,26,58,44,36,36,45,61,55,57,70,73,54,64,75,74,39,42,29,28,35,28,34,29,63,68,54,72,46,44,28,38,38,36,41,37,57,62,30,54,50,45,48,48,28,66,76,66,67,46,54,56,72,60,59,59,93,81,45,68,72,70,95,55,82,69,76,52,74,69,52,49,52,48,49,52,51,52,51,50,53,49,31,51,20,47,26,64,38,31,40,89,80,45,70,50,40,64,41,85,74,49,76,38,34,40,57,80,77,55,73,61,66,56,50,77,40,48,21,38,33,39,37,34,42,37,37,54,75,60,42,54,35,39,36,32,40,38,35,48,47,73,61,39,58,93,46,41,62,51,43,68,41,63,61,61,60,85,40,71,65,56,53,52,51,49,51,49,51,52,49,52,52,58,31,60,37,74,44,45,36,36,38,34,56,30,41,38,74,43,30,43,48,54,60,73,65,62,52,68,68,42,71,46,66,30,76,27,48,61,84,50,64,28,48,28,20,48,76,85,37,74,43,28,26,18,39,82,44,74,46,96,65,13,26,22,38,30,32,62,44,72,40,72,81,126